Protein AF-A0A8T3DDH0-F1 (afdb_monomer_lite)

Organism: NCBI:txid1534307

Secondary structure (DSSP, 8-state):
-HHHHHHHTT-S-HHHHHHHIIIIIISSTT--SHHHHHHHHHHHHHHHSPPPTT--SSHHHHHHHHS-----SS-HHHHHHHHHHHHHT---GGGGT--HHHHHHHHHHHHHHHHHHHHHHT--SSS------HHHHHHHHHHHHHHHHHHHHHHHHTTS-----HHHHHHHHHHHHHHHHHHHHHHHTTTS-HHHHHHHHHHHHHHHHHHHHHHH-S-GGG---EE-GGG-S-HHHHHHHHHHHHHHHHT--GGGEEEEEEEPPTT---SS--SSSEEE--EEEESSEEETTTTEEE----SSPEEPPPEEEEEEE------S-PPPEEEEEEEE--SSS-PPPSEEEEEEBSS-HHHHHHTT-EEEE-SSPPPPP----

Structure (mmCIF, N/CA/C/O backbone):
data_AF-A0A8T3DDH0-F1
#
_entry.id   AF-A0A8T3DDH0-F1
#
loop_
_atom_site.group_PDB
_atom_site.id
_atom_site.type_symbol
_atom_site.label_atom_id
_atom_site.label_alt_id
_atom_site.label_comp_id
_atom_site.label_asym_id
_atom_site.label_entity_id
_atom_site.label_seq_id
_atom_site.pdbx_PDB_ins_code
_atom_site.Cartn_x
_atom_site.Cartn_y
_atom_site.Cartn_z
_atom_site.occupancy
_atom_site.B_iso_or_equiv
_atom_site.auth_seq_id
_atom_site.auth_comp_id
_atom_site.auth_asym_id
_atom_site.auth_atom_id
_atom_site.pdbx_PDB_model_num
ATOM 1 N N . MET A 1 1 ? 27.094 -13.073 -29.893 1.00 51.44 1 MET A N 1
ATOM 2 C CA . MET A 1 1 ? 26.522 -12.960 -31.255 1.00 51.44 1 MET A CA 1
ATOM 3 C C . MET A 1 1 ? 25.935 -14.270 -31.769 1.00 51.44 1 MET A C 1
ATOM 5 O O . MET A 1 1 ? 24.809 -14.221 -32.237 1.00 51.44 1 MET A O 1
ATOM 9 N N . GLU A 1 2 ? 26.610 -15.424 -31.662 1.00 56.78 2 GLU A N 1
ATOM 10 C CA . GLU A 1 2 ? 26.096 -16.701 -32.217 1.00 56.78 2 GLU A CA 1
ATOM 11 C C . GLU A 1 2 ? 24.692 -17.086 -31.723 1.00 56.78 2 GLU A C 1
ATOM 13 O O . GLU A 1 2 ? 23.840 -17.432 -32.533 1.00 56.78 2 GLU A O 1
ATOM 18 N N . VAL A 1 3 ? 24.406 -16.926 -30.425 1.00 60.69 3 VAL A N 1
ATOM 19 C CA . VAL A 1 3 ? 23.084 -17.236 -29.846 1.00 60.69 3 VAL A CA 1
ATOM 20 C C . VAL A 1 3 ? 21.978 -16.318 -30.384 1.00 60.69 3 VAL A C 1
ATOM 22 O O . VAL A 1 3 ? 20.886 -16.782 -30.681 1.00 60.69 3 VAL A O 1
ATOM 25 N N . GLN A 1 4 ? 22.251 -15.022 -30.570 1.00 60.84 4 GLN A N 1
ATOM 26 C CA . GLN A 1 4 ? 21.279 -14.078 -31.142 1.00 60.84 4 GLN A CA 1
ATOM 27 C C . GLN A 1 4 ? 20.961 -14.399 -32.604 1.00 60.84 4 GLN A C 1
ATOM 29 O O . GLN A 1 4 ? 19.800 -14.361 -33.001 1.00 60.84 4 GLN A O 1
ATOM 34 N N . VAL A 1 5 ? 21.985 -14.751 -33.384 1.00 64.50 5 VAL A N 1
ATOM 35 C CA . VAL A 1 5 ? 21.839 -15.133 -34.795 1.00 64.50 5 VAL A CA 1
ATOM 36 C C . VAL A 1 5 ? 21.094 -16.466 -34.930 1.00 64.50 5 VAL A C 1
ATOM 38 O O . VAL A 1 5 ? 20.246 -16.599 -35.807 1.00 64.50 5 VAL A O 1
ATOM 41 N N . GLN A 1 6 ? 21.343 -17.426 -34.033 1.00 68.25 6 GLN A N 1
ATOM 42 C CA . GLN A 1 6 ? 20.611 -18.697 -33.981 1.00 68.25 6 GLN A CA 1
ATOM 43 C C . GLN A 1 6 ? 19.159 -18.539 -33.513 1.00 68.25 6 GLN A C 1
ATOM 45 O O . GLN A 1 6 ? 18.275 -19.204 -34.035 1.00 68.25 6 GLN A O 1
ATOM 50 N N . ILE A 1 7 ? 18.872 -17.660 -32.550 1.00 69.06 7 ILE A N 1
ATOM 51 C CA . ILE A 1 7 ? 17.488 -17.407 -32.117 1.00 69.06 7 ILE A CA 1
ATOM 52 C C . ILE A 1 7 ? 16.710 -16.682 -33.223 1.00 69.06 7 ILE A C 1
ATOM 54 O O . ILE A 1 7 ? 15.559 -17.027 -33.482 1.00 69.06 7 ILE A O 1
ATOM 58 N N . ALA A 1 8 ? 17.339 -15.729 -33.917 1.00 72.12 8 ALA A N 1
ATOM 59 C CA . ALA A 1 8 ? 16.728 -15.015 -35.038 1.00 72.12 8 ALA A CA 1
ATOM 60 C C . ALA A 1 8 ? 16.431 -15.911 -36.252 1.00 72.12 8 ALA A C 1
ATOM 62 O O . ALA A 1 8 ? 15.565 -15.567 -37.049 1.00 72.12 8 ALA A O 1
ATOM 63 N N . SER A 1 9 ? 17.108 -17.056 -36.399 1.00 76.12 9 SER A N 1
ATOM 64 C CA . SER A 1 9 ? 16.792 -18.028 -37.454 1.00 76.12 9 SER A CA 1
ATOM 65 C C . SER A 1 9 ? 15.657 -18.993 -37.090 1.00 76.12 9 SER A C 1
ATOM 67 O O . SER A 1 9 ? 15.173 -19.704 -37.968 1.00 76.12 9 SER A O 1
ATOM 69 N N . ILE A 1 10 ? 15.229 -19.026 -35.821 1.00 79.44 10 ILE A N 1
ATOM 70 C CA . ILE A 1 10 ? 14.241 -19.983 -35.290 1.00 79.44 10 ILE A CA 1
ATOM 71 C C . ILE A 1 10 ? 12.944 -19.285 -34.831 1.00 79.44 10 ILE A C 1
ATOM 73 O O . ILE A 1 10 ? 11.896 -19.926 -34.791 1.00 79.44 10 ILE A O 1
ATOM 77 N N . CYS A 1 11 ? 12.986 -17.993 -34.485 1.00 81.25 11 CYS A N 1
ATOM 78 C CA . CYS A 1 11 ? 11.868 -17.259 -33.886 1.00 81.25 11 CYS A CA 1
ATOM 79 C C . CYS A 1 11 ? 11.567 -15.941 -34.618 1.00 81.25 11 CYS A C 1
ATOM 81 O O . CYS A 1 11 ? 12.485 -15.171 -34.898 1.00 81.25 11 CYS A O 1
ATOM 83 N N . ASP A 1 12 ? 10.278 -15.645 -34.822 1.00 82.50 12 ASP A N 1
ATOM 84 C CA . ASP A 1 12 ? 9.796 -14.390 -35.423 1.00 82.50 12 ASP A CA 1
ATOM 85 C C . ASP A 1 12 ? 10.054 -13.153 -34.533 1.00 82.50 12 ASP A C 1
ATOM 87 O O . ASP A 1 12 ? 10.204 -12.042 -35.040 1.00 82.50 12 ASP A O 1
ATOM 91 N N . ASP A 1 13 ? 10.141 -13.336 -33.206 1.00 84.56 13 ASP A N 1
ATOM 92 C CA . ASP A 1 13 ? 10.525 -12.298 -32.235 1.00 84.56 13 ASP A CA 1
ATOM 93 C C . ASP A 1 13 ? 11.750 -12.744 -31.409 1.00 84.56 13 ASP A C 1
ATOM 95 O O . ASP A 1 13 ? 11.615 -13.274 -30.296 1.00 84.56 13 ASP A O 1
ATOM 99 N N . PRO A 1 14 ? 12.978 -12.556 -31.929 1.00 83.00 14 PRO A N 1
ATOM 100 C CA . PRO A 1 14 ? 14.189 -12.971 -31.229 1.00 83.00 14 PRO A CA 1
ATOM 101 C C . PRO A 1 14 ? 14.458 -12.147 -29.966 1.00 83.00 14 PRO A C 1
ATOM 103 O O . PRO A 1 14 ? 15.057 -12.654 -29.016 1.00 83.00 14 PRO A O 1
ATOM 106 N N . VAL A 1 15 ? 14.009 -10.889 -29.926 1.00 82.31 15 VAL A N 1
ATOM 107 C CA . VAL A 1 15 ? 14.195 -10.008 -28.766 1.00 82.31 15 VAL A CA 1
ATOM 108 C C . VAL A 1 15 ? 13.268 -10.436 -27.634 1.00 82.31 15 VAL A C 1
ATOM 110 O O . VAL A 1 15 ? 13.735 -10.615 -26.511 1.00 82.31 15 VAL A O 1
ATOM 113 N N . GLY A 1 16 ? 11.989 -10.686 -27.922 1.00 85.38 16 GLY A N 1
ATOM 114 C CA . GLY A 1 16 ? 11.044 -11.227 -26.944 1.00 85.38 16 GLY A CA 1
ATOM 115 C C . GLY A 1 16 ? 11.452 -12.607 -26.423 1.00 85.38 16 GLY A C 1
ATOM 116 O O . GLY A 1 16 ? 11.352 -12.865 -25.222 1.00 85.38 16 GLY A O 1
ATOM 117 N N . ALA A 1 17 ? 11.997 -13.473 -27.284 1.00 87.38 17 ALA A N 1
ATOM 118 C CA . ALA A 1 17 ? 12.539 -14.764 -26.861 1.00 87.38 17 ALA A CA 1
ATOM 119 C C . ALA A 1 17 ? 13.717 -14.603 -25.882 1.00 87.38 17 ALA A C 1
ATOM 121 O O . ALA A 1 17 ? 13.743 -15.255 -24.836 1.00 87.38 17 ALA A O 1
ATOM 122 N N . MET A 1 18 ? 14.661 -13.699 -26.167 1.00 86.69 18 MET A N 1
ATOM 123 C CA . MET A 1 18 ? 15.762 -13.396 -25.244 1.00 86.69 18 MET A CA 1
ATOM 124 C C . MET A 1 18 ? 15.277 -12.798 -23.923 1.00 86.69 18 MET A C 1
ATOM 126 O O . MET A 1 18 ? 15.793 -13.166 -22.868 1.00 86.69 18 MET A O 1
ATOM 130 N N . GLU A 1 19 ? 14.276 -11.916 -23.957 1.00 88.25 19 GLU A N 1
ATOM 131 C CA . GLU A 1 19 ? 13.670 -11.362 -22.745 1.00 88.25 19 GLU A CA 1
ATOM 132 C C . GLU A 1 19 ? 13.054 -12.446 -21.866 1.00 88.25 19 GLU A C 1
ATOM 134 O O . GLU A 1 19 ? 13.235 -12.433 -20.649 1.00 88.25 19 GLU A O 1
ATOM 139 N N . TYR A 1 20 ? 12.349 -13.402 -22.473 1.00 88.62 20 TYR A N 1
ATOM 140 C CA . TYR A 1 20 ? 11.764 -14.522 -21.749 1.00 88.62 20 TYR A CA 1
ATOM 141 C C . TYR A 1 20 ? 12.840 -15.430 -21.146 1.00 88.62 20 TYR A C 1
ATOM 143 O O . TYR A 1 20 ? 12.776 -15.743 -19.955 1.00 88.62 20 TYR A O 1
ATOM 151 N N . ILE A 1 21 ? 13.852 -15.807 -21.934 1.00 90.19 21 ILE A N 1
ATOM 152 C CA . ILE A 1 21 ? 14.942 -16.677 -21.478 1.00 90.19 21 ILE A CA 1
ATOM 153 C C . ILE A 1 21 ? 15.703 -16.014 -20.328 1.00 90.19 21 ILE A C 1
ATOM 155 O O . ILE A 1 21 ? 15.815 -16.595 -19.251 1.00 90.19 21 ILE A O 1
ATOM 159 N N . ALA A 1 22 ? 16.178 -14.783 -20.508 1.00 90.19 22 ALA A N 1
ATOM 160 C CA . ALA A 1 22 ? 16.935 -14.097 -19.470 1.00 90.19 22 ALA A CA 1
ATOM 161 C C . ALA A 1 22 ? 16.055 -13.768 -18.253 1.00 90.19 22 ALA A C 1
ATOM 163 O O . ALA A 1 22 ? 16.418 -14.091 -17.125 1.00 90.19 22 ALA A O 1
ATOM 164 N N . GLY A 1 23 ? 14.885 -13.164 -18.470 1.00 89.62 23 GLY A N 1
ATOM 165 C CA . GLY A 1 23 ? 14.049 -12.624 -17.399 1.00 89.62 23 GLY A CA 1
ATOM 166 C C . GLY A 1 23 ? 13.196 -13.649 -16.658 1.00 89.62 23 GLY A C 1
ATOM 167 O O . GLY A 1 23 ? 12.878 -13.416 -15.501 1.00 89.62 23 GLY A O 1
ATOM 168 N N . SER A 1 24 ? 12.816 -14.765 -17.289 1.00 89.38 24 SER A N 1
ATOM 169 C CA . SER A 1 24 ? 11.935 -15.776 -16.672 1.00 89.38 24 SER A CA 1
ATOM 170 C C . SER A 1 24 ? 12.653 -17.088 -16.361 1.00 89.38 24 SER A C 1
ATOM 172 O O . SER A 1 24 ? 12.349 -17.700 -15.345 1.00 89.38 24 SER A O 1
ATOM 174 N N . LEU A 1 25 ? 13.596 -17.525 -17.206 1.00 89.81 25 LEU A N 1
ATOM 175 C CA . LEU A 1 25 ? 14.256 -18.829 -17.042 1.00 89.81 25 LEU A CA 1
ATOM 176 C C . LEU A 1 25 ? 15.612 -18.743 -16.339 1.00 89.81 25 LEU A C 1
ATOM 178 O O . LEU A 1 25 ? 15.902 -19.581 -15.497 1.00 89.81 25 LEU A O 1
ATOM 182 N N . ILE A 1 26 ? 16.454 -17.770 -16.692 1.00 91.38 26 ILE A N 1
ATOM 183 C CA . ILE A 1 26 ? 17.814 -17.671 -16.139 1.00 91.38 26 ILE A CA 1
ATOM 184 C C . ILE A 1 26 ? 17.791 -16.912 -14.814 1.00 91.38 26 ILE A C 1
ATOM 186 O O . ILE A 1 26 ? 18.169 -17.450 -13.777 1.00 91.38 26 ILE A O 1
ATOM 190 N N . TYR A 1 27 ? 17.340 -15.656 -14.845 1.00 89.81 27 TYR A N 1
ATOM 191 C CA . TYR A 1 27 ? 17.356 -14.784 -13.671 1.00 89.81 27 TYR A CA 1
ATOM 192 C C . TYR A 1 27 ? 16.029 -14.783 -12.908 1.00 89.81 27 TYR A C 1
ATOM 194 O O . TYR A 1 27 ? 16.008 -14.424 -11.740 1.00 89.81 27 TYR A O 1
ATOM 202 N N . GLY A 1 28 ? 14.928 -15.188 -13.543 1.00 88.75 28 GLY A N 1
ATOM 203 C CA . GLY A 1 28 ? 13.602 -15.197 -12.917 1.00 88.75 28 GLY A CA 1
ATOM 204 C C . GLY A 1 28 ? 13.208 -16.506 -12.238 1.00 88.75 28 GLY A C 1
ATOM 205 O O . GLY A 1 28 ? 12.271 -16.509 -11.451 1.00 88.75 28 GLY A O 1
ATOM 206 N N . SER A 1 29 ? 13.895 -17.619 -12.512 1.00 87.75 29 SER A N 1
ATOM 207 C CA . SER A 1 29 ? 13.444 -18.958 -12.091 1.00 87.75 29 SER A CA 1
ATOM 208 C C . SER A 1 29 ? 13.461 -19.205 -10.582 1.00 87.75 29 SER A C 1
ATOM 210 O O . SER A 1 29 ? 12.877 -20.181 -10.124 1.00 87.75 29 SER A O 1
ATOM 212 N N . HIS A 1 30 ? 14.168 -18.363 -9.833 1.00 86.88 30 HIS A N 1
ATOM 213 C CA . HIS A 1 30 ? 14.349 -18.451 -8.385 1.00 86.88 30 HIS A CA 1
ATOM 214 C C . HIS A 1 30 ? 13.642 -17.309 -7.640 1.00 86.88 30 HIS A C 1
ATOM 216 O O . HIS A 1 30 ? 13.873 -17.124 -6.449 1.00 86.88 30 HIS A O 1
ATOM 222 N N . MET A 1 31 ? 12.832 -16.515 -8.348 1.00 84.19 31 MET A N 1
ATOM 223 C CA . MET A 1 31 ? 12.029 -15.444 -7.765 1.00 84.19 31 MET A CA 1
ATOM 224 C C . MET A 1 31 ? 10.653 -16.005 -7.410 1.00 84.19 31 MET A C 1
ATOM 226 O O . MET A 1 31 ? 9.873 -16.334 -8.305 1.00 84.19 31 MET A O 1
ATOM 230 N N . ASP A 1 32 ? 10.361 -16.105 -6.115 1.00 81.19 32 ASP A N 1
ATOM 231 C CA . ASP A 1 32 ? 9.054 -16.562 -5.631 1.00 81.19 32 ASP A CA 1
ATOM 232 C C . ASP A 1 32 ? 8.006 -15.436 -5.676 1.00 81.19 32 ASP A C 1
ATOM 234 O O . ASP A 1 32 ? 6.830 -15.680 -5.955 1.00 81.19 32 ASP A O 1
ATOM 238 N N . GLU A 1 33 ? 8.438 -14.192 -5.455 1.00 79.81 33 GLU A N 1
ATOM 239 C CA . GLU A 1 33 ? 7.564 -13.019 -5.436 1.00 79.81 33 GLU A CA 1
ATOM 240 C C . GLU A 1 33 ? 7.401 -12.419 -6.849 1.00 79.81 33 GLU A C 1
ATOM 242 O O . GLU A 1 33 ? 8.393 -12.130 -7.536 1.00 79.81 33 GLU A O 1
ATOM 247 N N . PRO A 1 34 ? 6.157 -12.195 -7.315 1.00 79.56 34 PRO A N 1
ATOM 248 C CA . PRO A 1 34 ? 5.895 -11.696 -8.662 1.00 79.56 34 PRO A CA 1
ATOM 249 C C . PRO A 1 34 ? 6.444 -10.282 -8.888 1.00 79.56 34 PRO A C 1
ATOM 251 O O . PRO A 1 34 ? 6.832 -9.954 -10.008 1.00 79.56 34 PRO A O 1
ATOM 254 N N . GLU A 1 35 ? 6.521 -9.454 -7.845 1.00 78.44 35 GLU A N 1
ATOM 255 C CA . GLU A 1 35 ? 7.071 -8.100 -7.918 1.00 78.44 35 GLU A CA 1
ATOM 256 C C . GLU A 1 35 ? 8.572 -8.112 -8.237 1.00 78.44 35 GLU A C 1
ATOM 258 O O . GLU A 1 35 ? 9.045 -7.304 -9.043 1.00 78.44 35 GLU A O 1
ATOM 263 N N . ASP A 1 36 ? 9.320 -9.042 -7.640 1.00 82.75 36 ASP A N 1
ATOM 264 C CA . ASP A 1 36 ? 10.754 -9.184 -7.884 1.00 82.75 36 ASP A CA 1
ATOM 265 C C . ASP A 1 36 ? 11.004 -9.782 -9.278 1.00 82.75 36 ASP A C 1
ATOM 267 O O . ASP A 1 36 ? 11.876 -9.312 -10.016 1.00 82.75 36 ASP A O 1
ATOM 271 N N . LEU A 1 37 ? 10.166 -10.733 -9.709 1.00 85.50 37 LEU A N 1
ATOM 272 C CA . LEU A 1 37 ? 10.186 -11.252 -11.077 1.00 85.50 37 LEU A CA 1
ATOM 273 C C . LEU A 1 37 ? 9.914 -10.151 -12.120 1.00 85.50 37 LEU A C 1
ATOM 275 O O . LEU A 1 37 ? 10.593 -10.088 -13.149 1.00 85.50 37 LEU A O 1
ATOM 279 N N . ASP A 1 38 ? 8.943 -9.272 -11.872 1.00 83.62 38 ASP A N 1
ATOM 280 C CA . ASP A 1 38 ? 8.629 -8.149 -12.758 1.00 83.62 38 ASP A CA 1
ATOM 281 C C . ASP A 1 38 ? 9.759 -7.111 -12.795 1.00 83.62 38 ASP A C 1
ATOM 283 O O . ASP A 1 38 ? 10.064 -6.572 -13.865 1.00 83.62 38 ASP A O 1
ATOM 287 N N . ALA A 1 39 ? 10.445 -6.879 -11.671 1.00 83.25 39 ALA A N 1
ATOM 288 C CA . ALA A 1 39 ? 11.640 -6.043 -11.630 1.00 83.25 39 ALA A CA 1
ATOM 289 C C . ALA A 1 39 ? 12.787 -6.644 -12.465 1.00 83.25 39 ALA A C 1
ATOM 291 O O . ALA A 1 39 ? 13.380 -5.931 -13.278 1.00 83.25 39 ALA A O 1
ATOM 292 N N . VAL A 1 40 ? 13.062 -7.950 -12.339 1.00 88.12 40 VAL A N 1
ATOM 293 C CA . VAL A 1 40 ? 14.090 -8.661 -13.127 1.00 88.12 40 VAL A CA 1
ATOM 294 C C . VAL A 1 40 ? 13.776 -8.605 -14.620 1.00 88.12 40 VAL A C 1
ATOM 296 O O . VAL A 1 40 ? 14.620 -8.197 -15.423 1.00 88.12 40 VAL A O 1
ATOM 299 N N . LYS A 1 41 ? 12.541 -8.945 -15.009 1.00 85.69 41 LYS A N 1
ATOM 300 C CA . LYS A 1 41 ? 12.070 -8.800 -16.397 1.00 85.69 41 LYS A CA 1
ATOM 301 C C . LYS A 1 41 ? 12.206 -7.362 -16.886 1.00 85.69 41 LYS A C 1
ATOM 303 O O . LYS A 1 41 ? 12.500 -7.133 -18.059 1.00 85.69 41 LYS A O 1
ATOM 308 N N . GLY A 1 42 ? 12.013 -6.402 -15.989 1.00 82.56 42 GLY A N 1
ATOM 309 C CA . GLY A 1 42 ? 12.187 -4.991 -16.262 1.00 82.56 42 GLY A CA 1
ATOM 310 C C . GLY A 1 42 ? 13.614 -4.592 -16.603 1.00 82.56 42 GLY A C 1
ATOM 311 O O . GLY A 1 42 ? 13.831 -3.941 -17.623 1.00 82.56 42 GLY A O 1
ATOM 312 N N . VAL A 1 43 ? 14.586 -5.046 -15.809 1.00 84.44 43 VAL A N 1
ATOM 313 C CA . VAL A 1 43 ? 16.017 -4.842 -16.083 1.00 84.44 43 VAL A CA 1
ATOM 314 C C . VAL A 1 43 ? 16.409 -5.496 -17.406 1.00 84.44 43 VAL A C 1
ATOM 316 O O . VAL A 1 43 ? 17.062 -4.872 -18.236 1.00 84.44 43 VAL A O 1
ATOM 319 N N . VAL A 1 44 ? 15.959 -6.728 -17.653 1.00 86.19 44 VAL A N 1
ATOM 320 C CA . VAL A 1 44 ? 16.238 -7.441 -18.908 1.00 86.19 44 VAL A CA 1
ATOM 321 C C . VAL A 1 44 ? 15.692 -6.675 -20.115 1.00 86.19 44 VAL A C 1
ATOM 323 O O . VAL A 1 44 ? 16.412 -6.469 -21.092 1.00 86.19 44 VAL A O 1
ATOM 326 N N . ARG A 1 45 ? 14.452 -6.180 -20.033 1.00 83.69 45 ARG A N 1
ATOM 327 C CA . ARG A 1 45 ? 13.863 -5.318 -21.066 1.00 83.69 45 ARG A CA 1
ATOM 328 C C . ARG A 1 45 ? 14.647 -4.017 -21.232 1.00 83.69 45 ARG A C 1
ATOM 330 O O . ARG A 1 45 ? 14.821 -3.566 -22.362 1.00 83.69 45 ARG A O 1
ATOM 337 N N . ALA A 1 46 ? 15.134 -3.439 -20.132 1.00 79.12 46 ALA A N 1
ATOM 338 C CA . ALA A 1 46 ? 15.956 -2.234 -20.157 1.00 79.12 46 ALA A CA 1
ATOM 339 C C . ALA A 1 46 ? 17.271 -2.434 -20.924 1.00 79.12 46 ALA A C 1
ATOM 341 O O . ALA A 1 46 ? 17.701 -1.548 -21.659 1.00 79.12 46 ALA A O 1
ATOM 342 N N . CYS A 1 47 ? 17.875 -3.615 -20.797 1.00 79.62 47 CYS A N 1
ATOM 343 C CA . CYS A 1 47 ? 19.107 -3.978 -21.488 1.00 79.62 47 CYS A CA 1
ATOM 344 C C . CYS A 1 47 ? 18.886 -4.340 -22.966 1.00 79.62 47 CYS A C 1
ATOM 346 O O . CYS A 1 47 ? 19.728 -4.022 -23.801 1.00 79.62 47 CYS A O 1
ATOM 348 N N . LEU A 1 48 ? 17.781 -5.022 -23.294 1.00 79.31 48 LEU A N 1
ATOM 349 C CA . LEU A 1 48 ? 17.554 -5.608 -24.624 1.00 79.31 48 LEU A CA 1
ATOM 350 C C . LEU A 1 48 ? 16.776 -4.710 -25.594 1.00 79.31 48 LEU A C 1
ATOM 352 O O . LEU A 1 48 ? 16.889 -4.890 -26.808 1.00 79.31 48 LEU A O 1
ATOM 356 N N . ARG A 1 49 ? 15.982 -3.752 -25.100 1.00 77.50 49 ARG A N 1
ATOM 357 C CA . ARG A 1 49 ? 15.216 -2.819 -25.941 1.00 77.50 49 ARG A CA 1
ATOM 358 C C . ARG A 1 49 ? 15.774 -1.407 -25.862 1.00 77.50 49 ARG A C 1
ATOM 360 O O . ARG A 1 49 ? 16.316 -0.983 -24.847 1.00 77.50 49 ARG A O 1
ATOM 367 N N . LYS A 1 50 ? 15.563 -0.642 -26.936 1.00 69.25 50 LYS A N 1
ATOM 368 C CA . LYS A 1 50 ? 15.797 0.805 -26.910 1.00 69.25 50 LYS A CA 1
ATOM 369 C C . LYS A 1 50 ? 14.837 1.473 -25.916 1.00 69.25 50 LYS A C 1
ATOM 371 O O . LYS A 1 50 ? 13.662 1.096 -25.884 1.00 69.25 50 LYS A O 1
ATOM 376 N N . PRO A 1 51 ? 15.300 2.488 -25.168 1.00 63.97 51 PRO A N 1
ATOM 377 C CA . PRO A 1 51 ? 14.461 3.225 -24.234 1.00 63.97 51 PRO A CA 1
ATOM 378 C C . PRO A 1 51 ? 13.273 3.892 -24.95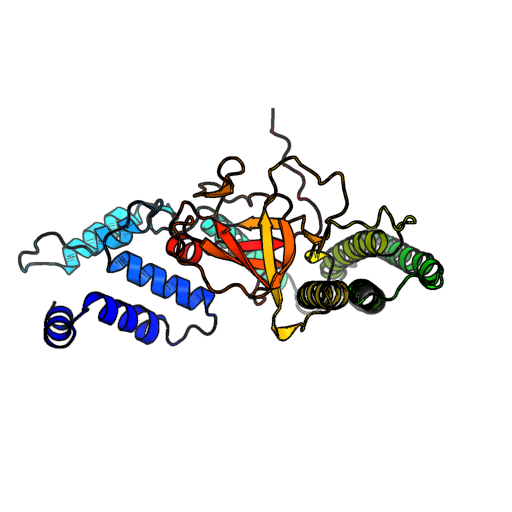7 1.00 63.97 51 PRO A C 1
ATOM 380 O O . PRO A 1 51 ? 13.503 4.710 -25.850 1.00 63.97 51 PRO A O 1
ATOM 383 N N . PRO A 1 52 ? 12.003 3.604 -24.609 1.00 66.44 52 PRO A N 1
ATOM 384 C CA . PRO A 1 52 ? 10.884 4.460 -24.957 1.00 66.44 52 PRO A CA 1
ATOM 385 C C . PRO A 1 52 ? 11.057 5.847 -24.309 1.00 66.44 52 PRO A C 1
ATOM 387 O O . PRO A 1 52 ? 11.724 5.986 -23.281 1.00 66.44 52 PRO A O 1
ATOM 390 N N . PRO A 1 53 ? 10.403 6.888 -24.852 1.00 65.69 53 PRO A N 1
ATOM 391 C CA . PRO A 1 53 ? 10.563 8.273 -24.392 1.00 65.69 53 PRO A CA 1
ATOM 392 C C . PRO A 1 53 ? 10.119 8.515 -22.937 1.00 65.69 53 PRO A C 1
ATOM 394 O O . PRO A 1 53 ? 10.433 9.556 -22.368 1.00 65.69 53 PRO A O 1
ATOM 397 N N . LEU A 1 54 ? 9.381 7.573 -22.337 1.00 66.94 54 LEU A N 1
ATOM 398 C CA . LEU A 1 54 ? 8.904 7.626 -20.949 1.00 66.94 54 LEU A CA 1
ATOM 399 C C . LEU A 1 54 ? 9.856 6.955 -19.945 1.00 66.94 54 LEU A C 1
ATOM 401 O O . LEU A 1 54 ? 9.568 6.948 -18.744 1.00 66.94 54 LEU A O 1
ATOM 405 N N . TRP A 1 55 ? 10.976 6.376 -20.395 1.00 65.44 55 TRP A N 1
ATOM 406 C CA . TRP A 1 55 ? 12.012 5.924 -19.471 1.00 65.44 55 TRP A CA 1
ATOM 407 C C . TRP A 1 55 ? 12.594 7.145 -18.763 1.00 65.44 55 TRP A C 1
ATOM 409 O O . TRP A 1 55 ? 13.103 8.072 -19.387 1.00 65.44 55 TRP A O 1
ATOM 419 N N . GLY A 1 56 ? 12.455 7.166 -17.438 1.00 66.94 56 GLY A N 1
ATOM 420 C CA . GLY A 1 56 ? 13.072 8.175 -16.585 1.00 66.94 56 GLY A CA 1
ATOM 421 C C . GLY A 1 56 ? 14.602 8.078 -16.593 1.00 66.94 56 GLY A C 1
ATOM 422 O O . GLY A 1 56 ? 15.226 7.506 -17.489 1.00 66.94 56 GLY A O 1
ATOM 423 N N . ARG A 1 57 ? 15.244 8.641 -15.569 1.00 70.62 57 ARG A N 1
ATOM 424 C CA . ARG A 1 57 ? 16.716 8.664 -15.492 1.00 70.62 57 ARG A CA 1
ATOM 425 C C . ARG A 1 57 ? 17.277 7.281 -15.149 1.00 70.62 57 ARG A C 1
ATOM 427 O O . ARG A 1 57 ? 16.760 6.660 -14.218 1.00 70.62 57 ARG A O 1
ATOM 434 N N . GLY A 1 58 ? 18.328 6.846 -15.856 1.00 71.81 58 GLY A N 1
ATOM 435 C CA . GLY A 1 58 ? 19.162 5.700 -15.467 1.00 71.81 58 GLY A CA 1
ATOM 436 C C . GLY A 1 58 ? 19.111 4.441 -16.334 1.00 71.81 58 GLY A C 1
ATOM 437 O O . GLY A 1 58 ? 20.154 4.009 -16.802 1.00 71.81 58 GLY A O 1
ATOM 438 N N . PRO A 1 59 ? 17.946 3.820 -16.596 1.00 69.62 59 PRO A N 1
ATOM 439 C CA . PRO A 1 59 ? 17.896 2.495 -17.231 1.00 69.62 59 PRO A CA 1
ATOM 440 C C . PRO A 1 59 ? 18.537 2.445 -18.619 1.00 69.62 59 PRO A C 1
ATOM 442 O O . PRO A 1 59 ? 19.063 1.416 -19.032 1.00 69.62 59 PRO A O 1
ATOM 445 N N . HIS A 1 60 ? 18.523 3.572 -19.333 1.00 69.25 60 HIS A N 1
ATOM 446 C CA . HIS A 1 60 ? 19.187 3.710 -20.623 1.00 69.25 60 HIS A CA 1
ATOM 447 C C . HIS A 1 60 ? 20.713 3.598 -20.524 1.00 69.25 60 HIS A C 1
ATOM 449 O O . HIS A 1 60 ? 21.310 3.167 -21.496 1.00 69.25 60 HIS A O 1
ATOM 455 N N . THR A 1 61 ? 21.337 3.893 -19.377 1.00 70.62 61 THR A N 1
ATOM 456 C CA . THR A 1 61 ? 22.776 3.674 -19.151 1.00 70.62 61 THR A CA 1
ATOM 457 C C . THR A 1 61 ? 23.127 2.192 -19.257 1.00 70.62 61 THR A C 1
ATOM 459 O O . THR A 1 61 ? 24.153 1.846 -19.829 1.00 70.62 61 THR A O 1
ATOM 462 N N . LEU A 1 62 ? 22.262 1.295 -18.757 1.00 70.06 62 LEU A N 1
ATOM 463 C CA . LEU A 1 62 ? 22.447 -0.155 -18.909 1.00 70.06 62 LEU A CA 1
ATOM 464 C C . LEU A 1 62 ? 22.366 -0.560 -20.380 1.00 70.06 62 LEU A C 1
ATOM 466 O O . LEU A 1 62 ? 23.210 -1.307 -20.868 1.00 70.06 62 LEU A O 1
ATOM 470 N N . SER A 1 63 ? 21.383 -0.013 -21.095 1.00 69.88 63 SER A N 1
ATOM 471 C CA . SER A 1 63 ? 21.276 -0.202 -22.538 1.00 69.88 63 SER A CA 1
ATOM 472 C C . SER A 1 63 ? 22.492 0.363 -23.268 1.00 69.88 63 SER A C 1
ATOM 474 O O . SER A 1 63 ? 22.994 -0.309 -24.143 1.00 69.88 63 SER A O 1
ATOM 476 N N . GLU A 1 64 ? 23.015 1.536 -22.917 1.00 69.06 64 GLU A N 1
ATOM 477 C CA . GLU A 1 64 ? 24.171 2.179 -23.565 1.00 69.06 64 GLU A CA 1
ATOM 478 C C . GLU A 1 64 ? 25.503 1.473 -23.259 1.00 69.06 64 GLU A C 1
ATOM 480 O O . GLU A 1 64 ? 26.402 1.445 -24.098 1.00 69.06 64 GLU A O 1
ATOM 485 N N . LEU A 1 65 ? 25.624 0.857 -22.080 1.00 66.06 65 LEU A N 1
ATOM 486 C CA . LEU A 1 65 ? 26.751 -0.010 -21.733 1.00 66.06 65 LEU A CA 1
ATOM 487 C C . LEU A 1 65 ? 26.806 -1.262 -22.606 1.00 66.06 65 LEU A C 1
ATOM 489 O O . LEU A 1 65 ? 27.892 -1.709 -22.969 1.00 66.06 65 LEU A O 1
ATOM 493 N N . ILE A 1 66 ? 25.637 -1.836 -22.895 1.00 65.56 66 ILE A N 1
ATOM 494 C CA . ILE A 1 66 ? 25.496 -3.128 -23.574 1.00 65.56 66 ILE A CA 1
ATOM 495 C C . ILE A 1 66 ? 25.308 -2.947 -25.086 1.00 65.56 66 ILE A C 1
ATOM 497 O O . ILE A 1 66 ? 25.753 -3.785 -25.867 1.00 65.56 66 ILE A O 1
ATOM 501 N N . SER A 1 67 ? 24.647 -1.867 -25.506 1.00 62.78 67 SER A N 1
ATOM 502 C CA . SER A 1 67 ? 24.321 -1.548 -26.895 1.00 62.78 67 SER A CA 1
ATOM 503 C C . SER A 1 67 ? 25.581 -1.117 -27.596 1.00 62.78 67 SER A C 1
ATOM 505 O O . SER A 1 67 ? 26.049 0.019 -27.559 1.00 62.78 67 SER A O 1
ATOM 507 N N . THR A 1 68 ? 26.119 -2.117 -28.244 1.00 54.56 68 THR A N 1
ATOM 508 C CA . THR A 1 68 ? 27.324 -2.085 -29.004 1.00 54.56 68 THR A CA 1
ATOM 509 C C . THR A 1 68 ? 27.258 -1.085 -30.171 1.00 54.56 68 THR A C 1
ATOM 511 O O . THR A 1 68 ? 26.396 -1.220 -31.040 1.00 54.56 68 THR A O 1
ATOM 514 N N . GLY A 1 69 ? 28.192 -0.123 -30.242 1.00 54.25 69 GLY A N 1
ATOM 515 C CA . GLY A 1 69 ? 28.619 0.458 -31.529 1.00 54.25 69 GLY A CA 1
ATOM 516 C C . GLY A 1 69 ? 29.216 -0.625 -32.440 1.00 54.25 69 GLY A C 1
ATOM 517 O O . GLY A 1 69 ? 29.388 -1.747 -32.002 1.00 54.25 69 GLY A O 1
ATOM 518 N N . ASP A 1 70 ? 29.496 -0.351 -33.708 1.00 49.50 70 ASP A N 1
ATOM 519 C CA . ASP A 1 70 ? 29.973 -1.365 -34.666 1.00 49.50 70 ASP A CA 1
ATOM 520 C C . ASP A 1 70 ? 31.317 -1.999 -34.211 1.00 49.50 70 ASP A C 1
ATOM 522 O O . ASP A 1 70 ? 32.365 -1.352 -34.276 1.00 49.50 70 ASP A O 1
ATOM 526 N N . PHE A 1 71 ? 31.305 -3.232 -33.673 1.00 52.84 71 PHE A N 1
ATOM 527 C CA . PHE A 1 71 ? 32.517 -3.877 -33.134 1.00 52.84 71 PHE A CA 1
ATOM 528 C C . PHE A 1 71 ? 33.331 -4.524 -34.248 1.00 52.84 71 PHE A C 1
ATOM 530 O O . PHE A 1 71 ? 33.065 -5.649 -34.691 1.00 52.84 71 PHE A O 1
ATOM 537 N N . GLY A 1 72 ? 34.431 -3.862 -34.601 1.00 54.50 72 GLY A N 1
ATOM 538 C CA . GLY A 1 72 ? 35.610 -4.568 -35.088 1.00 54.50 72 GLY A CA 1
ATOM 539 C C . GLY A 1 72 ? 36.000 -5.661 -34.085 1.00 54.50 72 GLY A C 1
ATOM 540 O O . GLY A 1 72 ? 35.947 -5.460 -32.879 1.00 54.50 72 GLY A O 1
ATOM 541 N N . HIS A 1 73 ? 36.344 -6.848 -34.579 1.00 53.91 73 HIS A N 1
ATOM 542 C CA . HIS A 1 73 ? 36.494 -8.101 -33.821 1.00 53.91 73 HIS A CA 1
ATOM 543 C C . HIS A 1 73 ? 37.669 -8.171 -32.803 1.00 53.91 73 HIS A C 1
ATOM 545 O O . HIS A 1 73 ? 38.224 -9.245 -32.591 1.00 53.91 73 HIS A O 1
ATOM 551 N N . ARG A 1 74 ? 38.078 -7.060 -32.181 1.00 55.94 74 ARG A N 1
ATOM 552 C CA . ARG A 1 74 ? 39.135 -6.949 -31.152 1.00 55.94 74 ARG A CA 1
ATOM 553 C C . ARG A 1 74 ? 38.845 -5.689 -30.323 1.00 55.94 74 ARG A C 1
ATOM 555 O O . ARG A 1 74 ? 38.999 -4.617 -30.884 1.00 55.94 74 ARG A O 1
ATOM 562 N N . ASP A 1 75 ? 38.382 -5.648 -29.079 1.00 67.06 75 ASP A N 1
ATOM 563 C CA . ASP A 1 75 ? 38.222 -6.609 -27.994 1.00 67.06 75 ASP A CA 1
ATOM 564 C C . ASP A 1 75 ? 36.982 -6.184 -27.179 1.00 67.06 75 ASP A C 1
ATOM 566 O O . ASP A 1 75 ? 37.051 -5.336 -26.292 1.00 67.06 75 ASP A O 1
ATOM 570 N N . LEU A 1 76 ? 35.829 -6.792 -27.477 1.00 68.38 76 LEU A N 1
ATOM 571 C CA . LEU A 1 76 ? 34.524 -6.493 -26.861 1.00 68.38 76 LEU A CA 1
ATOM 572 C C . LEU A 1 76 ? 34.564 -6.444 -25.325 1.00 68.38 76 LEU A C 1
ATOM 574 O O . LEU A 1 76 ? 33.934 -5.590 -24.708 1.00 68.38 76 LEU A O 1
ATOM 578 N N . LEU A 1 77 ? 35.290 -7.378 -24.704 1.00 71.06 77 LEU A N 1
ATOM 579 C CA . LEU A 1 77 ? 35.399 -7.451 -23.246 1.00 71.06 77 LEU A CA 1
ATOM 580 C C . LEU A 1 77 ? 36.189 -6.269 -22.684 1.00 71.06 77 LEU A C 1
ATOM 582 O O . LEU A 1 77 ? 35.799 -5.722 -21.660 1.00 71.06 77 LEU A O 1
ATOM 586 N N . GLN A 1 78 ? 37.241 -5.837 -23.377 1.00 74.75 78 GLN A N 1
ATOM 587 C CA . GLN A 1 78 ? 38.064 -4.715 -22.945 1.00 74.75 78 GLN A CA 1
ATOM 588 C C . GLN A 1 78 ? 37.304 -3.386 -23.059 1.00 74.75 78 GLN A C 1
ATOM 590 O O . GLN A 1 78 ? 37.388 -2.552 -22.158 1.00 74.75 78 GLN A O 1
ATOM 595 N N . ASP A 1 79 ? 36.503 -3.210 -24.112 1.00 73.38 79 ASP A N 1
ATOM 596 C CA . ASP A 1 79 ? 35.643 -2.031 -24.280 1.00 73.38 79 ASP A CA 1
ATOM 597 C C . ASP A 1 79 ? 34.543 -1.961 -23.209 1.00 73.38 79 ASP A C 1
ATOM 599 O O . ASP A 1 79 ? 34.242 -0.889 -22.674 1.00 73.38 79 ASP A O 1
ATOM 603 N N . VAL A 1 80 ? 33.954 -3.109 -22.859 1.00 73.88 80 VAL A N 1
ATOM 604 C CA . VAL A 1 80 ? 32.984 -3.214 -21.761 1.00 73.88 80 VAL A CA 1
ATOM 605 C C . VAL A 1 80 ? 33.658 -2.932 -20.415 1.00 73.88 80 VAL A C 1
ATOM 607 O O . VAL A 1 80 ? 33.134 -2.146 -19.628 1.00 73.88 80 VAL A O 1
ATOM 610 N N . GLU A 1 81 ? 34.838 -3.499 -20.156 1.00 76.31 81 GLU A N 1
ATOM 611 C CA . GLU A 1 81 ? 35.612 -3.253 -18.933 1.00 76.31 81 GLU A CA 1
ATOM 612 C C . GLU A 1 81 ? 35.971 -1.773 -18.761 1.00 76.31 81 GLU A C 1
ATOM 614 O O . GLU A 1 81 ? 35.768 -1.218 -17.681 1.00 76.31 81 GLU A O 1
ATOM 619 N N . GLN A 1 82 ? 36.438 -1.104 -19.819 1.00 76.44 82 GLN A N 1
ATOM 620 C CA . GLN A 1 82 ? 36.749 0.329 -19.780 1.00 76.44 82 GLN A CA 1
ATOM 621 C C . GLN A 1 82 ? 35.513 1.174 -19.441 1.00 76.44 82 GLN A C 1
ATOM 623 O O . GLN A 1 82 ? 35.596 2.110 -18.641 1.00 76.44 82 GLN A O 1
ATOM 628 N N . ARG A 1 83 ? 34.341 0.829 -19.990 1.00 72.56 83 ARG A N 1
ATOM 629 C CA . ARG A 1 83 ? 33.077 1.516 -19.674 1.00 72.56 83 ARG A CA 1
ATOM 630 C C . ARG A 1 83 ? 32.609 1.252 -18.243 1.00 72.56 83 ARG A C 1
ATOM 632 O O . ARG A 1 83 ? 32.162 2.182 -17.572 1.00 72.56 83 ARG A O 1
ATOM 639 N N . ILE A 1 84 ? 32.750 0.023 -17.743 1.00 75.00 84 ILE A N 1
ATOM 640 C CA . ILE A 1 84 ? 32.450 -0.317 -16.343 1.00 75.00 84 ILE A CA 1
ATOM 641 C C . ILE A 1 84 ? 33.358 0.473 -15.394 1.00 75.00 84 ILE A C 1
ATOM 643 O O . ILE A 1 84 ? 32.882 1.007 -14.391 1.00 75.00 84 ILE A O 1
ATOM 647 N N . GLN A 1 85 ? 34.649 0.595 -15.710 1.00 76.69 85 GLN A N 1
ATOM 648 C CA . GLN A 1 85 ? 35.594 1.377 -14.910 1.00 76.69 85 GLN A CA 1
ATOM 649 C C . GLN A 1 85 ? 35.236 2.868 -14.895 1.00 76.69 85 GLN A C 1
ATOM 651 O O . GLN A 1 85 ? 35.278 3.489 -13.834 1.00 76.69 85 GLN A O 1
ATOM 656 N N . ALA A 1 86 ? 34.806 3.429 -16.031 1.00 71.12 86 ALA A N 1
ATOM 657 C CA . ALA A 1 86 ? 34.328 4.810 -16.093 1.00 71.12 86 ALA A CA 1
ATOM 658 C C . ALA A 1 86 ? 33.113 5.047 -15.172 1.00 71.12 86 ALA A C 1
ATOM 660 O O . ALA A 1 86 ? 33.047 6.072 -14.494 1.00 71.12 86 ALA A O 1
ATOM 661 N N . LEU A 1 87 ? 32.193 4.082 -15.078 1.00 66.19 87 LEU A N 1
ATOM 662 C CA . LEU A 1 87 ? 31.006 4.168 -14.218 1.00 66.19 87 LEU A CA 1
ATOM 663 C C . LEU A 1 87 ? 31.270 3.878 -12.743 1.00 66.19 87 LEU A C 1
ATOM 665 O O . LEU A 1 87 ? 30.619 4.470 -11.891 1.00 66.19 87 LEU A O 1
ATOM 669 N N . SER A 1 88 ? 32.225 3.001 -12.432 1.00 61.81 88 S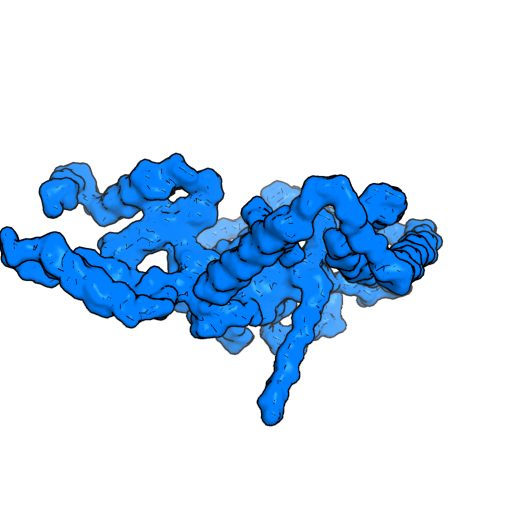ER A N 1
ATOM 670 C CA . SER A 1 88 ? 32.575 2.626 -11.052 1.00 61.81 88 SER A CA 1
ATOM 671 C C . SER A 1 88 ? 33.106 3.808 -10.228 1.00 61.81 88 SER A C 1
ATOM 673 O O . SER A 1 88 ? 33.164 3.733 -9.006 1.00 61.81 88 SER A O 1
ATOM 675 N N . SER A 1 89 ? 33.478 4.909 -10.889 1.00 61.16 89 SER A N 1
ATOM 676 C CA . SER A 1 89 ? 33.827 6.185 -10.254 1.00 61.16 89 SER A CA 1
ATOM 677 C C . SER A 1 89 ? 32.612 7.014 -9.799 1.00 61.16 89 SER A C 1
ATOM 679 O O . SER A 1 89 ? 32.782 8.037 -9.135 1.00 61.16 89 SER A O 1
ATOM 681 N N . SER A 1 90 ? 31.391 6.594 -10.150 1.00 63.22 90 SER A N 1
ATOM 682 C CA . SER A 1 90 ? 30.145 7.276 -9.819 1.00 63.22 90 SER A CA 1
ATOM 683 C C . SER A 1 90 ? 29.338 6.482 -8.794 1.00 63.22 90 SER A C 1
ATOM 685 O O . SER A 1 90 ? 28.801 5.418 -9.089 1.00 63.22 90 SER A O 1
ATOM 687 N N . ASP A 1 91 ? 29.188 7.043 -7.595 1.00 64.44 91 ASP A N 1
ATOM 688 C CA . ASP A 1 91 ? 28.345 6.493 -6.523 1.00 64.44 91 ASP A CA 1
ATOM 689 C C . ASP A 1 91 ? 26.836 6.747 -6.747 1.00 64.44 91 ASP A C 1
ATOM 691 O O . ASP A 1 91 ? 26.037 6.595 -5.819 1.00 64.44 91 ASP A O 1
ATOM 695 N N . ASP A 1 92 ? 26.416 7.184 -7.943 1.00 72.00 92 ASP A N 1
ATOM 696 C CA . ASP A 1 92 ? 25.033 7.593 -8.189 1.00 72.00 92 ASP A CA 1
ATOM 697 C C . ASP A 1 92 ? 24.128 6.391 -8.544 1.00 72.00 92 ASP A C 1
ATOM 699 O O . ASP A 1 92 ? 24.163 5.893 -9.676 1.00 72.00 92 ASP A O 1
ATOM 703 N N . PRO A 1 93 ? 23.249 5.931 -7.627 1.00 70.81 93 PRO A N 1
ATOM 704 C CA . PRO A 1 93 ? 22.323 4.826 -7.890 1.00 70.81 93 PRO A CA 1
ATOM 705 C C . PRO A 1 93 ? 21.354 5.134 -9.042 1.00 70.81 93 PRO A C 1
ATOM 707 O O . PRO A 1 93 ? 20.839 4.213 -9.682 1.00 70.81 93 PRO A O 1
ATOM 710 N N . LEU A 1 94 ? 21.111 6.418 -9.333 1.00 73.75 94 LEU A N 1
ATOM 711 C CA . LEU A 1 94 ? 20.224 6.836 -10.412 1.00 73.75 94 LEU A CA 1
ATOM 712 C C . LEU A 1 94 ? 20.789 6.475 -11.782 1.00 73.75 94 LEU A C 1
ATOM 714 O O . LEU A 1 94 ? 19.995 6.253 -12.690 1.00 73.75 94 LEU A O 1
ATOM 718 N N . LEU A 1 95 ? 22.114 6.362 -11.945 1.00 71.81 95 LEU A N 1
ATOM 719 C CA . LEU A 1 95 ? 22.722 5.944 -13.213 1.00 71.81 95 LEU A CA 1
ATOM 720 C C . LEU A 1 95 ? 22.335 4.520 -13.599 1.00 71.81 95 LEU A C 1
ATOM 722 O O . LEU A 1 95 ? 22.227 4.227 -14.783 1.00 71.81 95 LEU A O 1
ATOM 726 N N . LEU A 1 96 ? 22.060 3.661 -12.618 1.00 71.94 96 LEU A N 1
ATOM 727 C CA . LEU A 1 96 ? 21.619 2.280 -12.829 1.00 71.94 96 LEU A CA 1
ATOM 728 C C . LEU A 1 96 ? 20.087 2.154 -12.872 1.00 71.94 96 LEU A C 1
ATOM 730 O O . LEU A 1 96 ? 19.546 1.053 -12.920 1.00 71.94 96 LEU A O 1
ATOM 734 N N . GLY A 1 97 ? 19.367 3.281 -12.837 1.00 73.31 97 GLY A N 1
ATOM 735 C CA . GLY A 1 97 ? 17.905 3.315 -12.820 1.00 73.31 97 GLY A CA 1
ATOM 736 C C . GLY A 1 97 ? 17.280 3.012 -11.460 1.00 73.31 97 GLY A C 1
ATOM 737 O O . GLY A 1 97 ? 16.052 2.948 -11.373 1.00 73.31 97 GLY A O 1
ATOM 738 N N . LEU A 1 98 ? 18.085 2.880 -10.402 1.00 78.31 98 LEU A N 1
ATOM 739 C CA . LEU A 1 98 ? 17.615 2.686 -9.030 1.00 78.31 98 LEU A CA 1
ATOM 740 C C . LEU A 1 98 ? 17.078 4.006 -8.463 1.00 78.31 98 LEU A C 1
ATOM 742 O O . LEU A 1 98 ? 17.370 5.089 -8.967 1.00 78.31 98 LEU A O 1
ATOM 746 N N . SER A 1 99 ? 16.255 3.937 -7.416 1.00 78.25 99 SER A N 1
ATOM 747 C CA . SER A 1 99 ? 15.715 5.145 -6.790 1.00 78.25 99 SER A CA 1
ATOM 748 C C . SER A 1 99 ? 16.759 5.816 -5.894 1.00 78.25 99 SER A C 1
ATOM 750 O O . SER A 1 99 ? 17.544 5.146 -5.221 1.00 78.25 99 SER A O 1
ATOM 752 N N . ALA A 1 100 ? 16.716 7.149 -5.796 1.00 74.12 100 ALA A N 1
ATOM 753 C CA . ALA A 1 100 ? 17.573 7.908 -4.875 1.00 74.12 100 ALA A CA 1
ATOM 754 C C . ALA A 1 100 ? 17.385 7.497 -3.396 1.00 74.12 100 ALA A C 1
ATOM 756 O O . ALA A 1 100 ? 18.262 7.708 -2.560 1.00 74.12 100 ALA A O 1
ATOM 757 N N . GLY A 1 101 ? 16.240 6.889 -3.061 1.00 72.00 101 GLY A N 1
ATOM 758 C CA . GLY A 1 101 ? 15.951 6.361 -1.728 1.00 72.00 101 GLY A CA 1
ATOM 759 C C . GLY A 1 101 ? 16.722 5.099 -1.358 1.00 72.00 101 GLY A C 1
ATOM 760 O O . GLY A 1 101 ? 16.952 4.870 -0.170 1.00 72.00 101 GLY A O 1
ATOM 761 N N . LEU A 1 102 ? 17.167 4.315 -2.342 1.00 75.56 102 LEU A N 1
ATOM 762 C CA . LEU A 1 102 ? 17.752 2.998 -2.104 1.00 75.56 102 LEU A CA 1
ATOM 763 C C . LEU A 1 102 ? 19.050 3.067 -1.291 1.00 75.56 102 LEU A C 1
ATOM 765 O O . LEU A 1 102 ? 19.230 2.288 -0.360 1.00 75.56 102 LEU A O 1
ATOM 769 N N . VAL A 1 103 ? 19.930 4.030 -1.582 1.00 73.19 103 VAL A N 1
ATOM 770 C CA . VAL A 1 103 ? 21.177 4.217 -0.817 1.00 73.19 103 VAL A CA 1
ATOM 771 C C . VAL A 1 103 ? 20.868 4.562 0.641 1.00 73.19 103 VAL A C 1
ATOM 773 O O . VAL A 1 103 ? 21.459 3.987 1.555 1.00 73.19 103 VAL A O 1
ATOM 776 N N . GLY A 1 104 ? 19.885 5.436 0.878 1.00 73.75 104 GLY A N 1
ATOM 777 C CA . GLY A 1 104 ? 19.430 5.768 2.228 1.00 73.75 104 GLY A CA 1
ATOM 778 C C . GLY A 1 104 ? 18.840 4.564 2.972 1.00 73.75 104 GLY A C 1
ATOM 779 O O . GLY A 1 104 ? 19.101 4.385 4.164 1.00 73.75 104 GLY A O 1
ATOM 780 N N . GLU A 1 105 ? 18.078 3.711 2.283 1.00 75.25 105 GLU A N 1
ATOM 781 C CA . GLU A 1 105 ? 17.562 2.460 2.849 1.00 75.25 105 GLU A CA 1
ATOM 782 C C . GLU A 1 105 ? 18.682 1.465 3.173 1.00 75.25 105 GLU A C 1
ATOM 784 O O . GLU A 1 105 ? 18.693 0.921 4.277 1.00 75.25 105 GLU A O 1
ATOM 789 N N . LEU A 1 106 ? 19.661 1.283 2.283 1.00 77.88 106 LEU A N 1
ATOM 790 C CA . LEU A 1 106 ? 20.818 0.412 2.510 1.00 77.88 106 LEU A CA 1
ATOM 791 C C . LEU A 1 106 ? 21.654 0.866 3.708 1.00 77.88 106 LEU A C 1
ATOM 793 O O . LEU A 1 106 ? 22.029 0.045 4.546 1.00 77.88 106 LEU A O 1
ATOM 797 N N . VAL A 1 107 ? 21.913 2.170 3.833 1.00 80.25 107 VAL A N 1
ATOM 798 C CA . VAL A 1 107 ? 22.613 2.729 4.999 1.00 80.25 107 VAL A CA 1
ATOM 799 C C . VAL A 1 107 ? 21.805 2.489 6.274 1.00 80.25 107 VAL A C 1
ATOM 801 O O . VAL A 1 107 ? 22.367 2.056 7.280 1.00 80.25 107 VAL A O 1
ATOM 804 N N . ARG A 1 108 ? 20.481 2.693 6.240 1.00 80.38 108 ARG A N 1
ATOM 805 C CA . ARG A 1 108 ? 19.598 2.423 7.386 1.00 80.38 108 ARG A CA 1
ATOM 806 C C . ARG A 1 108 ? 19.604 0.942 7.779 1.00 80.38 108 ARG A C 1
ATOM 808 O O . ARG A 1 108 ? 19.668 0.648 8.971 1.00 80.38 108 ARG A O 1
ATOM 815 N N . MET A 1 109 ? 19.549 0.029 6.808 1.00 77.88 109 MET A N 1
ATOM 816 C CA . MET A 1 109 ? 19.653 -1.420 7.019 1.00 77.88 109 MET A CA 1
ATOM 817 C C . MET A 1 109 ? 20.981 -1.767 7.689 1.00 77.88 109 MET A C 1
ATOM 819 O O . MET A 1 109 ? 20.984 -2.298 8.794 1.00 77.88 109 MET A O 1
ATOM 823 N N . ARG A 1 110 ? 22.106 -1.373 7.077 1.00 83.56 110 ARG A N 1
ATOM 824 C CA . ARG A 1 110 ? 23.457 -1.627 7.602 1.00 83.56 110 ARG A CA 1
ATOM 825 C C . ARG A 1 110 ? 23.646 -1.059 9.006 1.00 83.56 110 ARG A C 1
ATOM 827 O O . ARG A 1 110 ? 24.196 -1.737 9.864 1.00 83.56 110 ARG A O 1
ATOM 834 N N . SER A 1 111 ? 23.154 0.154 9.258 1.00 87.25 111 SER A N 1
ATOM 835 C CA . SER A 1 111 ? 23.208 0.797 10.574 1.00 87.25 111 SER A CA 1
ATOM 836 C C . SER A 1 111 ? 22.417 0.020 11.629 1.00 87.25 111 SER A C 1
ATOM 838 O O . SER A 1 111 ? 22.924 -0.200 12.727 1.00 87.25 111 SER A O 1
ATOM 840 N N . ARG A 1 112 ? 21.205 -0.450 11.303 1.00 80.31 112 ARG A N 1
ATOM 841 C CA . ARG A 1 112 ? 20.393 -1.264 12.221 1.00 80.31 112 ARG A CA 1
ATOM 842 C C . ARG A 1 112 ? 21.010 -2.643 12.456 1.00 80.31 112 ARG A C 1
ATOM 844 O O . ARG A 1 112 ? 21.071 -3.062 13.606 1.00 80.31 112 ARG A O 1
ATOM 851 N N . THR A 1 113 ? 21.531 -3.306 11.421 1.00 83.25 113 THR A N 1
ATOM 852 C CA . THR A 1 113 ? 22.284 -4.563 11.568 1.00 83.25 113 THR A CA 1
ATOM 853 C C . THR A 1 113 ? 23.497 -4.368 12.469 1.00 83.25 113 THR A C 1
ATOM 855 O O . THR A 1 113 ? 23.668 -5.116 13.424 1.00 83.25 113 THR A O 1
ATOM 858 N N . LEU A 1 114 ? 24.291 -3.320 12.238 1.00 89.69 114 LEU A N 1
ATOM 859 C CA . LEU A 1 114 ? 25.429 -2.984 13.090 1.00 89.69 114 LEU A CA 1
ATOM 860 C C . LEU A 1 114 ? 24.990 -2.726 14.534 1.00 89.69 114 LEU A C 1
ATOM 862 O O . LEU A 1 114 ? 25.620 -3.222 15.456 1.00 89.69 114 LEU A O 1
ATOM 866 N N . HIS A 1 115 ? 23.898 -1.991 14.744 1.00 81.00 115 HIS A N 1
ATOM 867 C CA . HIS A 1 115 ? 23.363 -1.736 16.078 1.00 81.00 115 HIS A CA 1
ATOM 868 C C . HIS A 1 115 ? 22.925 -3.029 16.787 1.00 81.00 115 HIS A C 1
ATOM 870 O O . HIS A 1 115 ? 23.187 -3.187 17.978 1.00 81.00 115 HIS A O 1
ATOM 876 N N . MET A 1 116 ? 22.283 -3.963 16.075 1.00 77.56 116 MET A N 1
ATOM 877 C CA . MET A 1 116 ? 21.934 -5.280 16.622 1.00 77.56 116 MET A CA 1
ATOM 878 C C . MET A 1 116 ? 23.189 -6.075 16.995 1.00 77.56 116 MET A C 1
ATOM 880 O O . MET A 1 116 ? 23.305 -6.497 18.141 1.00 77.56 116 MET A O 1
ATOM 884 N N . LEU A 1 117 ? 24.163 -6.177 16.086 1.00 84.06 117 LEU A N 1
ATOM 885 C CA . LEU A 1 117 ? 25.427 -6.881 16.325 1.00 84.06 117 LEU A CA 1
ATOM 886 C C . LEU A 1 117 ? 26.233 -6.260 17.475 1.00 84.06 117 LEU A C 1
ATOM 888 O O . LEU A 1 117 ? 26.801 -6.977 18.294 1.00 84.06 117 LEU A O 1
ATOM 892 N N . LEU A 1 118 ? 26.261 -4.928 17.579 1.00 83.94 118 LEU A N 1
ATOM 893 C CA . LEU A 1 118 ? 26.896 -4.227 18.695 1.00 83.94 118 LEU A CA 1
ATOM 894 C C . LEU A 1 118 ? 26.204 -4.570 20.012 1.00 83.94 118 LEU A C 1
ATOM 896 O O . LEU A 1 118 ? 26.886 -4.901 20.978 1.00 83.94 118 LEU A O 1
ATOM 900 N N . ARG A 1 119 ? 24.866 -4.556 20.045 1.00 77.69 119 ARG A N 1
ATOM 901 C CA . ARG A 1 119 ? 24.095 -4.940 21.232 1.00 77.69 119 ARG A CA 1
ATOM 902 C C . ARG A 1 119 ? 24.378 -6.386 21.638 1.00 77.69 119 ARG A C 1
ATOM 904 O O . ARG A 1 119 ? 24.608 -6.631 22.814 1.00 77.69 119 ARG A O 1
ATOM 911 N N . GLU A 1 120 ? 24.416 -7.310 20.682 1.00 78.06 120 GLU A N 1
ATOM 912 C CA . GLU A 1 120 ? 24.765 -8.718 20.912 1.00 78.06 120 GLU A CA 1
ATOM 913 C C . GLU A 1 120 ? 26.199 -8.867 21.440 1.00 78.06 120 GLU A C 1
ATOM 915 O O . GLU A 1 120 ? 26.417 -9.538 22.448 1.00 78.06 120 GLU A O 1
ATOM 920 N N . SER A 1 121 ? 27.170 -8.164 20.849 1.00 79.31 121 SER A N 1
ATOM 921 C CA . SER A 1 121 ? 28.570 -8.179 21.303 1.00 79.31 121 SER A CA 1
ATOM 922 C C . SER A 1 121 ? 28.761 -7.603 22.713 1.00 79.31 121 SER A C 1
ATOM 924 O O . SER A 1 121 ? 29.677 -8.000 23.430 1.00 79.31 121 SER A O 1
ATOM 926 N N . GLN A 1 122 ? 27.877 -6.689 23.125 1.00 73.88 122 GLN A N 1
ATOM 927 C CA . GLN A 1 122 ? 27.872 -6.040 24.436 1.00 73.88 122 GLN A CA 1
ATOM 928 C C . GLN A 1 122 ? 27.062 -6.808 25.489 1.00 73.88 122 GLN A C 1
ATOM 930 O O . GLN A 1 122 ? 26.937 -6.322 26.612 1.00 73.88 122 GLN A O 1
ATOM 935 N N . THR A 1 123 ? 26.518 -7.989 25.168 1.00 58.94 123 THR A N 1
ATOM 936 C CA . THR A 1 123 ? 25.933 -8.893 26.170 1.00 58.94 123 THR A CA 1
ATOM 937 C C . THR A 1 123 ? 27.007 -9.837 26.727 1.00 58.94 123 THR A C 1
ATOM 939 O O . THR A 1 123 ? 27.267 -10.891 26.144 1.00 58.94 123 THR A O 1
ATOM 942 N N . PRO A 1 124 ? 27.678 -9.517 27.855 1.00 52.94 124 PRO A N 1
ATOM 943 C CA . PRO A 1 124 ? 28.495 -10.509 28.536 1.00 52.94 124 PRO A CA 1
ATOM 944 C C . PRO A 1 124 ? 27.587 -11.654 28.999 1.00 52.94 124 PRO A C 1
ATOM 946 O O . PRO A 1 124 ? 26.473 -11.426 29.477 1.00 52.94 124 PRO A O 1
ATOM 949 N N . LYS A 1 125 ? 28.064 -12.897 28.853 1.00 53.06 125 LYS A N 1
ATOM 950 C CA . LYS A 1 125 ? 27.414 -14.093 29.403 1.00 53.06 125 LYS A CA 1
ATOM 951 C C . LYS A 1 125 ? 27.037 -13.831 30.862 1.00 53.06 125 LYS A C 1
ATOM 953 O O . LYS A 1 125 ? 27.920 -13.725 31.701 1.00 53.06 125 LYS A O 1
ATOM 958 N N . ALA A 1 126 ? 25.733 -13.730 31.118 1.00 51.00 126 ALA A N 1
ATOM 959 C CA . ALA A 1 126 ? 25.088 -13.853 32.418 1.00 51.00 126 ALA A CA 1
ATOM 960 C C . ALA A 1 126 ? 25.889 -13.300 33.613 1.00 51.00 126 ALA A C 1
ATOM 962 O O . ALA A 1 126 ? 26.461 -14.077 34.368 1.00 51.00 126 ALA A O 1
ATOM 963 N N . GLN A 1 127 ? 25.882 -11.980 33.810 1.00 49.19 127 GLN A N 1
ATOM 964 C CA . GLN A 1 127 ? 25.875 -11.342 35.135 1.00 49.19 127 GLN A CA 1
ATOM 965 C C . GLN A 1 127 ? 25.695 -9.828 34.963 1.00 49.19 127 GLN A C 1
ATOM 967 O O . GLN A 1 127 ? 26.494 -9.168 34.308 1.00 49.19 127 GLN A O 1
ATOM 972 N N . ASN A 1 128 ? 24.630 -9.303 35.576 1.00 47.22 128 ASN A N 1
ATOM 973 C CA . ASN A 1 128 ? 24.220 -7.894 35.628 1.00 47.22 128 ASN A CA 1
ATOM 974 C C . ASN A 1 128 ? 23.561 -7.355 34.348 1.00 47.22 128 ASN A C 1
ATOM 976 O O . ASN A 1 128 ? 24.111 -6.526 33.626 1.00 47.22 128 ASN A O 1
ATOM 980 N N . LEU A 1 129 ? 22.313 -7.780 34.116 1.00 49.22 129 LEU A N 1
ATOM 981 C CA . LEU A 1 129 ? 21.371 -6.986 33.327 1.00 49.22 129 LEU A CA 1
ATOM 982 C C . LEU A 1 129 ? 21.291 -5.593 33.986 1.00 49.22 129 LEU A C 1
ATOM 984 O O . LEU A 1 129 ? 21.045 -5.543 35.196 1.00 49.22 129 LEU A O 1
ATOM 988 N N . PRO A 1 130 ? 21.491 -4.469 33.273 1.00 50.94 130 PRO A N 1
ATOM 989 C CA . PRO A 1 130 ? 21.139 -3.180 33.840 1.00 50.94 130 PRO A CA 1
ATOM 990 C C . PRO A 1 130 ? 19.642 -3.238 34.143 1.00 50.94 130 PRO A C 1
ATOM 992 O O . PRO A 1 130 ? 18.824 -3.407 33.237 1.00 50.94 130 PRO A O 1
ATOM 995 N N . THR A 1 131 ? 19.289 -3.169 35.428 1.00 54.69 131 THR A N 1
ATOM 996 C CA . THR A 1 131 ? 17.909 -2.969 35.871 1.00 54.69 131 THR A CA 1
ATOM 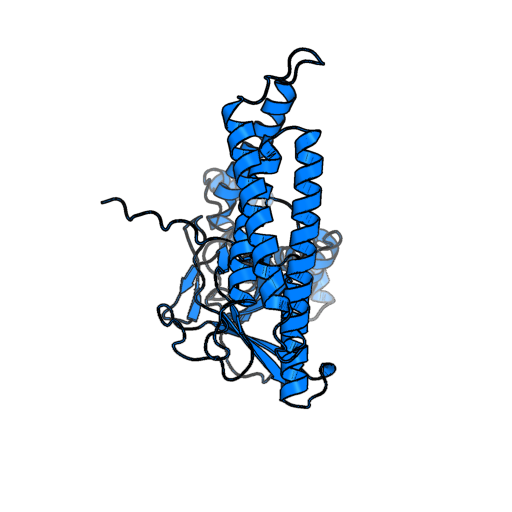997 C C . THR A 1 131 ? 17.308 -1.860 35.012 1.00 54.69 131 THR A C 1
ATOM 999 O O . THR A 1 131 ? 17.927 -0.790 34.931 1.00 54.69 131 THR A O 1
ATOM 1002 N N . PRO A 1 132 ? 16.158 -2.082 34.346 1.00 54.75 132 PRO A N 1
ATOM 1003 C CA . PRO A 1 132 ? 15.495 -1.014 33.619 1.00 54.75 132 PRO A CA 1
ATOM 1004 C C . PRO A 1 132 ? 15.338 0.154 34.584 1.00 54.75 132 PRO A C 1
ATOM 1006 O O . PRO A 1 132 ? 14.936 -0.049 35.732 1.00 54.75 132 PRO A O 1
ATOM 1009 N N . LEU A 1 133 ? 15.723 1.353 34.149 1.00 60.25 133 LEU A N 1
ATOM 1010 C CA . LEU A 1 133 ? 15.632 2.537 34.990 1.00 60.25 133 LEU A CA 1
ATOM 1011 C C . LEU A 1 133 ? 14.213 2.600 35.595 1.00 60.25 133 LEU A C 1
ATOM 1013 O O . LEU A 1 133 ? 13.250 2.561 34.824 1.00 60.25 133 LEU A O 1
ATOM 1017 N N . PRO A 1 134 ? 14.053 2.679 36.932 1.00 64.38 134 PRO A N 1
ATOM 1018 C CA . PRO A 1 134 ? 12.751 2.534 37.594 1.00 64.38 134 PRO A CA 1
ATOM 1019 C C . PRO A 1 134 ? 11.656 3.436 37.011 1.00 64.38 134 PRO A C 1
ATOM 1021 O O . PRO A 1 134 ? 10.504 3.027 36.910 1.00 64.38 134 PRO A O 1
ATOM 1024 N N . HIS A 1 135 ? 12.040 4.628 36.544 1.00 68.94 135 HIS A N 1
ATOM 1025 C CA . HIS A 1 135 ? 11.145 5.606 35.933 1.00 68.94 135 HIS A CA 1
ATOM 1026 C C . HIS A 1 135 ? 10.545 5.163 34.585 1.00 68.94 135 HIS A C 1
ATOM 1028 O O . HIS A 1 135 ? 9.399 5.493 34.290 1.00 68.94 135 HIS A O 1
ATOM 1034 N N . LEU A 1 136 ? 11.281 4.399 33.768 1.00 70.50 136 LEU A N 1
ATOM 1035 C CA . LEU A 1 136 ? 10.769 3.885 32.490 1.00 70.50 136 LEU A CA 1
ATOM 1036 C C . LEU A 1 136 ? 9.738 2.781 32.717 1.00 70.50 136 LEU A C 1
ATOM 1038 O O . LEU A 1 136 ? 8.729 2.723 32.024 1.00 70.50 136 LEU A O 1
ATOM 1042 N N . LEU A 1 137 ? 9.976 1.920 33.708 1.00 73.44 137 LEU A N 1
ATOM 1043 C CA . LEU A 1 137 ? 9.031 0.877 34.101 1.00 73.44 137 LEU A CA 1
ATOM 1044 C C . LEU A 1 137 ? 7.722 1.481 34.614 1.00 73.44 137 LEU A C 1
ATOM 1046 O O . LEU A 1 137 ? 6.652 1.043 34.197 1.00 73.44 137 LEU A O 1
ATOM 1050 N N . THR A 1 138 ? 7.802 2.511 35.461 1.00 78.44 138 THR A N 1
ATOM 1051 C CA . THR A 1 138 ? 6.609 3.211 35.954 1.00 78.44 138 THR A CA 1
ATOM 1052 C C . THR A 1 138 ? 5.842 3.912 34.835 1.00 78.44 138 THR A C 1
ATOM 1054 O O . THR A 1 138 ? 4.617 3.848 34.824 1.00 78.44 138 THR A O 1
ATOM 1057 N N . ASP A 1 139 ? 6.534 4.526 33.867 1.00 83.69 139 ASP A N 1
ATOM 1058 C CA . ASP A 1 139 ? 5.889 5.173 32.716 1.00 83.69 139 ASP A CA 1
ATOM 1059 C C . ASP A 1 139 ? 5.183 4.150 31.809 1.00 83.69 139 ASP A C 1
ATOM 1061 O O . ASP A 1 139 ? 4.005 4.294 31.486 1.00 83.69 139 ASP A O 1
ATOM 1065 N N . VAL A 1 140 ? 5.858 3.044 31.478 1.00 84.25 140 VAL A N 1
ATOM 1066 C CA . VAL A 1 140 ? 5.278 1.939 30.694 1.00 84.25 140 VAL A CA 1
ATOM 1067 C C . VAL A 1 140 ? 4.045 1.355 31.382 1.00 84.25 140 VAL A C 1
ATOM 1069 O O . VAL A 1 140 ? 3.031 1.109 30.727 1.00 84.25 140 VAL A O 1
ATOM 1072 N N . GLN A 1 141 ? 4.108 1.144 32.698 1.00 83.94 141 GLN A N 1
ATOM 1073 C CA . GLN A 1 141 ? 2.980 0.639 33.479 1.00 83.94 141 GLN A CA 1
ATOM 1074 C C . GLN A 1 141 ? 1.813 1.630 33.509 1.00 83.94 141 GLN A C 1
ATOM 1076 O O . GLN A 1 141 ? 0.671 1.216 33.308 1.00 83.94 141 GLN A O 1
ATOM 1081 N N . ALA A 1 142 ? 2.081 2.924 33.707 1.00 87.50 142 ALA A N 1
ATOM 1082 C CA . ALA A 1 142 ? 1.057 3.967 33.699 1.00 87.50 142 ALA A CA 1
ATOM 1083 C C . ALA A 1 142 ? 0.360 4.064 32.333 1.00 87.50 142 ALA A C 1
ATOM 1085 O O . ALA A 1 142 ? -0.869 4.074 32.264 1.00 87.50 142 ALA A O 1
ATOM 1086 N N . ARG A 1 143 ? 1.132 4.050 31.242 1.00 90.75 143 ARG A N 1
ATOM 1087 C CA . ARG A 1 143 ? 0.621 4.047 29.864 1.00 90.75 143 ARG A CA 1
ATOM 1088 C C . ARG A 1 143 ? -0.212 2.810 29.545 1.00 90.75 143 ARG A C 1
ATOM 1090 O O . ARG A 1 143 ? -1.309 2.923 29.004 1.00 90.75 143 ARG A O 1
ATOM 1097 N N . MET A 1 144 ? 0.263 1.630 29.944 1.00 90.00 144 MET A N 1
ATOM 1098 C CA . MET A 1 144 ? -0.483 0.379 29.793 1.00 90.00 144 MET A CA 1
ATOM 1099 C C . MET A 1 144 ? -1.805 0.405 30.573 1.00 90.00 144 MET A C 1
ATOM 1101 O O . MET A 1 144 ? -2.836 -0.053 30.078 1.00 90.00 144 MET A O 1
ATOM 1105 N N . GLN A 1 145 ? -1.794 0.958 31.787 1.00 88.75 145 GLN A N 1
ATOM 1106 C CA . GLN A 1 145 ? -2.999 1.099 32.598 1.00 88.75 145 GLN A CA 1
ATOM 1107 C C . GLN A 1 145 ? -3.986 2.089 31.961 1.00 88.75 145 GLN A C 1
ATOM 1109 O O . GLN A 1 145 ? -5.162 1.760 31.825 1.00 88.75 145 GLN A O 1
ATOM 1114 N N . ALA A 1 146 ? -3.507 3.231 31.461 1.00 91.81 146 ALA A N 1
ATOM 1115 C CA . ALA A 1 146 ? -4.327 4.194 30.728 1.00 91.81 146 ALA A CA 1
ATOM 1116 C C . ALA A 1 146 ? -4.951 3.587 29.459 1.00 91.81 146 ALA A C 1
ATOM 1118 O O . ALA A 1 146 ? -6.134 3.793 29.191 1.00 91.81 146 ALA A O 1
ATOM 1119 N N . LEU A 1 147 ? -4.187 2.794 28.696 1.00 91.50 147 LEU A N 1
ATOM 1120 C CA . LEU A 1 147 ? -4.699 2.065 27.534 1.00 91.50 147 LEU A CA 1
ATOM 1121 C C . LEU A 1 147 ? -5.828 1.107 27.933 1.00 91.50 147 LEU A C 1
ATOM 1123 O O . LEU A 1 147 ? -6.882 1.098 27.304 1.00 91.50 147 LEU A O 1
ATOM 1127 N N . LYS A 1 148 ? -5.637 0.335 29.004 1.00 89.88 148 LYS A N 1
ATOM 1128 C CA . LYS A 1 148 ? -6.652 -0.591 29.522 1.00 89.88 148 LYS A CA 1
ATOM 1129 C C . LYS A 1 148 ? -7.931 0.129 29.946 1.00 89.88 148 LYS A C 1
ATOM 1131 O O . LYS A 1 148 ? -9.021 -0.367 29.673 1.00 89.88 148 LYS A O 1
ATOM 1136 N N . ASP A 1 149 ? -7.805 1.263 30.623 1.00 88.88 149 ASP A N 1
ATOM 1137 C CA . ASP A 1 149 ? -8.963 2.019 31.095 1.00 88.88 149 ASP A CA 1
ATOM 1138 C C . ASP A 1 149 ? -9.758 2.603 29.920 1.00 88.88 149 ASP A C 1
ATOM 1140 O O . ASP A 1 149 ? -10.985 2.502 29.912 1.00 88.88 149 ASP A O 1
ATOM 1144 N N . ARG A 1 150 ? -9.075 3.079 28.869 1.00 87.56 150 ARG A N 1
ATOM 1145 C CA . ARG A 1 150 ? -9.714 3.482 27.604 1.00 87.56 150 ARG A CA 1
ATOM 1146 C C . ARG A 1 150 ? -10.463 2.329 26.941 1.00 87.56 150 ARG A C 1
ATOM 1148 O O . ARG A 1 150 ? -11.636 2.474 26.615 1.00 87.56 150 ARG A O 1
ATOM 1155 N N . LEU A 1 151 ? -9.810 1.172 26.797 1.00 86.81 151 LEU A N 1
ATOM 1156 C CA . LEU A 1 151 ? -10.414 -0.002 26.157 1.00 86.81 151 LEU A CA 1
ATOM 1157 C C . LEU A 1 151 ? -11.710 -0.451 26.858 1.00 86.81 151 LEU A C 1
ATOM 1159 O O . LEU A 1 151 ? -12.627 -0.923 26.195 1.00 86.81 151 LEU A O 1
ATOM 1163 N N . LYS A 1 152 ? -11.802 -0.272 28.183 1.00 84.31 152 LYS A N 1
ATOM 1164 C CA . LYS A 1 152 ? -12.996 -0.590 28.983 1.00 84.31 152 LYS A CA 1
ATOM 1165 C C . LYS A 1 152 ? -14.118 0.439 28.873 1.00 84.31 152 LYS A C 1
ATOM 1167 O O . LYS A 1 152 ? -15.283 0.060 28.892 1.00 84.31 152 LYS A O 1
ATOM 1172 N N . GLN A 1 153 ? -13.795 1.731 28.824 1.00 78.00 153 GLN A N 1
ATOM 1173 C CA . GLN A 1 153 ? -14.806 2.794 28.702 1.00 78.00 153 GLN A CA 1
ATOM 1174 C C . GLN A 1 153 ? -15.610 2.633 27.406 1.00 78.00 153 GLN A C 1
ATOM 1176 O O . GLN A 1 153 ? -16.837 2.716 27.403 1.00 78.00 153 GLN A O 1
ATOM 1181 N N . ASP A 1 154 ? -14.907 2.286 26.338 1.00 70.19 154 ASP A N 1
ATOM 1182 C CA . ASP A 1 154 ? -15.453 2.090 25.002 1.00 70.19 154 ASP A CA 1
ATOM 1183 C C . ASP A 1 154 ? -16.329 0.822 24.866 1.00 70.19 154 ASP A C 1
ATOM 1185 O O . ASP A 1 154 ? -17.219 0.770 24.014 1.00 70.19 154 ASP A O 1
ATOM 1189 N N . GLU A 1 155 ? -16.181 -0.180 25.749 1.00 65.31 155 GLU A N 1
ATOM 1190 C CA . GLU A 1 155 ? -17.084 -1.346 25.796 1.00 65.31 155 GLU A CA 1
ATOM 1191 C C . GLU A 1 155 ? -18.529 -0.966 26.158 1.00 65.31 155 GLU A C 1
ATOM 1193 O O . GLU A 1 155 ? -19.468 -1.620 25.700 1.00 65.31 155 GLU A O 1
ATOM 1198 N N . VAL A 1 156 ? -18.739 0.109 26.927 1.00 60.88 156 VAL A N 1
ATOM 1199 C CA . VAL A 1 156 ? -20.084 0.569 27.320 1.00 60.88 156 VAL A CA 1
ATOM 1200 C C . VAL A 1 156 ? -20.877 1.056 26.099 1.00 60.88 156 VAL A C 1
ATOM 1202 O O . VAL A 1 156 ? -22.081 0.811 25.999 1.00 60.88 156 VAL A O 1
ATOM 1205 N N . HIS A 1 157 ? -20.201 1.653 25.112 1.00 61.94 157 HIS A N 1
ATOM 1206 C CA . HIS A 1 157 ? -20.810 2.120 23.862 1.00 61.94 157 HIS A CA 1
ATOM 1207 C C . HIS A 1 157 ? -21.210 0.977 22.912 1.00 61.94 157 HIS A C 1
ATOM 1209 O O . HIS A 1 157 ? -22.072 1.157 22.046 1.00 61.94 157 HIS A O 1
ATOM 1215 N N . ARG A 1 158 ? -20.653 -0.229 23.096 1.00 59.62 158 ARG A N 1
ATOM 1216 C CA . ARG A 1 158 ? -20.942 -1.424 22.282 1.00 59.62 158 ARG A CA 1
ATOM 1217 C C . ARG A 1 158 ? -22.393 -1.905 22.398 1.00 59.62 158 ARG A C 1
ATOM 1219 O O . ARG A 1 158 ? -22.890 -2.557 21.481 1.00 59.62 158 ARG A O 1
ATOM 1226 N N . LEU A 1 159 ? -23.069 -1.582 23.502 1.00 52.03 159 LEU A N 1
ATOM 1227 C CA . LEU A 1 159 ? -24.434 -2.027 23.815 1.00 52.03 159 LEU A CA 1
ATOM 1228 C C . LEU A 1 159 ? -25.532 -1.213 23.107 1.00 52.03 159 LEU A C 1
ATOM 1230 O O . LEU A 1 159 ? -26.701 -1.600 23.133 1.00 52.03 159 LEU A O 1
ATOM 1234 N N . LEU A 1 160 ? -25.179 -0.108 22.441 1.00 56.84 160 LEU A N 1
ATOM 1235 C CA . LEU A 1 160 ? -26.128 0.696 21.674 1.00 56.84 160 LEU A CA 1
ATOM 1236 C C . LEU A 1 160 ? -26.333 0.070 20.281 1.00 56.84 160 LEU A C 1
ATOM 1238 O O . LEU A 1 160 ? -25.400 -0.083 19.491 1.00 56.84 160 LEU A O 1
ATOM 1242 N N . SER A 1 161 ? -27.578 -0.337 20.010 1.00 54.59 161 SER A N 1
ATOM 1243 C CA . SER A 1 161 ? -28.023 -1.152 18.866 1.00 54.59 161 SER A CA 1
ATOM 1244 C C . SER A 1 161 ? -27.913 -0.437 17.511 1.00 54.59 161 SER A C 1
ATOM 1246 O O . SER A 1 161 ? -28.910 -0.051 16.906 1.00 54.59 161 SER A O 1
ATOM 1248 N N . ALA A 1 162 ? -26.695 -0.265 17.008 1.00 63.31 162 ALA A N 1
ATOM 1249 C CA . ALA A 1 162 ? -26.451 0.188 15.643 1.00 63.31 162 ALA A CA 1
ATOM 1250 C C . ALA A 1 162 ? -26.584 -0.968 14.625 1.00 63.31 162 ALA A C 1
ATOM 1252 O O . ALA A 1 162 ? -26.356 -2.136 14.971 1.00 63.31 162 ALA A O 1
ATOM 1253 N N . PRO A 1 163 ? -26.910 -0.673 13.352 1.00 66.81 163 PRO A N 1
ATOM 1254 C CA . PRO A 1 163 ? -27.007 -1.683 12.305 1.00 66.81 163 PRO A CA 1
ATOM 1255 C C . PRO A 1 163 ? -25.684 -2.439 12.122 1.00 66.81 163 PRO A C 1
ATOM 1257 O O . PRO A 1 163 ? -24.609 -1.861 11.966 1.00 66.81 163 PRO A O 1
ATOM 1260 N N . GLN A 1 164 ? -25.776 -3.769 12.126 1.00 75.62 164 GLN A N 1
ATOM 1261 C CA . GLN A 1 164 ? -24.640 -4.679 11.988 1.00 75.62 164 GLN A CA 1
ATOM 1262 C C . GLN A 1 164 ? -24.245 -4.826 10.510 1.00 75.62 164 GLN A C 1
ATOM 1264 O O . GLN A 1 164 ? -24.574 -5.822 9.851 1.00 75.62 164 GLN A O 1
ATOM 1269 N N . THR A 1 165 ? -23.566 -3.814 9.967 1.00 86.44 165 THR A N 1
ATOM 1270 C CA . THR A 1 165 ? -22.939 -3.898 8.639 1.00 86.44 165 THR A CA 1
ATOM 1271 C C . THR A 1 165 ? -21.715 -4.825 8.684 1.00 86.44 165 THR A C 1
ATOM 1273 O O . THR A 1 165 ? -21.091 -4.974 9.741 1.00 86.44 165 THR A O 1
ATOM 1276 N N . PRO A 1 166 ? -21.348 -5.493 7.573 1.00 90.06 166 PRO A N 1
ATOM 1277 C CA . PRO A 1 166 ? -20.089 -6.231 7.470 1.00 90.06 166 PRO A CA 1
ATOM 1278 C C . PRO A 1 166 ? -18.873 -5.412 7.920 1.00 90.06 166 PRO A C 1
ATOM 1280 O O . PRO A 1 166 ? -18.031 -5.940 8.645 1.00 90.06 166 PRO A O 1
ATOM 1283 N N . LEU A 1 167 ? -18.816 -4.125 7.560 1.00 88.62 167 LEU A N 1
ATOM 1284 C CA . LEU A 1 167 ? -17.735 -3.228 7.965 1.00 88.62 167 LEU A CA 1
ATOM 1285 C C . LEU A 1 167 ? -17.710 -2.995 9.481 1.00 88.62 167 LEU A C 1
ATOM 1287 O O . LEU A 1 167 ? -16.657 -3.119 10.102 1.00 88.62 167 LEU A O 1
ATOM 1291 N N . ARG A 1 168 ? -18.866 -2.741 10.108 1.00 87.50 168 ARG A N 1
ATOM 1292 C CA . ARG A 1 168 ? -18.951 -2.570 11.566 1.00 87.50 168 ARG A CA 1
ATOM 1293 C C . ARG A 1 168 ? -18.535 -3.838 12.313 1.00 87.50 168 ARG A C 1
ATOM 1295 O O . ARG A 1 168 ? -17.805 -3.746 13.293 1.00 87.50 168 ARG A O 1
ATOM 1302 N N . ARG A 1 169 ? -18.949 -5.022 11.840 1.00 90.00 169 ARG A N 1
ATOM 1303 C CA . ARG A 1 169 ? -18.520 -6.306 12.428 1.00 90.00 169 ARG A CA 1
ATOM 1304 C C . ARG A 1 169 ? -17.008 -6.491 12.357 1.00 90.00 169 ARG A C 1
ATOM 1306 O O . ARG A 1 169 ? -16.415 -6.922 13.337 1.00 90.00 169 ARG A O 1
ATOM 1313 N N . PHE A 1 170 ? -16.400 -6.142 11.223 1.00 93.12 170 PHE A N 1
ATOM 1314 C CA . PHE A 1 170 ? -14.949 -6.177 11.069 1.00 93.12 170 PHE A CA 1
ATOM 1315 C C . PHE A 1 170 ? -14.252 -5.255 12.082 1.00 93.12 170 PHE A C 1
ATOM 1317 O O . PHE A 1 170 ? -13.358 -5.701 12.791 1.00 93.12 170 PHE A O 1
ATOM 1324 N N . LEU A 1 171 ? -14.703 -4.002 12.216 1.00 91.06 171 LEU A N 1
ATOM 1325 C CA . LEU A 1 171 ? -14.121 -3.056 13.175 1.00 91.06 171 LEU A CA 1
ATOM 1326 C C . LEU A 1 171 ? -14.248 -3.545 14.629 1.00 91.06 171 LEU A C 1
ATOM 1328 O O . LEU A 1 171 ? -13.306 -3.412 15.404 1.00 91.06 171 LEU A O 1
ATOM 1332 N N . LEU A 1 172 ? -15.384 -4.152 14.992 1.00 90.50 172 LEU A N 1
ATOM 1333 C CA . LEU A 1 172 ? -15.574 -4.759 16.314 1.00 90.50 172 LEU A CA 1
ATOM 1334 C C . LEU A 1 172 ? -14.614 -5.934 16.554 1.00 90.50 172 LEU A C 1
ATOM 1336 O O . LEU A 1 172 ? -14.076 -6.059 17.648 1.00 90.50 172 LEU A O 1
ATOM 1340 N N . GLN A 1 173 ? -14.378 -6.771 15.542 1.00 92.44 173 GLN A N 1
ATOM 1341 C CA . GLN A 1 173 ? -13.423 -7.877 15.632 1.00 92.44 173 GLN A CA 1
ATOM 1342 C C . GLN A 1 173 ? -11.980 -7.373 15.799 1.00 92.44 173 GLN A C 1
ATOM 1344 O O . GLN A 1 173 ? -11.224 -7.926 16.593 1.00 92.44 173 GLN A O 1
ATOM 1349 N N . GLU A 1 174 ? -11.604 -6.317 15.077 1.00 93.56 174 GLU A N 1
ATOM 1350 C CA . GLU A 1 174 ? -10.301 -5.656 15.225 1.00 93.56 174 GLU A CA 1
ATOM 1351 C C . GLU A 1 174 ? -10.113 -5.067 16.628 1.00 93.56 174 GLU A C 1
ATOM 1353 O O . GLU A 1 174 ? -9.035 -5.182 17.210 1.00 93.56 174 GLU A O 1
ATOM 1358 N N . TRP A 1 175 ? -11.173 -4.487 17.199 1.00 91.50 175 TRP A N 1
ATOM 1359 C CA . TRP A 1 175 ? -11.174 -4.002 18.577 1.00 91.50 175 TRP A CA 1
ATOM 1360 C C . TRP A 1 175 ? -10.992 -5.132 19.594 1.00 91.50 175 TRP A C 1
ATOM 1362 O O . TRP A 1 175 ? -10.141 -5.033 20.475 1.00 91.50 175 TRP A O 1
ATOM 1372 N N . ASP A 1 176 ? -11.734 -6.234 19.455 1.00 90.88 176 ASP A N 1
ATOM 1373 C CA . ASP A 1 176 ? -11.585 -7.400 20.334 1.00 90.88 176 ASP A CA 1
ATOM 1374 C C . ASP A 1 176 ? -10.167 -7.984 20.259 1.00 90.88 176 ASP A C 1
ATOM 1376 O O . ASP A 1 176 ? -9.569 -8.310 21.286 1.00 90.88 176 ASP A O 1
ATOM 1380 N N . GLY A 1 177 ? -9.602 -8.071 19.050 1.00 92.00 177 GLY A N 1
ATOM 1381 C CA . GLY A 1 177 ? -8.217 -8.489 18.835 1.00 92.00 177 GLY A CA 1
ATOM 1382 C C . GLY A 1 177 ? -7.219 -7.569 19.538 1.00 92.00 177 GLY A C 1
ATOM 1383 O O . GLY A 1 177 ? -6.339 -8.049 20.250 1.00 92.00 177 GLY A O 1
ATOM 1384 N N . LEU A 1 178 ? -7.404 -6.249 19.427 1.00 92.06 178 LEU A N 1
ATOM 1385 C CA . LEU A 1 178 ? -6.582 -5.254 20.117 1.00 92.06 178 LEU A CA 1
ATOM 1386 C C . LEU A 1 178 ? -6.623 -5.428 21.646 1.00 92.06 178 LEU A C 1
ATOM 1388 O O . LEU A 1 178 ? -5.584 -5.340 22.303 1.00 92.06 178 LEU A O 1
ATOM 1392 N N . VAL A 1 179 ? -7.800 -5.698 22.220 1.00 91.44 179 VAL A N 1
ATOM 1393 C CA . VAL A 1 179 ? -7.952 -5.957 23.662 1.00 91.44 179 VAL A CA 1
ATOM 1394 C C . VAL A 1 179 ? -7.138 -7.183 24.088 1.00 91.44 179 VAL A C 1
ATOM 1396 O O . VAL A 1 179 ? -6.454 -7.138 25.116 1.00 91.44 179 VAL A O 1
ATOM 1399 N N . GLN A 1 180 ? -7.154 -8.255 23.290 1.00 91.56 180 GLN A N 1
ATOM 1400 C CA . GLN A 1 180 ? -6.358 -9.458 23.559 1.00 91.56 180 GLN A CA 1
ATOM 1401 C C . GLN A 1 180 ? -4.850 -9.206 23.415 1.00 91.56 180 GLN A C 1
ATOM 1403 O O . GLN A 1 180 ? -4.075 -9.610 24.283 1.00 91.56 180 GLN A O 1
ATOM 1408 N N . GLU A 1 181 ? -4.422 -8.489 22.373 1.00 90.50 181 GLU A N 1
ATOM 1409 C CA . GLU A 1 181 ? -3.016 -8.117 22.161 1.00 90.50 181 GLU A CA 1
ATOM 1410 C C . GLU A 1 181 ? -2.476 -7.260 23.317 1.00 90.50 181 GLU A C 1
ATOM 1412 O O . GLU A 1 181 ? -1.400 -7.538 23.854 1.00 90.50 181 GLU A O 1
ATOM 1417 N N . ALA A 1 182 ? -3.246 -6.264 23.767 1.00 90.31 182 ALA A N 1
ATOM 1418 C CA . ALA A 1 182 ? -2.888 -5.431 24.913 1.00 90.31 182 ALA A CA 1
ATOM 1419 C C . ALA A 1 182 ? -2.803 -6.249 26.216 1.00 90.31 182 ALA A C 1
ATOM 1421 O O . ALA A 1 182 ? -1.888 -6.050 27.023 1.00 90.31 182 ALA A O 1
ATOM 1422 N N . ALA A 1 183 ? -3.715 -7.208 26.418 1.00 89.56 183 ALA A N 1
ATOM 1423 C CA . ALA A 1 183 ? -3.667 -8.117 27.560 1.00 89.56 183 ALA A CA 1
ATOM 1424 C C . ALA A 1 183 ? -2.422 -9.020 27.530 1.00 89.56 183 ALA A C 1
ATOM 1426 O O . ALA A 1 183 ? -1.786 -9.194 28.571 1.00 89.56 183 ALA A O 1
ATOM 1427 N N . SER A 1 184 ? -2.050 -9.533 26.353 1.00 89.19 184 SER A N 1
ATOM 1428 C CA . SER A 1 184 ? -0.843 -10.339 26.146 1.00 89.19 184 SER A CA 1
ATOM 1429 C C . SER A 1 184 ? 0.433 -9.534 26.405 1.00 89.19 184 SER A C 1
ATOM 1431 O O . SER A 1 184 ? 1.306 -9.983 27.150 1.00 89.19 184 SER A O 1
ATOM 1433 N N . LEU A 1 185 ? 0.530 -8.309 25.869 1.00 86.56 185 LEU A N 1
ATOM 1434 C CA . LEU A 1 185 ? 1.685 -7.433 26.091 1.00 86.56 185 LEU A CA 1
ATOM 1435 C C . LEU A 1 185 ? 1.859 -7.093 27.577 1.00 86.56 185 LEU A C 1
ATOM 1437 O O . LEU A 1 185 ? 2.981 -7.061 28.079 1.00 86.56 185 LEU A O 1
ATOM 1441 N N . ARG A 1 186 ? 0.756 -6.876 28.301 1.00 84.56 186 ARG A N 1
ATOM 1442 C CA . ARG A 1 186 ? 0.781 -6.638 29.750 1.00 84.56 186 ARG A CA 1
ATOM 1443 C C . ARG A 1 186 ? 1.364 -7.824 30.517 1.00 84.56 186 ARG A C 1
ATOM 1445 O O . ARG A 1 186 ? 2.151 -7.595 31.431 1.00 84.56 186 ARG A O 1
ATOM 1452 N N . SER A 1 187 ? 0.986 -9.053 30.168 1.00 84.88 187 SER A N 1
ATOM 1453 C CA . SER A 1 187 ? 1.558 -10.256 30.786 1.00 84.88 187 SER A CA 1
ATOM 1454 C C . SER A 1 187 ? 3.051 -10.382 30.457 1.00 84.88 187 SER A C 1
ATOM 1456 O O . SER A 1 187 ? 3.861 -10.548 31.360 1.00 84.88 187 SER A O 1
ATOM 1458 N N . ALA A 1 188 ? 3.445 -10.174 29.196 1.00 80.94 188 ALA A N 1
ATOM 1459 C CA . ALA A 1 188 ? 4.847 -10.249 28.767 1.00 80.94 188 ALA A CA 1
ATOM 1460 C C . ALA A 1 188 ? 5.759 -9.198 29.437 1.00 80.94 188 ALA A C 1
ATOM 1462 O O . ALA A 1 188 ? 6.926 -9.470 29.729 1.00 80.94 188 ALA A O 1
ATOM 1463 N N . LEU A 1 189 ? 5.229 -8.001 29.717 1.00 76.19 189 LEU A N 1
ATOM 1464 C CA . LEU A 1 189 ? 5.925 -6.935 30.449 1.00 76.19 189 LEU A CA 1
ATOM 1465 C C . LEU A 1 189 ? 6.230 -7.291 31.913 1.00 76.19 189 LEU A C 1
ATOM 1467 O O . LEU A 1 189 ? 7.092 -6.652 32.512 1.00 76.19 189 LEU A O 1
ATOM 1471 N N . GLN A 1 190 ? 5.549 -8.283 32.493 1.00 70.75 190 GLN A N 1
ATOM 1472 C CA . GLN A 1 190 ? 5.876 -8.796 33.827 1.00 70.75 190 GLN A CA 1
ATOM 1473 C C . GLN A 1 190 ? 7.093 -9.740 33.799 1.00 70.75 190 GLN A C 1
ATOM 1475 O O . GLN A 1 190 ? 7.699 -9.965 34.843 1.00 70.75 190 GLN A O 1
ATOM 1480 N N . GLU A 1 191 ? 7.476 -10.248 32.619 1.00 64.88 191 GLU A N 1
ATOM 1481 C CA . GLU A 1 191 ? 8.459 -11.328 32.458 1.00 64.88 191 GLU A CA 1
ATOM 1482 C C . GLU A 1 191 ? 9.756 -10.922 31.714 1.00 64.88 191 GLU A C 1
ATOM 1484 O O . GLU A 1 191 ? 10.766 -11.607 31.865 1.00 64.88 191 GLU A O 1
ATOM 1489 N N . THR A 1 192 ? 9.789 -9.842 30.906 1.00 58.25 192 THR A N 1
ATOM 1490 C CA . THR A 1 192 ? 10.883 -9.610 29.919 1.00 58.25 192 THR A CA 1
ATOM 1491 C C . THR A 1 192 ? 11.323 -8.142 29.673 1.00 58.25 192 THR A C 1
ATOM 1493 O O . THR A 1 192 ? 10.766 -7.186 30.208 1.00 58.25 192 THR A O 1
ATOM 1496 N N . ASN A 1 193 ? 12.383 -7.970 28.856 1.00 59.00 193 ASN A N 1
ATOM 1497 C CA . ASN A 1 193 ? 13.066 -6.714 28.487 1.00 59.00 193 ASN A CA 1
ATOM 1498 C C . ASN A 1 193 ? 12.138 -5.610 27.915 1.00 59.00 193 ASN A C 1
ATOM 1500 O O . ASN A 1 193 ? 11.547 -5.753 26.851 1.00 59.00 193 ASN A O 1
ATOM 1504 N N . VAL A 1 194 ? 12.146 -4.433 28.552 1.00 61.22 194 VAL A N 1
ATOM 1505 C CA . VAL A 1 194 ? 11.198 -3.306 28.362 1.00 61.22 194 VAL A CA 1
ATOM 1506 C C . VAL A 1 194 ? 11.280 -2.592 26.992 1.00 61.22 194 VAL A C 1
ATOM 1508 O O . VAL A 1 194 ? 10.316 -1.975 26.545 1.00 61.22 194 VAL A O 1
ATOM 1511 N N . THR A 1 195 ? 12.422 -2.652 26.298 1.00 59.94 195 THR A N 1
ATOM 1512 C CA . THR A 1 195 ? 12.692 -1.780 25.128 1.00 59.94 195 THR A CA 1
ATOM 1513 C C . THR A 1 195 ? 11.899 -2.105 23.854 1.00 59.94 195 THR A C 1
ATOM 1515 O O . THR A 1 195 ? 11.417 -1.184 23.200 1.00 59.94 195 THR A O 1
ATOM 1518 N N . SER A 1 196 ? 11.727 -3.381 23.491 1.00 63.62 196 SER A N 1
ATOM 1519 C CA . SER A 1 196 ? 10.895 -3.794 22.342 1.00 63.62 196 SER A CA 1
ATOM 1520 C C . SER A 1 196 ? 9.405 -3.548 22.605 1.00 63.62 196 SER A C 1
ATOM 1522 O O . SER A 1 196 ? 8.639 -3.230 21.694 1.00 63.62 196 SER A O 1
ATOM 1524 N N . SER A 1 197 ? 9.004 -3.618 23.871 1.00 68.75 197 SER A N 1
ATOM 1525 C CA . SER A 1 197 ? 7.629 -3.412 24.314 1.00 68.75 197 SER A CA 1
ATOM 1526 C C . SER A 1 197 ? 7.161 -1.959 24.189 1.00 68.75 197 SER A C 1
ATOM 1528 O O . SER A 1 197 ? 5.970 -1.728 24.018 1.00 68.75 197 SER A O 1
ATOM 1530 N N . LEU A 1 198 ? 8.071 -0.974 24.205 1.00 77.06 198 LEU A N 1
ATOM 1531 C CA . LEU A 1 198 ? 7.732 0.453 24.078 1.00 77.06 198 LEU A CA 1
ATOM 1532 C C . LEU A 1 198 ? 7.195 0.836 22.693 1.00 77.06 198 LEU A C 1
ATOM 1534 O O . LEU A 1 198 ? 6.212 1.573 22.597 1.00 77.06 198 LEU A O 1
ATOM 1538 N N . HIS A 1 199 ? 7.832 0.345 21.625 1.00 79.19 199 HIS A N 1
ATOM 1539 C CA . HIS A 1 199 ? 7.364 0.584 20.257 1.00 79.19 199 HIS A CA 1
ATOM 1540 C C . HIS A 1 199 ? 5.985 -0.048 20.049 1.00 79.19 199 HIS A C 1
ATOM 1542 O O . HIS A 1 199 ? 5.056 0.619 19.599 1.00 79.19 199 HIS A O 1
ATOM 1548 N N . THR A 1 200 ? 5.844 -1.306 20.470 1.00 82.56 200 THR A N 1
ATOM 1549 C CA . THR A 1 200 ? 4.585 -2.058 20.419 1.00 82.56 200 THR A CA 1
ATOM 1550 C C . THR A 1 200 ? 3.482 -1.358 21.214 1.00 82.56 200 THR A C 1
ATOM 1552 O O . THR A 1 200 ? 2.377 -1.202 20.711 1.00 82.56 200 THR A O 1
ATOM 1555 N N . LEU A 1 201 ? 3.780 -0.843 22.412 1.00 87.06 201 LEU A N 1
ATOM 1556 C CA . LEU A 1 201 ? 2.821 -0.086 23.220 1.00 87.06 201 LEU A CA 1
ATOM 1557 C C . LEU A 1 201 ? 2.370 1.205 22.523 1.00 87.06 201 LEU A C 1
ATOM 1559 O O . LEU A 1 201 ? 1.175 1.461 22.426 1.00 87.06 201 LEU A O 1
ATOM 1563 N N . SER A 1 202 ? 3.310 1.990 21.987 1.00 88.06 202 SER A N 1
ATOM 1564 C CA . SER A 1 202 ? 2.999 3.212 21.227 1.00 88.06 202 SER A CA 1
ATOM 1565 C C . SER A 1 202 ? 2.119 2.929 20.004 1.00 88.06 202 SER A C 1
ATOM 1567 O O . SER A 1 202 ? 1.232 3.717 19.660 1.00 88.06 202 SER A O 1
ATOM 1569 N N . TRP A 1 203 ? 2.367 1.799 19.341 1.00 87.75 203 TRP A N 1
ATOM 1570 C CA . TRP A 1 203 ? 1.576 1.331 18.211 1.00 87.75 203 TRP A CA 1
ATOM 1571 C C . TRP A 1 203 ? 0.160 0.910 18.638 1.00 87.75 203 TRP A C 1
ATOM 1573 O O . TRP A 1 203 ? -0.810 1.407 18.067 1.00 87.75 203 TRP A O 1
ATOM 1583 N N . LEU A 1 204 ? 0.015 0.107 19.700 1.00 90.06 204 LEU A N 1
ATOM 1584 C CA . LEU A 1 204 ? -1.291 -0.288 20.251 1.00 90.06 204 LEU A CA 1
ATOM 1585 C C . LEU A 1 204 ? -2.117 0.920 20.715 1.00 90.06 204 LEU A C 1
ATOM 1587 O O . LEU A 1 204 ? -3.315 0.982 20.452 1.00 90.06 204 LEU A O 1
ATOM 1591 N N . GLU A 1 205 ? -1.490 1.911 21.352 1.00 91.19 205 GLU A N 1
ATOM 1592 C CA . GLU A 1 205 ? -2.153 3.158 21.759 1.00 91.19 205 GLU A CA 1
ATOM 1593 C C . GLU A 1 205 ? -2.716 3.935 20.563 1.00 91.19 205 GLU A C 1
ATOM 1595 O O . GLU A 1 205 ? -3.843 4.431 20.625 1.00 91.19 205 GLU A O 1
ATOM 1600 N N . GLY A 1 206 ? -1.942 4.029 19.474 1.00 90.12 206 GLY A N 1
ATOM 1601 C CA . GLY A 1 206 ? -2.388 4.682 18.242 1.00 90.12 206 GLY A CA 1
ATOM 1602 C C . GLY A 1 206 ? -3.518 3.914 17.554 1.00 90.12 206 GLY A C 1
ATOM 1603 O O . GLY A 1 206 ? -4.466 4.525 17.065 1.00 90.12 206 GLY A O 1
ATOM 1604 N N . ARG A 1 207 ? -3.467 2.576 17.566 1.00 91.38 207 ARG A N 1
ATOM 1605 C CA . ARG A 1 207 ? -4.564 1.733 17.066 1.00 91.38 207 ARG A CA 1
ATOM 1606 C C . ARG A 1 207 ? -5.836 1.898 17.890 1.00 91.38 207 ARG A C 1
ATOM 1608 O O . ARG A 1 207 ? -6.897 2.075 17.303 1.00 91.38 207 ARG A O 1
ATOM 1615 N N . ALA A 1 208 ? -5.734 1.906 19.220 1.00 90.94 208 ALA A N 1
ATOM 1616 C CA . ALA A 1 208 ? -6.873 2.120 20.114 1.00 90.94 208 ALA A CA 1
ATOM 1617 C C . ALA A 1 208 ? -7.558 3.467 19.857 1.00 90.94 208 ALA A C 1
ATOM 1619 O O . ALA A 1 208 ? -8.779 3.557 19.836 1.00 90.94 208 ALA A O 1
ATOM 1620 N N . GLU A 1 209 ? -6.772 4.521 19.633 1.00 90.12 209 GLU A N 1
ATOM 1621 C CA . GLU A 1 209 ? -7.293 5.845 19.294 1.00 90.12 209 GLU A CA 1
ATOM 1622 C C . GLU A 1 209 ? -8.065 5.855 17.975 1.00 90.12 209 GLU A C 1
ATOM 1624 O O . GLU A 1 209 ? -9.204 6.321 17.937 1.00 90.12 209 GLU A O 1
ATOM 1629 N N . LEU A 1 210 ? -7.487 5.296 16.910 1.00 90.19 210 LEU A N 1
ATOM 1630 C CA . LEU A 1 210 ? -8.140 5.267 15.604 1.00 90.19 210 LEU A CA 1
ATOM 1631 C C . LEU A 1 210 ? -9.373 4.358 15.599 1.00 90.19 210 LEU A C 1
ATOM 1633 O O . LEU A 1 210 ? -10.432 4.787 15.151 1.00 90.19 210 LEU A O 1
ATOM 1637 N N . LEU A 1 211 ? -9.274 3.135 16.130 1.00 89.88 211 LEU A N 1
ATOM 1638 C CA . LEU A 1 211 ? -10.406 2.206 16.180 1.00 89.88 211 LEU A CA 1
ATOM 1639 C C . LEU A 1 211 ? -11.546 2.739 17.054 1.00 89.88 211 LEU A C 1
ATOM 1641 O O . LEU A 1 211 ? -12.705 2.632 16.654 1.00 89.88 211 LEU A O 1
ATOM 1645 N N . GLY A 1 212 ? -11.229 3.369 18.189 1.00 87.31 212 GLY A N 1
ATOM 1646 C CA . GLY A 1 212 ? -12.229 4.018 19.036 1.00 87.31 212 GLY A CA 1
ATOM 1647 C C . GLY A 1 212 ? -12.949 5.144 18.291 1.00 87.31 212 GLY A C 1
ATOM 1648 O O . GLY A 1 212 ? -14.179 5.198 18.272 1.00 87.31 212 GLY A O 1
ATOM 1649 N N . ALA A 1 213 ? -12.201 5.977 17.557 1.00 86.00 213 ALA A N 1
ATOM 1650 C CA . ALA A 1 213 ? -12.780 7.015 16.704 1.00 86.00 213 ALA A CA 1
ATOM 1651 C C . ALA A 1 213 ? -13.652 6.449 15.566 1.00 86.00 213 ALA A C 1
ATOM 1653 O O . ALA A 1 213 ? -14.623 7.093 15.167 1.00 86.00 213 ALA A O 1
ATOM 1654 N N . TYR A 1 214 ? -13.328 5.265 15.036 1.00 87.25 214 TYR A N 1
ATOM 1655 C CA . TYR A 1 214 ? -14.085 4.611 13.961 1.00 87.25 214 TYR A CA 1
ATOM 1656 C C . TYR A 1 214 ? -15.387 3.964 14.446 1.00 87.25 214 TYR A C 1
ATOM 1658 O O . TYR A 1 214 ? -16.353 3.903 13.687 1.00 87.25 214 TYR A O 1
ATOM 1666 N N . LEU A 1 215 ? -15.417 3.471 15.686 1.00 83.69 215 LEU A N 1
ATOM 1667 C CA . LEU A 1 215 ? -16.541 2.712 16.237 1.00 83.69 215 LEU A CA 1
ATOM 1668 C C . LEU A 1 215 ? -17.520 3.560 17.058 1.00 83.69 215 LEU A C 1
ATOM 1670 O O . LEU A 1 215 ? -18.733 3.336 16.970 1.00 83.69 215 LEU A O 1
ATOM 1674 N N . TRP A 1 216 ? -17.006 4.497 17.861 1.00 78.62 216 TRP A N 1
ATOM 1675 C CA . TRP A 1 216 ? -17.747 5.089 18.987 1.00 78.62 216 TRP A CA 1
ATOM 1676 C C . TRP A 1 216 ? -18.084 6.568 18.825 1.00 78.62 216 TRP A C 1
ATOM 1678 O O . TRP A 1 216 ? -18.697 7.155 19.712 1.00 78.62 216 TRP A O 1
ATOM 1688 N N . LYS A 1 217 ? -17.730 7.194 17.700 1.00 68.19 217 LYS A N 1
ATOM 1689 C CA . LYS A 1 217 ? -18.069 8.601 17.472 1.00 68.19 217 LYS A CA 1
ATOM 1690 C C . LYS A 1 217 ? -19.593 8.775 17.373 1.00 68.19 217 LYS A C 1
ATOM 1692 O O . LYS A 1 217 ? -20.253 8.109 16.580 1.00 68.19 217 LYS A O 1
ATOM 1697 N N . GLU A 1 218 ? -20.136 9.663 18.206 1.00 52.53 218 GLU A N 1
ATOM 1698 C CA . GLU A 1 218 ? -21.545 9.699 18.639 1.00 52.53 218 GLU A CA 1
ATOM 1699 C C . GLU A 1 218 ? -22.592 10.076 17.573 1.00 52.53 218 GLU A C 1
ATOM 1701 O O . GLU A 1 218 ? -23.780 10.113 17.887 1.00 52.53 218 GLU A O 1
ATOM 1706 N N . SER A 1 219 ? -22.222 10.336 16.313 1.00 51.41 219 SER A N 1
ATOM 1707 C CA . SER A 1 219 ? -23.210 10.656 15.270 1.00 51.41 219 SER A CA 1
ATOM 1708 C C . SER A 1 219 ? -23.120 9.698 14.077 1.00 51.41 219 SER A C 1
ATOM 1710 O O . SER A 1 219 ? -22.055 9.573 13.472 1.00 51.41 219 SER A O 1
ATOM 1712 N N . PRO A 1 220 ? -24.234 9.070 13.654 1.00 50.09 220 PRO A N 1
ATOM 1713 C CA . PRO A 1 220 ? -24.264 8.251 12.440 1.00 50.09 220 PRO A CA 1
ATOM 1714 C C . PRO A 1 220 ? -23.921 9.062 11.177 1.00 50.09 220 PRO A C 1
ATOM 1716 O O . PRO A 1 220 ? -23.376 8.504 10.233 1.00 50.09 220 PRO A O 1
ATOM 1719 N N . GLU A 1 221 ? -24.143 10.382 11.191 1.00 48.22 221 GLU A N 1
ATOM 1720 C CA . GLU A 1 221 ? -23.727 11.313 10.129 1.00 48.22 221 GLU A CA 1
ATOM 1721 C C . GLU A 1 221 ? -22.222 11.655 10.154 1.00 48.22 221 GLU A C 1
ATOM 1723 O O . GLU A 1 221 ? -21.703 12.229 9.202 1.00 48.22 221 GLU A O 1
ATOM 1728 N N . THR A 1 222 ? -21.494 11.303 11.221 1.00 51.22 222 THR A N 1
ATOM 1729 C CA . THR A 1 222 ? -20.080 11.672 11.430 1.00 51.22 222 THR A CA 1
ATOM 1730 C C . THR A 1 222 ? -19.165 10.472 11.677 1.00 51.22 222 THR A C 1
ATOM 1732 O O . THR A 1 222 ? -18.039 10.647 12.160 1.00 51.22 222 THR A O 1
ATOM 1735 N N . THR A 1 223 ? -19.595 9.255 11.307 1.00 55.09 223 THR A N 1
ATOM 1736 C CA . THR A 1 223 ? -18.672 8.109 11.255 1.00 55.09 223 THR A CA 1
ATOM 1737 C C . THR A 1 223 ? -17.507 8.502 10.345 1.00 55.09 223 THR A C 1
ATOM 1739 O O . THR A 1 223 ? -17.741 8.984 9.237 1.00 55.09 223 THR A O 1
ATOM 1742 N N . PRO A 1 224 ? -16.244 8.379 10.775 1.00 63.31 224 PRO A N 1
ATOM 1743 C CA . PRO A 1 224 ? -15.129 8.756 9.923 1.00 63.31 224 PRO A CA 1
ATOM 1744 C C . PRO A 1 224 ? -15.063 7.791 8.740 1.00 63.31 224 PRO A C 1
ATOM 1746 O O . PRO A 1 224 ? -14.617 6.659 8.861 1.00 63.31 224 PRO A O 1
ATOM 1749 N N . TYR A 1 225 ? -15.471 8.266 7.567 1.00 77.31 225 TYR A N 1
ATOM 1750 C CA . TYR A 1 225 ? -15.312 7.541 6.306 1.00 77.31 225 TYR A CA 1
ATOM 1751 C C . TYR A 1 225 ? -13.859 7.493 5.837 1.00 77.31 225 TYR A C 1
ATOM 1753 O O . TYR A 1 225 ? -13.579 6.935 4.784 1.00 77.31 225 TYR A O 1
ATOM 1761 N N . ILE A 1 226 ? -12.950 8.114 6.589 1.00 88.44 226 ILE A N 1
ATOM 1762 C CA . ILE A 1 226 ? -11.528 8.200 6.304 1.00 88.44 226 ILE A CA 1
ATOM 1763 C C . ILE A 1 226 ? -10.793 7.257 7.258 1.00 88.44 226 ILE A C 1
ATOM 1765 O O . ILE A 1 226 ? -10.713 7.512 8.460 1.00 88.44 226 ILE A O 1
ATOM 1769 N N . TYR A 1 227 ? -10.225 6.192 6.703 1.00 92.06 227 TYR A N 1
ATOM 1770 C CA . TYR A 1 227 ? -9.558 5.127 7.439 1.00 92.06 227 TYR A CA 1
ATOM 1771 C C . TYR A 1 227 ? -8.056 5.100 7.149 1.00 92.06 227 TYR A C 1
ATOM 1773 O O . TYR A 1 227 ? -7.605 5.431 6.051 1.00 92.06 227 TYR A O 1
ATOM 1781 N N . ARG A 1 228 ? -7.271 4.653 8.130 1.00 93.06 228 ARG A N 1
ATOM 1782 C CA . ARG A 1 228 ? -5.857 4.296 7.965 1.00 93.06 228 ARG A CA 1
ATOM 1783 C C . ARG A 1 228 ? -5.731 2.782 8.024 1.00 93.06 228 ARG A C 1
ATOM 1785 O O . ARG A 1 228 ? -6.147 2.183 9.010 1.00 93.06 228 ARG A O 1
ATOM 1792 N N . LEU A 1 229 ? -5.155 2.156 6.998 1.00 93.62 229 LEU A N 1
ATOM 1793 C CA . LEU A 1 229 ? -5.047 0.690 6.959 1.00 93.62 229 LEU A CA 1
ATOM 1794 C C . LEU A 1 229 ? -4.122 0.138 8.051 1.00 93.62 229 LEU A C 1
ATOM 1796 O O . LEU A 1 229 ? -4.375 -0.936 8.577 1.00 93.62 229 LEU A O 1
ATOM 1800 N N . SER A 1 230 ? -3.106 0.908 8.429 1.00 91.44 230 SER A N 1
ATOM 1801 C CA . SER A 1 230 ? -2.206 0.675 9.569 1.00 91.44 230 SER A CA 1
ATOM 1802 C C . SER A 1 230 ? -2.905 0.587 10.927 1.00 91.44 230 SER A C 1
ATOM 1804 O O . SER A 1 230 ? -2.302 0.098 11.877 1.00 91.44 230 SER A O 1
ATOM 1806 N N . ALA A 1 231 ? -4.160 1.036 11.041 1.00 91.75 231 ALA A N 1
ATOM 1807 C CA . ALA A 1 231 ? -4.946 0.855 12.258 1.00 91.75 231 ALA A CA 1
ATOM 1808 C C . ALA A 1 231 ? -5.402 -0.604 12.457 1.00 91.75 231 ALA A C 1
ATOM 1810 O O . ALA A 1 231 ? -5.750 -0.991 13.575 1.00 91.75 231 ALA A O 1
ATOM 1811 N N . PHE A 1 232 ? -5.414 -1.404 11.387 1.00 92.69 232 PHE A N 1
ATOM 1812 C CA . PHE A 1 232 ? -5.960 -2.756 11.373 1.00 92.69 232 PHE A CA 1
ATOM 1813 C C . PHE A 1 232 ? -4.851 -3.807 11.402 1.00 92.69 232 PHE A C 1
ATOM 1815 O O . PHE A 1 232 ? -3.877 -3.714 10.660 1.00 92.69 232 PHE A O 1
ATOM 1822 N N . HIS A 1 233 ? -5.056 -4.849 12.201 1.00 90.56 233 HIS A N 1
ATOM 1823 C CA . HIS A 1 233 ? -4.287 -6.085 12.155 1.00 90.56 233 HIS A CA 1
ATOM 1824 C C . HIS A 1 233 ? -4.526 -6.808 10.820 1.00 90.56 233 HIS A C 1
ATOM 1826 O O . HIS A 1 233 ? -3.588 -7.303 10.202 1.00 90.56 233 HIS A O 1
ATOM 1832 N N . ASN A 1 234 ? -5.773 -6.832 10.327 1.00 92.25 234 ASN A N 1
ATOM 1833 C CA . ASN A 1 234 ? -6.122 -7.440 9.043 1.00 92.25 234 ASN A CA 1
ATOM 1834 C C . ASN A 1 234 ? -6.647 -6.411 8.014 1.00 92.25 234 ASN A C 1
ATOM 1836 O O . ASN A 1 234 ? -7.852 -6.355 7.735 1.00 92.25 234 ASN A O 1
ATOM 1840 N N . PRO A 1 235 ? -5.769 -5.624 7.361 1.00 93.50 235 PRO A N 1
ATOM 1841 C CA . PRO A 1 235 ? -6.185 -4.621 6.376 1.00 93.50 235 PRO A CA 1
ATOM 1842 C C . PRO A 1 235 ? -6.832 -5.230 5.119 1.00 93.50 235 PRO A C 1
ATOM 1844 O O . PRO A 1 235 ? -7.685 -4.599 4.495 1.00 93.50 235 PRO A O 1
ATOM 1847 N N . ARG A 1 236 ? -6.494 -6.474 4.746 1.00 94.62 236 ARG A N 1
ATOM 1848 C CA . ARG A 1 236 ? -7.194 -7.193 3.661 1.00 94.62 236 ARG A CA 1
ATOM 1849 C C . ARG A 1 236 ? -8.639 -7.514 4.053 1.00 94.62 236 ARG A C 1
ATOM 1851 O O . ARG A 1 236 ? -9.545 -7.408 3.228 1.00 94.62 236 ARG A O 1
ATOM 1858 N N . GLY A 1 237 ? -8.860 -7.860 5.321 1.00 94.81 237 GLY A N 1
ATOM 1859 C CA . GLY A 1 237 ? -10.183 -8.062 5.908 1.00 94.81 237 GLY A CA 1
ATOM 1860 C C . GLY A 1 237 ? -11.059 -6.815 5.821 1.00 94.81 237 GLY A C 1
ATOM 1861 O O . GLY A 1 237 ? -12.224 -6.934 5.441 1.00 94.81 237 GLY A O 1
ATOM 1862 N N . PHE A 1 238 ? -10.486 -5.630 6.062 1.00 95.12 238 PHE A N 1
ATOM 1863 C CA . PHE A 1 238 ? -11.170 -4.345 5.884 1.00 95.12 238 PHE A CA 1
ATOM 1864 C C . PHE A 1 238 ? -11.667 -4.163 4.443 1.00 95.12 238 PHE A C 1
ATOM 1866 O O . PHE A 1 238 ? -12.849 -3.908 4.215 1.00 95.12 238 PHE A O 1
ATOM 1873 N N . LEU A 1 239 ? -10.786 -4.363 3.457 1.00 94.94 239 LEU A N 1
ATOM 1874 C CA . LEU A 1 239 ? -11.128 -4.241 2.035 1.00 94.94 239 LEU A CA 1
ATOM 1875 C C . LEU A 1 239 ? -12.219 -5.241 1.617 1.00 94.94 239 LEU A C 1
ATOM 1877 O O . LEU A 1 239 ? -13.143 -4.893 0.881 1.00 94.94 239 LEU A O 1
ATOM 1881 N N . ALA A 1 240 ? -12.159 -6.470 2.132 1.00 94.62 240 ALA A N 1
ATOM 1882 C CA . ALA A 1 240 ? -13.194 -7.473 1.906 1.00 94.62 240 ALA A CA 1
ATOM 1883 C C . ALA A 1 240 ? -14.524 -7.106 2.587 1.00 94.62 240 ALA A C 1
ATOM 1885 O O . ALA A 1 240 ? -15.593 -7.357 2.032 1.00 94.62 240 ALA A O 1
ATOM 1886 N N . ALA A 1 241 ? -14.489 -6.519 3.785 1.00 93.44 241 ALA A N 1
ATOM 1887 C CA . ALA A 1 241 ? -15.683 -6.040 4.474 1.00 93.44 241 ALA A CA 1
ATOM 1888 C C . ALA A 1 241 ? -16.347 -4.889 3.704 1.00 93.44 241 ALA A C 1
ATOM 1890 O O . ALA A 1 241 ? -17.567 -4.902 3.555 1.00 93.44 241 ALA A O 1
ATOM 1891 N N . LEU A 1 242 ? -15.553 -3.973 3.140 1.00 92.44 242 LEU A N 1
ATOM 1892 C CA . LEU A 1 242 ? -16.028 -2.891 2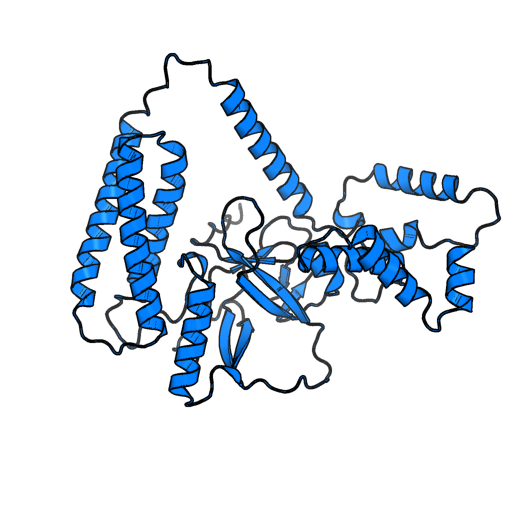.275 1.00 92.44 242 LEU A CA 1
ATOM 1893 C C . LEU A 1 242 ? -16.717 -3.424 1.010 1.00 92.44 242 LEU A C 1
ATOM 1895 O O . LEU A 1 242 ? -17.799 -2.964 0.640 1.00 92.44 242 LEU A O 1
ATOM 1899 N N . LEU A 1 243 ? -16.117 -4.434 0.372 1.00 92.75 243 LEU A N 1
ATOM 1900 C CA . LEU A 1 243 ? -16.691 -5.098 -0.799 1.00 92.75 243 LEU A CA 1
ATOM 1901 C C . LEU A 1 243 ? -18.040 -5.758 -0.468 1.00 92.75 243 LEU A C 1
ATOM 1903 O O . LEU A 1 243 ? -19.003 -5.597 -1.211 1.00 92.75 243 LEU A O 1
ATOM 1907 N N . ARG A 1 244 ? -18.131 -6.454 0.675 1.00 92.75 244 ARG A N 1
ATOM 1908 C CA . ARG A 1 244 ? -19.374 -7.092 1.152 1.00 92.75 244 ARG A CA 1
ATOM 1909 C C . ARG A 1 244 ? -20.468 -6.081 1.485 1.00 92.75 244 ARG A C 1
ATOM 1911 O O . ARG A 1 244 ? -21.638 -6.360 1.242 1.00 92.75 244 ARG A O 1
ATOM 1918 N N . ASP A 1 245 ? -20.101 -4.943 2.067 1.00 89.94 245 ASP A N 1
ATOM 1919 C CA . ASP A 1 245 ? -21.059 -3.889 2.412 1.00 89.94 245 ASP A CA 1
ATOM 1920 C C . ASP A 1 245 ? -21.639 -3.240 1.148 1.00 89.94 245 ASP A C 1
ATOM 1922 O O . ASP A 1 245 ? -22.850 -3.045 1.038 1.00 89.94 245 ASP A O 1
ATOM 1926 N N . SER A 1 246 ? -20.783 -3.021 0.146 1.00 89.62 246 SER A N 1
ATOM 1927 C CA . SER A 1 246 ? -21.198 -2.514 -1.165 1.00 89.62 246 SER A CA 1
ATOM 1928 C C . SER A 1 246 ? -22.105 -3.516 -1.888 1.00 89.62 246 SER A C 1
ATOM 1930 O O . SER A 1 246 ? -23.191 -3.145 -2.315 1.00 89.62 246 SER A O 1
ATOM 1932 N N . ALA A 1 247 ? -21.734 -4.804 -1.918 1.00 91.38 247 ALA A N 1
ATOM 1933 C CA . ALA A 1 247 ? -22.554 -5.867 -2.510 1.00 91.38 247 ALA A CA 1
ATOM 1934 C C . ALA A 1 247 ? -23.954 -5.951 -1.890 1.00 91.38 247 ALA A C 1
ATOM 1936 O O . ALA A 1 247 ? -24.950 -6.093 -2.592 1.00 91.38 247 ALA A O 1
ATOM 1937 N N . LYS A 1 248 ? -24.041 -5.818 -0.561 1.00 89.50 248 LYS A N 1
ATOM 1938 C CA . LYS A 1 248 ? -25.320 -5.817 0.151 1.00 89.50 248 LYS A CA 1
ATOM 1939 C C . LYS A 1 248 ? -26.161 -4.580 -0.172 1.00 89.50 248 LYS A C 1
ATOM 1941 O O . LYS A 1 248 ? -27.379 -4.695 -0.257 1.00 89.50 248 LYS A O 1
ATOM 1946 N N . THR A 1 249 ? -25.523 -3.420 -0.304 1.00 87.62 249 THR A N 1
ATOM 1947 C CA . THR A 1 249 ? -26.198 -2.142 -0.579 1.00 87.62 249 THR A CA 1
ATOM 1948 C C . THR A 1 249 ? -26.723 -2.080 -2.012 1.00 87.62 249 THR A C 1
ATOM 1950 O O . THR A 1 249 ? -27.840 -1.624 -2.231 1.00 87.62 249 THR A O 1
ATOM 1953 N N . GLU A 1 250 ? -25.941 -2.576 -2.971 1.00 86.75 250 GLU A N 1
ATOM 1954 C CA . GLU A 1 250 ? -26.277 -2.590 -4.401 1.00 86.75 250 GLU A CA 1
ATOM 1955 C C . GLU A 1 250 ? -27.078 -3.841 -4.815 1.00 86.75 250 GLU A C 1
ATOM 1957 O O . GLU A 1 250 ? -27.599 -3.893 -5.922 1.00 86.75 250 GLU A O 1
ATOM 1962 N N . GLN A 1 251 ? -27.230 -4.823 -3.914 1.00 88.56 251 GLN A N 1
ATOM 1963 C CA . GLN A 1 251 ? -27.882 -6.119 -4.154 1.00 88.56 251 GLN A CA 1
ATOM 1964 C C . GLN A 1 251 ? -27.232 -6.929 -5.295 1.00 88.56 251 GLN A C 1
ATOM 1966 O O . GLN A 1 251 ? -27.903 -7.624 -6.055 1.00 88.56 251 GLN A O 1
ATOM 1971 N N . GLU A 1 252 ? -25.905 -6.867 -5.372 1.00 91.12 252 GLU A N 1
ATOM 1972 C CA . GLU A 1 252 ? -25.087 -7.534 -6.388 1.00 91.12 252 GLU A CA 1
ATOM 1973 C C . GLU A 1 252 ? -24.331 -8.744 -5.817 1.00 91.12 252 GLU A C 1
ATOM 1975 O O . GLU A 1 252 ? -24.093 -8.850 -4.608 1.00 91.12 252 GLU A O 1
ATOM 1980 N N . ASP A 1 253 ? -23.900 -9.658 -6.691 1.00 90.06 253 ASP A N 1
ATOM 1981 C CA . ASP A 1 253 ? -23.002 -10.747 -6.295 1.00 90.06 253 ASP A CA 1
ATOM 1982 C C . ASP A 1 253 ? -21.582 -10.206 -6.055 1.00 90.06 253 ASP A C 1
ATOM 1984 O O . ASP A 1 253 ? -20.968 -9.581 -6.923 1.00 90.06 253 ASP A O 1
ATOM 1988 N N . ILE A 1 254 ? -21.020 -10.510 -4.881 1.00 90.00 254 ILE A N 1
ATOM 1989 C CA . ILE A 1 254 ? -19.644 -10.168 -4.497 1.00 90.00 254 ILE A CA 1
ATOM 1990 C C . ILE A 1 254 ? -18.637 -10.638 -5.560 1.00 90.00 254 ILE A C 1
ATOM 1992 O O . ILE A 1 254 ? -17.632 -9.963 -5.787 1.00 90.00 254 ILE A O 1
ATOM 1996 N N . ALA A 1 255 ? -18.894 -11.767 -6.233 1.00 91.31 255 ALA A N 1
ATOM 1997 C CA . ALA A 1 255 ? -18.015 -12.304 -7.272 1.00 91.31 255 ALA A CA 1
ATOM 1998 C C . ALA A 1 255 ? -17.883 -11.385 -8.502 1.00 91.31 255 ALA A C 1
ATOM 2000 O O . ALA A 1 255 ? -16.852 -11.413 -9.184 1.00 91.31 255 ALA A O 1
ATOM 2001 N N . LEU A 1 256 ? -18.897 -10.558 -8.774 1.00 90.50 256 LEU A N 1
ATOM 2002 C CA . LEU A 1 256 ? -18.933 -9.625 -9.903 1.00 90.50 256 LEU A CA 1
ATOM 2003 C C . LEU A 1 256 ? -18.291 -8.274 -9.580 1.00 90.50 256 LEU A C 1
ATOM 2005 O O . LEU A 1 256 ? -18.027 -7.490 -10.493 1.00 90.50 256 LEU A O 1
ATOM 2009 N N . LEU A 1 257 ? -18.006 -8.005 -8.307 1.00 91.50 257 LEU A N 1
ATOM 2010 C CA . LEU A 1 257 ? -17.452 -6.737 -7.860 1.00 91.50 257 LEU A CA 1
ATOM 2011 C C . LEU A 1 257 ? -15.919 -6.763 -7.812 1.00 91.50 257 LEU A C 1
ATOM 2013 O O . LEU A 1 257 ? -15.268 -7.789 -7.588 1.00 91.50 257 LEU A O 1
ATOM 2017 N N . THR A 1 258 ? -15.334 -5.588 -8.009 1.00 91.88 258 THR A N 1
ATOM 2018 C CA . THR A 1 258 ? -13.909 -5.294 -7.821 1.00 91.88 258 THR A CA 1
ATOM 2019 C C . THR A 1 258 ? -13.733 -3.959 -7.122 1.00 91.88 258 THR A C 1
ATOM 2021 O O . THR A 1 258 ? -14.569 -3.069 -7.249 1.00 91.88 258 THR A O 1
ATOM 2024 N N . LEU A 1 259 ? -12.631 -3.813 -6.388 1.00 92.94 259 LEU A N 1
ATOM 2025 C CA . LEU A 1 259 ? -12.276 -2.546 -5.762 1.00 92.94 259 LEU A CA 1
ATOM 2026 C C . LEU A 1 259 ? -11.644 -1.610 -6.791 1.00 92.94 259 LEU A C 1
ATOM 2028 O O . LEU A 1 259 ? -10.677 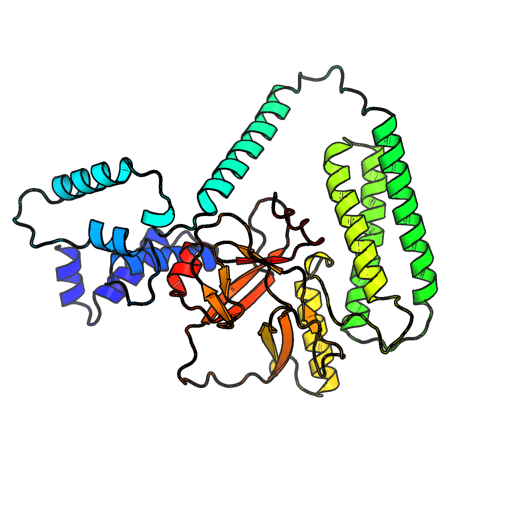-1.964 -7.466 1.00 92.94 259 LEU A O 1
ATOM 2032 N N . CYS A 1 260 ? -12.176 -0.400 -6.862 1.00 91.62 260 CYS A N 1
ATOM 2033 C CA . CYS A 1 260 ? -11.670 0.689 -7.676 1.00 91.62 260 CYS A CA 1
ATOM 2034 C C . CYS A 1 260 ? -11.082 1.766 -6.770 1.00 91.62 260 CYS A C 1
ATOM 2036 O O . CYS A 1 260 ? -11.656 2.106 -5.734 1.00 91.62 260 CYS A O 1
ATOM 2038 N N . PHE A 1 261 ? -9.944 2.311 -7.192 1.00 92.75 261 PHE A N 1
ATOM 2039 C CA . PHE A 1 261 ? -9.170 3.289 -6.440 1.00 92.75 261 PHE A CA 1
ATOM 2040 C C . PHE A 1 261 ? -9.103 4.594 -7.221 1.00 92.75 261 PHE A C 1
ATOM 2042 O O . PHE A 1 261 ? -8.778 4.594 -8.408 1.00 92.75 261 PHE A O 1
ATOM 2049 N N . GLN A 1 262 ? -9.389 5.704 -6.551 1.00 91.44 262 GLN A N 1
ATOM 2050 C CA . GLN A 1 262 ? -9.304 7.035 -7.132 1.00 91.44 262 GLN A CA 1
ATOM 2051 C C . GLN A 1 262 ? -8.590 7.976 -6.167 1.00 91.44 262 GLN A C 1
ATOM 2053 O O . GLN A 1 262 ? -9.072 8.239 -5.069 1.00 91.44 262 GLN A O 1
ATOM 2058 N N . VAL A 1 263 ? -7.445 8.512 -6.584 1.00 91.56 263 VAL A N 1
ATOM 2059 C CA . VAL A 1 263 ? -6.719 9.518 -5.800 1.00 91.56 263 VAL A CA 1
ATOM 2060 C C . VAL A 1 263 ? -7.438 10.862 -5.921 1.00 91.56 263 VAL A C 1
ATOM 2062 O O . VAL A 1 263 ? -7.713 11.328 -7.028 1.00 91.56 263 VAL A O 1
ATOM 2065 N N . LEU A 1 264 ? -7.762 11.485 -4.789 1.00 88.94 264 LEU A N 1
ATOM 2066 C CA . LEU A 1 264 ? -8.399 12.800 -4.743 1.00 88.94 264 LEU A CA 1
ATOM 2067 C C . LEU A 1 264 ? -7.365 13.926 -4.901 1.00 88.94 264 LEU A C 1
ATOM 2069 O O . LEU A 1 264 ? -6.175 13.759 -4.632 1.00 88.94 264 LEU A O 1
ATOM 2073 N N . SER A 1 265 ? -7.819 15.108 -5.321 1.00 83.38 265 SER A N 1
ATOM 2074 C CA . SER A 1 265 ? -6.959 16.291 -5.429 1.00 83.38 265 SER A CA 1
ATOM 2075 C C . SER A 1 265 ? -6.421 16.720 -4.059 1.00 83.38 265 SER A C 1
ATOM 2077 O O . SER A 1 265 ? -7.143 16.724 -3.060 1.00 83.38 265 SER A O 1
ATOM 2079 N N . ALA A 1 266 ? -5.148 17.118 -4.010 1.00 73.38 266 ALA A N 1
ATOM 2080 C CA . ALA A 1 266 ? -4.508 17.538 -2.767 1.00 73.38 266 ALA A CA 1
ATOM 2081 C C . ALA A 1 266 ? -5.211 18.749 -2.131 1.00 73.38 266 ALA A C 1
ATOM 2083 O O . ALA A 1 266 ? -5.591 19.692 -2.820 1.00 73.38 266 ALA A O 1
ATOM 2084 N N . GLY A 1 267 ? -5.360 18.720 -0.804 1.00 64.81 267 GLY A N 1
ATOM 2085 C CA . GLY A 1 267 ? -5.986 19.796 -0.025 1.00 64.81 267 GLY A CA 1
ATOM 2086 C C . GLY A 1 267 ? -7.511 19.718 0.083 1.00 64.81 267 GLY A C 1
ATOM 2087 O O . GLY A 1 267 ? -8.081 20.430 0.902 1.00 64.81 267 GLY A O 1
ATOM 2088 N N . LYS A 1 268 ? -8.172 18.829 -0.668 1.00 66.12 268 LYS A N 1
ATOM 2089 C CA . LYS A 1 268 ? -9.610 18.581 -0.536 1.00 66.12 268 LYS A CA 1
ATOM 2090 C C . LYS A 1 268 ? -9.838 17.443 0.458 1.00 66.12 268 LYS A C 1
ATOM 2092 O O . LYS A 1 268 ? -9.800 16.271 0.086 1.00 66.12 268 LYS A O 1
ATOM 2097 N N . VAL A 1 269 ? -10.039 17.779 1.731 1.00 69.25 269 VAL A N 1
ATOM 2098 C CA . VAL A 1 269 ? -10.684 16.830 2.649 1.00 69.25 269 VAL A CA 1
ATOM 2099 C C . VAL A 1 269 ? -12.143 16.743 2.196 1.00 69.25 269 VAL A C 1
ATOM 2101 O O . VAL A 1 269 ? -12.748 17.786 1.964 1.00 69.25 269 VAL A O 1
ATOM 2104 N N . PRO A 1 270 ? -12.699 15.547 1.953 1.00 67.81 270 PRO A N 1
ATOM 2105 C CA . PRO A 1 270 ? -14.089 15.444 1.541 1.00 67.81 270 PRO A CA 1
ATOM 2106 C C . PRO A 1 270 ? -14.996 15.981 2.658 1.00 67.81 270 PRO A C 1
ATOM 2108 O O . PRO A 1 270 ? -15.036 15.418 3.747 1.00 67.81 270 PRO A O 1
ATOM 2111 N N . ASP A 1 271 ? -15.718 17.068 2.370 1.00 65.12 271 ASP A N 1
ATOM 2112 C CA . ASP A 1 271 ? -16.658 17.716 3.303 1.00 65.12 271 ASP A CA 1
ATOM 2113 C C . ASP A 1 271 ? -17.921 16.873 3.558 1.00 65.12 271 ASP A C 1
ATOM 2115 O O . ASP A 1 271 ? -18.714 17.171 4.447 1.00 65.12 271 ASP A O 1
ATOM 2119 N N . SER A 1 272 ? -18.130 15.826 2.753 1.00 67.69 272 SER A N 1
ATOM 2120 C CA . SER A 1 272 ? -19.306 14.959 2.793 1.00 67.69 272 SER A CA 1
ATOM 2121 C C . SER A 1 272 ? -18.929 13.483 2.752 1.00 67.69 272 SER A C 1
ATOM 2123 O O . SER A 1 272 ? -17.856 13.088 2.279 1.00 67.69 272 SER A O 1
ATOM 2125 N N . LEU A 1 273 ? -19.852 12.667 3.256 1.00 69.31 273 LEU A N 1
ATOM 2126 C CA . LEU A 1 273 ? -19.767 11.217 3.237 1.00 69.31 273 LEU A CA 1
ATOM 2127 C C . LEU A 1 273 ? -19.598 10.711 1.790 1.00 69.31 273 LEU A C 1
ATOM 2129 O O . LEU A 1 273 ? -20.244 11.240 0.879 1.00 69.31 273 LEU A O 1
ATOM 2133 N N . PRO A 1 274 ? -18.761 9.686 1.544 1.00 75.69 274 PRO A N 1
ATOM 2134 C CA . PRO A 1 274 ? -18.721 9.043 0.244 1.00 75.69 274 PRO A CA 1
ATOM 2135 C C . PRO A 1 274 ? -20.092 8.427 -0.044 1.00 75.69 274 PRO A C 1
ATOM 2137 O O . PRO A 1 274 ? -20.670 7.749 0.801 1.00 75.69 274 PRO A O 1
ATOM 2140 N N . GLN A 1 275 ? -20.598 8.634 -1.260 1.00 70.75 275 GLN A N 1
ATOM 2141 C CA . GLN A 1 275 ? -21.860 8.030 -1.704 1.00 70.75 275 GLN A CA 1
ATOM 2142 C C . GLN A 1 275 ? -21.812 6.491 -1.668 1.00 70.75 275 GLN A C 1
ATOM 2144 O O . GLN A 1 275 ? -22.837 5.848 -1.479 1.00 70.75 275 GLN A O 1
ATOM 2149 N N . SER A 1 276 ? -20.623 5.910 -1.858 1.00 78.88 276 SER A N 1
ATOM 2150 C CA . SER A 1 276 ? -20.337 4.478 -1.735 1.00 78.88 276 SER A CA 1
ATOM 2151 C C . SER A 1 276 ? -18.857 4.284 -1.388 1.00 78.88 276 SER A C 1
ATOM 2153 O O . SER A 1 276 ? -18.001 5.069 -1.816 1.00 78.88 276 SER A O 1
ATOM 2155 N N . GLY A 1 277 ? -18.543 3.244 -0.615 1.00 86.62 277 GLY A N 1
ATOM 2156 C CA . GLY A 1 277 ? -17.173 2.891 -0.249 1.00 86.62 277 GLY A CA 1
ATOM 2157 C C . GLY A 1 277 ? -16.590 3.693 0.922 1.00 86.62 277 GLY A C 1
ATOM 2158 O O . GLY A 1 277 ? -17.299 4.105 1.836 1.00 86.62 277 GLY A O 1
ATOM 2159 N N . ALA A 1 278 ? -15.268 3.872 0.915 1.00 90.94 278 ALA A N 1
ATOM 2160 C CA . ALA A 1 278 ? -14.504 4.485 1.998 1.00 90.94 278 ALA A CA 1
ATOM 2161 C C . ALA A 1 278 ? -13.302 5.280 1.466 1.00 90.94 278 ALA A C 1
ATOM 2163 O O . ALA A 1 278 ? -12.766 5.001 0.396 1.00 90.94 278 ALA A O 1
ATOM 2164 N N . TYR A 1 279 ? -12.851 6.266 2.228 1.00 92.12 279 TYR A N 1
ATOM 2165 C CA . TYR A 1 279 ? -11.631 7.018 1.973 1.00 92.12 279 TYR A CA 1
ATOM 2166 C C . TYR A 1 279 ? -10.464 6.429 2.770 1.00 92.12 279 TYR A C 1
ATOM 2168 O O . TYR A 1 279 ? -10.618 6.033 3.923 1.00 92.12 279 TYR A O 1
ATOM 2176 N N . LEU A 1 280 ? -9.277 6.412 2.174 1.00 93.12 280 LEU A N 1
ATOM 2177 C CA . LEU A 1 280 ? -8.027 6.013 2.809 1.00 93.12 280 LEU A CA 1
ATOM 2178 C C . LEU A 1 280 ? -7.103 7.221 2.957 1.00 93.12 280 LEU A C 1
ATOM 2180 O O . LEU A 1 280 ? -6.934 7.999 2.016 1.00 93.12 280 LEU A O 1
ATOM 2184 N N . CYS A 1 281 ? -6.486 7.363 4.126 1.00 92.38 281 CYS A N 1
ATOM 2185 C CA . CYS A 1 281 ? -5.468 8.375 4.403 1.00 92.38 281 CYS A CA 1
ATOM 2186 C C . CYS A 1 281 ? -4.219 7.755 5.048 1.00 92.38 281 CYS A C 1
ATOM 2188 O O . CYS A 1 281 ? -4.167 6.551 5.292 1.00 92.38 281 CYS A O 1
ATOM 2190 N N . GLY A 1 282 ? -3.199 8.583 5.306 1.00 90.81 282 GLY A N 1
ATOM 2191 C CA . GLY A 1 282 ? -1.930 8.117 5.879 1.00 90.81 282 GLY A CA 1
ATOM 2192 C C . GLY A 1 282 ? -1.130 7.234 4.920 1.00 90.81 282 GLY A C 1
ATOM 2193 O O . GLY A 1 282 ? -0.421 6.338 5.361 1.00 90.81 282 GLY A O 1
ATOM 2194 N N . LEU A 1 283 ? -1.283 7.433 3.607 1.00 93.69 283 LEU A N 1
ATOM 2195 C CA . LEU A 1 283 ? -0.540 6.693 2.591 1.00 93.69 283 LEU A CA 1
ATOM 2196 C C . LEU A 1 283 ? 0.701 7.486 2.172 1.00 93.69 283 LEU A C 1
ATOM 2198 O O . LEU A 1 283 ? 0.613 8.656 1.803 1.00 93.69 283 LEU A O 1
ATOM 2202 N N . GLU A 1 284 ? 1.855 6.834 2.194 1.00 92.94 284 GLU A N 1
ATOM 2203 C CA . GLU A 1 284 ? 3.138 7.383 1.772 1.00 92.94 284 GLU A CA 1
ATOM 2204 C C . GLU A 1 284 ? 3.676 6.602 0.571 1.00 92.94 284 GLU A C 1
ATOM 2206 O O . GLU A 1 284 ? 3.796 5.380 0.603 1.00 92.94 284 GLU A O 1
ATOM 2211 N N . LEU A 1 285 ? 4.028 7.313 -0.493 1.00 92.19 285 LEU A N 1
ATOM 2212 C CA . LEU A 1 285 ? 4.677 6.774 -1.677 1.00 92.19 285 LEU A CA 1
ATOM 2213 C C . LEU A 1 285 ? 6.197 6.760 -1.481 1.00 92.19 285 LEU A C 1
ATOM 2215 O O . LEU A 1 285 ? 6.808 7.782 -1.162 1.00 92.19 285 LEU A O 1
ATOM 2219 N N . GLN A 1 286 ? 6.814 5.604 -1.703 1.00 89.12 286 GLN A N 1
ATOM 2220 C CA . GLN A 1 286 ? 8.262 5.413 -1.679 1.00 89.12 286 GLN A CA 1
ATOM 2221 C C . GLN A 1 286 ? 8.782 5.131 -3.090 1.00 89.12 286 GLN A C 1
ATOM 2223 O O . GLN A 1 286 ? 8.111 4.481 -3.886 1.00 89.12 286 GLN A O 1
ATOM 2228 N N . GLY A 1 287 ? 9.977 5.636 -3.408 1.00 85.38 287 GLY A N 1
ATOM 2229 C CA . GLY A 1 287 ? 10.637 5.424 -4.704 1.00 85.38 287 GLY A CA 1
ATOM 2230 C C . GLY A 1 287 ? 10.134 6.304 -5.859 1.00 85.38 287 GLY A C 1
ATOM 2231 O O . GLY A 1 287 ? 10.739 6.292 -6.929 1.00 85.38 287 GLY A O 1
ATOM 2232 N N . ALA A 1 288 ? 9.073 7.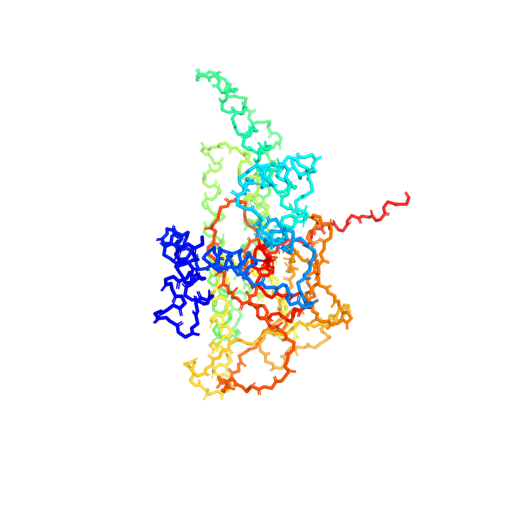089 -5.651 1.00 89.50 288 ALA A N 1
ATOM 2233 C CA . ALA A 1 288 ? 8.517 8.030 -6.625 1.00 89.50 288 ALA A CA 1
ATOM 2234 C C . ALA A 1 288 ? 7.876 9.249 -5.933 1.00 89.50 288 ALA A C 1
ATOM 2236 O O . ALA A 1 288 ? 7.672 9.261 -4.718 1.00 89.50 288 ALA A O 1
ATOM 2237 N N . LEU A 1 289 ? 7.561 10.277 -6.720 1.00 91.25 289 LEU A N 1
ATOM 2238 C CA . LEU A 1 289 ? 6.766 11.438 -6.323 1.00 91.25 289 LEU A CA 1
ATOM 2239 C C . LEU A 1 289 ? 5.344 11.297 -6.880 1.00 91.25 289 LEU A C 1
ATOM 2241 O O . LEU A 1 289 ? 5.161 10.818 -7.997 1.00 91.25 289 LEU A O 1
ATOM 2245 N N . TRP A 1 290 ? 4.343 11.764 -6.138 1.00 92.69 290 TRP A N 1
ATOM 2246 C CA . TRP A 1 290 ? 3.005 11.986 -6.677 1.00 92.69 290 TRP A CA 1
ATOM 2247 C C . TRP A 1 290 ? 2.851 13.445 -7.118 1.00 92.69 290 TRP A C 1
ATOM 2249 O O . TRP A 1 290 ? 2.875 14.354 -6.284 1.00 92.69 290 TRP A O 1
ATOM 2259 N N . ASP A 1 291 ? 2.680 13.683 -8.420 1.00 90.44 291 ASP A N 1
ATOM 2260 C CA . ASP A 1 291 ? 2.346 15.012 -8.931 1.00 90.44 291 ASP A CA 1
ATOM 2261 C C . ASP A 1 291 ? 0.841 15.247 -8.764 1.00 90.44 291 ASP A C 1
ATOM 2263 O O . ASP A 1 291 ? 0.012 14.658 -9.457 1.00 90.44 291 ASP A O 1
ATOM 2267 N N . THR A 1 292 ? 0.476 16.125 -7.833 1.00 88.19 292 THR A N 1
ATOM 2268 C CA . THR A 1 292 ? -0.921 16.439 -7.505 1.00 88.19 292 THR A CA 1
ATOM 2269 C C . THR A 1 292 ? -1.642 17.222 -8.596 1.00 88.19 292 THR A C 1
ATOM 2271 O O . THR A 1 292 ? -2.871 17.195 -8.635 1.00 88.19 292 THR A O 1
ATOM 2274 N N . ARG A 1 293 ? -0.905 17.917 -9.472 1.00 87.00 293 ARG A N 1
ATOM 2275 C CA . ARG A 1 293 ? -1.467 18.679 -10.595 1.00 87.00 293 ARG A CA 1
ATOM 2276 C C . ARG A 1 293 ? -1.784 17.756 -11.761 1.00 87.00 293 ARG A C 1
ATOM 2278 O O . ARG A 1 293 ? -2.820 17.915 -12.395 1.00 87.00 293 ARG A O 1
ATOM 2285 N N . LEU A 1 294 ? -0.890 16.807 -12.029 1.00 86.00 294 LEU A N 1
ATOM 2286 C CA . LEU A 1 294 ? -1.046 15.837 -13.114 1.00 86.00 294 LEU A CA 1
ATOM 2287 C C . LEU A 1 294 ? -1.825 14.583 -12.696 1.00 86.00 294 LEU A C 1
ATOM 2289 O O . LEU A 1 294 ? -2.310 13.862 -13.561 1.00 86.00 294 LEU A O 1
ATOM 2293 N N . GLY A 1 295 ? -1.940 14.314 -11.393 1.00 89.56 295 GLY A N 1
ATOM 2294 C CA . GLY A 1 295 ? -2.574 13.105 -10.869 1.00 89.56 295 GLY A CA 1
ATOM 2295 C C . GLY A 1 295 ? -1.822 11.832 -11.259 1.00 89.56 295 GLY A C 1
ATOM 2296 O O . GLY A 1 295 ? -2.459 10.831 -11.582 1.00 89.56 295 GLY A O 1
ATOM 2297 N N . ALA A 1 296 ? -0.486 11.882 -11.289 1.00 91.38 296 ALA A N 1
ATOM 2298 C CA . ALA A 1 296 ? 0.343 10.782 -11.768 1.00 91.38 296 ALA A CA 1
ATOM 2299 C C . ALA A 1 296 ? 1.681 10.658 -11.021 1.00 91.38 296 ALA A C 1
ATOM 2301 O O . ALA A 1 296 ? 2.212 11.629 -10.476 1.00 91.38 296 ALA A O 1
ATOM 2302 N N . LEU A 1 297 ? 2.250 9.451 -11.047 1.00 91.75 297 LEU A N 1
ATOM 2303 C CA . LEU A 1 297 ? 3.583 9.146 -10.535 1.00 91.75 297 LEU A CA 1
ATOM 2304 C C . LEU A 1 297 ? 4.664 9.802 -11.398 1.00 91.75 297 LEU A C 1
ATOM 2306 O O . LEU A 1 297 ? 4.664 9.673 -12.626 1.00 91.75 297 LEU A O 1
ATOM 2310 N N . GLN A 1 298 ? 5.627 10.440 -10.741 1.00 89.00 298 GLN A N 1
ATOM 2311 C CA . GLN A 1 298 ? 6.778 11.099 -11.346 1.00 89.00 298 GLN A CA 1
ATOM 2312 C C . GLN A 1 298 ? 8.083 10.677 -10.661 1.00 89.00 298 GLN A C 1
ATOM 2314 O O . GLN A 1 298 ? 8.104 10.237 -9.512 1.00 89.00 298 GLN A O 1
ATOM 2319 N N . ASP A 1 299 ? 9.181 10.778 -11.410 1.00 84.69 299 ASP A N 1
ATOM 2320 C CA . ASP A 1 299 ? 10.532 10.524 -10.923 1.00 84.69 299 ASP A CA 1
ATOM 2321 C C . ASP A 1 299 ? 10.875 11.444 -9.729 1.00 84.69 299 ASP A C 1
ATOM 2323 O O . ASP A 1 299 ? 10.453 12.602 -9.687 1.00 84.69 299 ASP A O 1
ATOM 2327 N N . THR A 1 300 ? 11.646 10.935 -8.766 1.00 83.25 300 THR A N 1
ATOM 2328 C CA . THR A 1 300 ? 12.101 11.660 -7.576 1.00 83.25 300 THR A CA 1
ATOM 2329 C C . THR A 1 300 ? 13.600 11.479 -7.359 1.00 83.25 300 THR A C 1
ATOM 2331 O O . THR A 1 300 ? 14.132 10.374 -7.432 1.00 83.25 300 THR A O 1
ATOM 2334 N N . LEU A 1 301 ? 14.271 12.581 -7.023 1.00 78.38 301 LEU A N 1
ATOM 2335 C CA . LEU A 1 301 ? 15.665 12.587 -6.558 1.00 78.38 301 LEU A CA 1
ATOM 2336 C C . LEU A 1 301 ? 15.758 12.550 -5.024 1.00 78.38 301 LEU A C 1
ATOM 2338 O O . LEU A 1 301 ? 16.844 12.497 -4.456 1.00 78.38 301 LEU A O 1
ATOM 2342 N N . SER A 1 302 ? 14.618 12.614 -4.335 1.00 81.06 302 SER A N 1
ATOM 2343 C CA . SER A 1 302 ? 14.562 12.606 -2.879 1.00 81.06 302 SER A CA 1
ATOM 2344 C C . SER A 1 302 ? 14.437 11.179 -2.356 1.00 81.06 302 SER A C 1
ATOM 2346 O O . SER A 1 302 ? 13.615 10.402 -2.834 1.00 81.06 302 SER A O 1
ATOM 2348 N N . HIS A 1 303 ? 15.192 10.865 -1.304 1.00 77.81 303 HIS A N 1
ATOM 2349 C CA . HIS A 1 303 ? 15.035 9.629 -0.534 1.00 77.81 303 HIS A CA 1
ATOM 2350 C C . HIS A 1 303 ? 13.827 9.658 0.416 1.00 77.81 303 HIS A C 1
ATOM 2352 O O . HIS A 1 303 ? 13.555 8.678 1.110 1.00 77.81 303 HIS A O 1
ATOM 2358 N N . ARG A 1 304 ? 13.146 10.804 0.533 1.00 83.94 304 ARG A N 1
ATOM 2359 C CA . ARG A 1 304 ? 12.028 10.974 1.463 1.00 83.94 304 ARG A CA 1
ATOM 2360 C C . ARG A 1 304 ? 10.736 10.425 0.856 1.00 83.94 304 ARG A C 1
ATOM 2362 O O . ARG A 1 304 ? 10.511 10.631 -0.337 1.00 83.94 304 ARG A O 1
ATOM 2369 N N . PRO A 1 305 ? 9.873 9.791 1.667 1.00 87.69 305 PRO A N 1
ATOM 2370 C CA . PRO A 1 305 ? 8.548 9.403 1.212 1.00 87.69 305 PRO A CA 1
ATOM 2371 C C . PRO A 1 305 ? 7.733 10.635 0.800 1.00 87.69 305 PRO A C 1
ATOM 2373 O O . PRO A 1 305 ? 7.836 11.703 1.411 1.00 87.69 305 PRO A O 1
ATOM 2376 N N . CYS A 1 306 ? 6.922 10.477 -0.240 1.00 90.81 306 CYS A N 1
ATOM 2377 C CA . CYS A 1 306 ? 5.996 11.488 -0.728 1.00 90.81 306 CYS A CA 1
ATOM 2378 C C . CYS A 1 306 ? 4.586 11.168 -0.202 1.00 90.81 306 CYS A C 1
ATOM 2380 O O . CYS A 1 306 ? 4.094 10.072 -0.464 1.00 90.81 306 CYS A O 1
ATOM 2382 N N . PRO A 1 307 ? 3.914 12.064 0.541 1.00 91.50 307 PRO A N 1
ATOM 2383 C CA . PRO A 1 307 ? 2.562 11.793 1.015 1.00 91.50 307 PRO A CA 1
ATOM 2384 C C . PRO A 1 307 ? 1.598 11.700 -0.172 1.00 91.50 307 PRO A C 1
ATOM 2386 O O . PRO A 1 307 ? 1.521 12.617 -0.994 1.00 91.50 307 PRO A O 1
ATOM 2389 N N . LEU A 1 308 ? 0.846 10.605 -0.246 1.00 92.81 308 LEU A N 1
ATOM 2390 C CA . LEU A 1 308 ? -0.218 10.447 -1.225 1.00 92.81 308 LEU A CA 1
ATOM 2391 C C . LEU A 1 308 ? -1.490 11.139 -0.696 1.00 92.81 308 LEU A C 1
ATOM 2393 O O . LEU A 1 308 ? -1.818 10.995 0.487 1.00 92.81 308 LEU A O 1
ATOM 2397 N N . PRO A 1 309 ? -2.224 11.893 -1.536 1.00 92.62 309 PRO A N 1
ATOM 2398 C CA . PRO A 1 309 ? -3.533 12.420 -1.164 1.00 92.62 309 PRO A CA 1
ATOM 2399 C C . PRO A 1 309 ? -4.523 11.320 -0.766 1.00 92.62 309 PRO A C 1
ATOM 2401 O O . PRO A 1 309 ? -4.290 10.133 -0.996 1.00 92.62 309 PRO A O 1
ATOM 2404 N N . ILE A 1 310 ? -5.661 11.732 -0.202 1.00 91.69 310 ILE A N 1
ATOM 2405 C CA . ILE A 1 310 ? -6.742 10.814 0.171 1.00 91.69 310 ILE A CA 1
ATOM 2406 C C . ILE A 1 310 ? -7.145 9.975 -1.046 1.00 91.69 310 ILE A C 1
ATOM 2408 O O . ILE A 1 310 ? -7.375 10.512 -2.131 1.00 91.69 310 ILE A O 1
ATOM 2412 N N . VAL A 1 311 ? -7.246 8.662 -0.855 1.00 92.81 311 VAL A N 1
ATOM 2413 C CA . VAL A 1 311 ? -7.660 7.720 -1.898 1.00 92.81 311 VAL A CA 1
ATOM 2414 C C . VAL A 1 311 ? -9.077 7.265 -1.612 1.00 92.81 311 VAL A C 1
ATOM 2416 O O . VAL A 1 311 ? -9.354 6.713 -0.555 1.00 92.81 311 VAL A O 1
ATOM 2419 N N . TRP A 1 312 ? -9.986 7.477 -2.552 1.00 92.25 312 TRP A N 1
ATOM 2420 C CA . TRP A 1 312 ? -11.325 6.917 -2.491 1.00 92.25 312 TRP A CA 1
ATOM 2421 C C . TRP A 1 312 ? -11.319 5.484 -3.016 1.00 92.25 312 TRP A C 1
ATOM 2423 O O . TRP A 1 312 ? -10.845 5.219 -4.122 1.00 92.25 312 TRP A O 1
ATOM 2433 N N . VAL A 1 313 ? -11.842 4.568 -2.208 1.00 93.12 313 VAL A N 1
ATOM 2434 C CA . VAL A 1 313 ? -11.972 3.146 -2.511 1.00 93.12 313 VAL A CA 1
ATOM 2435 C C . VAL A 1 313 ? -13.447 2.795 -2.546 1.00 93.12 313 VAL A C 1
ATOM 2437 O O . VAL A 1 313 ? -14.163 3.006 -1.569 1.00 93.12 313 VAL A O 1
ATOM 2440 N N . ARG A 1 314 ? -13.902 2.234 -3.662 1.00 90.25 314 ARG A N 1
ATOM 2441 C CA . ARG A 1 314 ? -15.297 1.822 -3.856 1.00 90.25 314 ARG A CA 1
ATOM 2442 C C . ARG A 1 314 ? -15.371 0.493 -4.586 1.00 90.25 314 ARG A C 1
ATOM 2444 O O . ARG A 1 314 ? -14.489 0.185 -5.385 1.00 90.25 314 ARG A O 1
ATOM 2451 N N . ALA A 1 315 ? -16.415 -0.282 -4.325 1.00 91.69 315 ALA A N 1
ATOM 2452 C CA . ALA A 1 315 ? -16.721 -1.437 -5.152 1.00 91.69 315 ALA A CA 1
ATOM 2453 C C . ALA A 1 315 ? -17.379 -0.972 -6.454 1.00 91.69 315 ALA A C 1
ATOM 2455 O O . ALA A 1 315 ? -18.178 -0.040 -6.446 1.00 91.69 315 ALA A O 1
ATOM 2456 N N . GLN A 1 316 ? -17.026 -1.606 -7.566 1.00 89.56 316 GLN A N 1
ATOM 2457 C CA . GLN A 1 316 ? -17.721 -1.458 -8.841 1.00 89.56 316 GLN A CA 1
ATOM 2458 C C . GLN A 1 316 ? -17.807 -2.818 -9.530 1.00 89.56 316 GLN A C 1
ATOM 2460 O O . GLN A 1 316 ? -16.927 -3.668 -9.350 1.00 89.56 316 GLN A O 1
ATOM 2465 N N . LEU A 1 317 ? -18.845 -3.007 -10.344 1.00 87.19 317 LEU A N 1
ATOM 2466 C CA . LEU A 1 317 ? -18.958 -4.150 -11.249 1.00 87.19 317 LEU A CA 1
ATOM 2467 C C . LEU A 1 317 ? -17.721 -4.237 -12.148 1.00 87.19 317 LEU A C 1
ATOM 2469 O O . LEU A 1 317 ? -17.227 -3.225 -12.653 1.00 87.19 317 LEU A O 1
ATOM 2473 N N . ARG A 1 318 ? -17.225 -5.458 -12.355 1.00 79.06 318 ARG A N 1
ATOM 2474 C CA . ARG A 1 318 ? -16.098 -5.734 -13.251 1.00 79.06 318 ARG A CA 1
ATOM 2475 C C . ARG A 1 318 ? -16.436 -5.279 -14.666 1.00 79.06 318 ARG A C 1
ATOM 2477 O O . ARG A 1 318 ? -17.120 -5.978 -15.409 1.00 79.06 318 ARG A O 1
ATOM 2484 N N . ALA A 1 319 ? -15.924 -4.117 -15.053 1.00 69.06 319 ALA A N 1
ATOM 2485 C CA . ALA A 1 319 ? -15.999 -3.671 -16.431 1.00 69.06 319 ALA A CA 1
ATOM 2486 C C . ALA A 1 319 ? -14.983 -4.453 -17.288 1.00 69.06 319 ALA A C 1
ATOM 2488 O O . ALA A 1 319 ? -13.857 -4.704 -16.837 1.00 69.06 319 ALA A O 1
ATOM 2489 N N . PRO A 1 320 ? -15.330 -4.825 -18.533 1.00 58.75 320 PRO A N 1
ATOM 2490 C CA . PRO A 1 320 ? -14.339 -5.302 -19.488 1.00 58.75 320 PRO A CA 1
ATOM 2491 C C . PRO A 1 320 ? -13.284 -4.209 -19.701 1.00 58.75 320 PRO A C 1
ATOM 2493 O O . PRO A 1 320 ? -13.619 -3.027 -19.782 1.00 58.75 320 PRO A O 1
ATOM 2496 N N . LYS A 1 321 ? -12.004 -4.598 -19.773 1.00 54.97 321 LYS A N 1
ATOM 2497 C CA . LYS A 1 321 ? -10.881 -3.676 -20.011 1.00 54.97 321 LYS A CA 1
ATOM 2498 C C . LYS A 1 321 ? -11.108 -2.944 -21.339 1.00 54.97 321 LYS A C 1
ATOM 2500 O O . LYS A 1 321 ? -10.800 -3.482 -22.397 1.00 54.97 321 LYS A O 1
ATOM 2505 N N . SER A 1 322 ? -11.663 -1.734 -21.301 1.00 48.03 322 SER A N 1
ATOM 2506 C CA . SER A 1 322 ? -11.814 -0.907 -22.494 1.00 48.03 322 SER A CA 1
ATOM 2507 C C . SER A 1 322 ? -10.435 -0.393 -22.899 1.00 48.03 322 SER A C 1
ATOM 2509 O O . SER A 1 322 ? -9.834 0.414 -22.189 1.00 48.03 322 SER A O 1
ATOM 2511 N N . SER A 1 323 ? -9.924 -0.881 -24.024 1.00 44.44 323 SER A N 1
ATOM 2512 C CA . SER A 1 323 ? -8.668 -0.445 -24.625 1.00 44.44 323 SER A CA 1
ATOM 2513 C C . SER A 1 323 ? -8.839 0.938 -25.255 1.00 44.44 323 SER A C 1
ATOM 2515 O O . SER A 1 323 ? -9.075 1.040 -26.451 1.00 44.44 323 SER A O 1
ATOM 2517 N N . ASN A 1 324 ? -8.740 2.001 -24.461 1.00 39.47 324 ASN A N 1
ATOM 2518 C CA . ASN A 1 324 ? -8.624 3.371 -24.959 1.00 39.47 324 ASN A CA 1
ATOM 2519 C C . ASN A 1 324 ? -7.528 4.102 -24.174 1.00 39.47 324 ASN A C 1
ATOM 2521 O O . ASN A 1 324 ? -7.349 3.828 -22.992 1.00 39.47 324 ASN A O 1
ATOM 2525 N N . CYS A 1 325 ? -6.804 5.001 -24.854 1.00 43.41 325 CYS A N 1
ATOM 2526 C CA . CYS A 1 325 ? -5.638 5.782 -24.415 1.00 43.41 325 CYS A CA 1
ATOM 2527 C C . CYS A 1 325 ? -5.742 6.424 -23.013 1.00 43.41 325 CYS A C 1
ATOM 2529 O O . CYS A 1 325 ? -5.883 7.639 -22.884 1.00 43.41 325 CYS A O 1
ATOM 2531 N N . SER A 1 326 ? -5.616 5.634 -21.952 1.00 58.94 326 SER A N 1
ATOM 2532 C CA . SER A 1 326 ? -5.279 6.118 -20.617 1.00 58.94 326 SER A CA 1
ATOM 2533 C C . SER A 1 326 ? -3.754 6.191 -20.469 1.00 58.94 326 SER A C 1
ATOM 2535 O O . SER A 1 326 ? -3.046 5.420 -21.126 1.00 58.94 326 SER A O 1
ATOM 2537 N N . PRO A 1 327 ? -3.216 7.078 -19.611 1.00 65.50 327 PRO A N 1
ATOM 2538 C CA . PRO A 1 327 ? -1.802 7.027 -19.238 1.00 65.50 327 PRO A CA 1
ATOM 2539 C C . PRO A 1 327 ? -1.432 5.619 -18.740 1.00 65.50 327 PRO A C 1
ATOM 2541 O O . PRO A 1 327 ? -2.310 4.909 -18.231 1.00 65.50 327 PRO A O 1
ATOM 2544 N N . PRO A 1 328 ? -0.164 5.189 -18.883 1.00 80.69 328 PRO A N 1
ATOM 2545 C CA . PRO A 1 328 ? 0.242 3.870 -18.426 1.00 80.69 328 PRO A CA 1
ATOM 2546 C C . PRO A 1 328 ? -0.049 3.748 -16.927 1.00 80.69 328 PRO A C 1
ATOM 2548 O O . PRO A 1 328 ? 0.313 4.615 -16.129 1.00 80.69 328 PRO A O 1
ATOM 2551 N N . LEU A 1 329 ? -0.768 2.690 -16.557 1.00 88.31 329 LEU A N 1
ATOM 2552 C CA . LEU A 1 329 ? -1.110 2.403 -15.171 1.00 88.31 329 LEU A CA 1
ATOM 2553 C C . LEU A 1 329 ? -0.013 1.532 -14.567 1.00 88.31 329 LEU A C 1
ATOM 2555 O O . LEU A 1 329 ? 0.304 0.467 -15.097 1.00 88.31 329 LEU A O 1
ATOM 2559 N N . TYR A 1 330 ? 0.539 1.976 -13.445 1.00 90.94 330 TYR A N 1
ATOM 2560 C CA . TYR A 1 330 ? 1.378 1.155 -12.588 1.00 90.94 330 TYR A CA 1
ATOM 2561 C C . TYR A 1 330 ? 0.531 0.619 -11.436 1.00 90.94 330 TYR A C 1
ATOM 2563 O O . TYR A 1 330 ? -0.100 1.379 -10.699 1.00 90.94 330 TYR A O 1
ATOM 2571 N N . TYR A 1 331 ? 0.505 -0.701 -11.289 1.00 91.56 331 TYR A N 1
ATOM 2572 C CA . TYR A 1 331 ? -0.151 -1.374 -10.176 1.00 91.56 331 TYR A CA 1
ATOM 2573 C C . TYR A 1 331 ? 0.786 -1.319 -8.969 1.00 91.56 331 TYR A C 1
ATOM 2575 O O . TYR A 1 331 ? 1.649 -2.168 -8.801 1.00 91.56 331 TYR A O 1
ATOM 2583 N N . CYS A 1 332 ? 0.654 -0.268 -8.164 1.00 92.50 332 CYS A N 1
ATOM 2584 C CA . CYS A 1 332 ? 1.560 0.017 -7.061 1.00 92.50 332 CYS A CA 1
ATOM 2585 C C . CYS A 1 332 ? 1.224 -0.855 -5.838 1.00 92.50 332 CYS A C 1
ATOM 2587 O O . CYS A 1 332 ? 0.098 -0.762 -5.334 1.00 92.50 332 CYS A O 1
ATOM 2589 N N . PRO A 1 333 ? 2.155 -1.682 -5.333 1.00 92.75 333 PRO A N 1
ATOM 2590 C CA . PRO A 1 333 ? 1.906 -2.516 -4.163 1.00 92.75 333 PRO A CA 1
ATOM 2591 C C . PRO A 1 333 ? 1.781 -1.662 -2.893 1.00 92.75 333 PRO A C 1
ATOM 2593 O O . PRO A 1 333 ? 2.562 -0.731 -2.673 1.00 92.75 333 PRO A O 1
ATOM 2596 N N . LEU A 1 334 ? 0.791 -1.975 -2.055 1.00 93.25 334 LEU A N 1
ATOM 2597 C CA . LEU A 1 334 ? 0.511 -1.285 -0.795 1.00 93.25 334 LEU A CA 1
ATOM 2598 C C . LEU A 1 334 ? 0.870 -2.163 0.408 1.00 93.25 334 LEU A C 1
ATOM 2600 O O . LEU A 1 334 ? 0.325 -3.253 0.563 1.00 93.25 334 LEU A O 1
ATOM 2604 N N . TYR A 1 335 ? 1.727 -1.653 1.288 1.00 91.38 335 TYR A N 1
ATOM 2605 C CA . TYR A 1 335 ? 2.213 -2.330 2.492 1.00 91.38 335 TYR A CA 1
ATOM 2606 C C . TYR A 1 335 ? 1.812 -1.581 3.771 1.00 91.38 335 TYR A C 1
ATOM 2608 O O . TYR A 1 335 ? 1.448 -0.403 3.733 1.00 91.38 335 TYR A O 1
ATOM 2616 N N . LEU A 1 336 ? 1.898 -2.256 4.918 1.00 88.94 336 LEU A N 1
ATOM 2617 C CA . LEU A 1 336 ? 1.825 -1.605 6.226 1.00 88.94 336 LEU A CA 1
ATOM 2618 C C . LEU A 1 336 ? 3.198 -1.062 6.632 1.00 88.94 336 LEU A C 1
ATOM 2620 O O . LEU A 1 336 ? 4.234 -1.622 6.274 1.00 88.94 336 LEU A O 1
ATOM 2624 N N . GLU A 1 337 ? 3.206 0.035 7.387 1.00 79.69 337 GLU A N 1
ATOM 2625 C CA . GLU A 1 337 ? 4.403 0.537 8.058 1.00 79.69 337 GLU A CA 1
ATOM 2626 C C . GLU A 1 337 ? 4.790 -0.403 9.208 1.00 79.69 337 GLU A C 1
ATOM 2628 O O . GLU A 1 337 ? 4.480 -0.133 10.362 1.00 79.69 337 GLU A O 1
ATOM 2633 N N . GLU A 1 338 ? 5.482 -1.502 8.908 1.00 63.09 338 GLU A N 1
ATOM 2634 C CA . GLU A 1 338 ? 6.173 -2.308 9.918 1.00 63.09 338 GLU A CA 1
ATOM 2635 C C . GLU A 1 338 ? 7.612 -2.635 9.505 1.00 63.09 338 GLU A C 1
ATOM 2637 O O . GLU A 1 338 ? 7.986 -2.673 8.330 1.00 63.09 338 GLU A O 1
ATOM 2642 N N . GLY A 1 339 ? 8.470 -2.720 10.522 1.00 47.75 339 GLY A N 1
ATOM 2643 C CA . GLY A 1 339 ? 9.917 -2.668 10.398 1.00 47.75 339 GLY A CA 1
ATOM 2644 C C . GLY A 1 339 ? 10.516 -3.929 9.793 1.00 47.75 339 GLY A C 1
ATOM 2645 O O . GLY A 1 339 ? 10.685 -4.908 10.497 1.00 47.75 339 GLY A O 1
ATOM 2646 N N . PHE A 1 340 ? 10.969 -3.800 8.546 1.00 41.09 340 PHE A N 1
ATOM 2647 C CA . PHE A 1 340 ? 11.912 -4.687 7.860 1.00 41.09 340 PHE A CA 1
ATOM 2648 C C . PHE A 1 340 ? 11.493 -6.150 7.679 1.00 41.09 340 PHE A C 1
ATOM 2650 O O . PHE A 1 340 ? 11.567 -6.955 8.597 1.00 41.09 340 PHE A O 1
ATOM 2657 N N . GLY A 1 341 ? 11.237 -6.497 6.418 1.00 37.22 341 GLY A N 1
ATOM 2658 C CA . GLY A 1 341 ? 11.111 -7.875 5.951 1.00 37.22 341 GLY A CA 1
ATOM 2659 C C . GLY A 1 341 ? 9.744 -8.119 5.333 1.00 37.22 341 GLY A C 1
ATOM 2660 O O . GLY A 1 341 ? 8.752 -8.141 6.047 1.00 37.22 341 GLY A O 1
ATOM 2661 N N . GLU A 1 342 ? 9.725 -8.216 4.002 1.00 46.75 342 GLU A N 1
ATOM 2662 C CA . GLU A 1 342 ? 8.843 -9.077 3.193 1.00 46.75 342 GLU A CA 1
ATOM 2663 C C . GLU A 1 342 ? 7.469 -9.420 3.800 1.00 46.75 342 GLU A C 1
ATOM 2665 O O . GLU A 1 342 ? 7.108 -10.574 4.004 1.00 46.75 342 GLU A O 1
ATOM 2670 N N . GLY A 1 343 ? 6.656 -8.404 4.084 1.00 60.59 343 GLY A N 1
ATOM 2671 C CA . GLY A 1 343 ? 5.220 -8.608 4.221 1.00 60.59 343 GLY A CA 1
ATOM 2672 C C . GLY A 1 343 ? 4.616 -8.612 2.826 1.00 60.59 343 GLY A C 1
ATOM 2673 O O . GLY A 1 343 ? 4.827 -7.650 2.099 1.00 60.59 343 GLY A O 1
ATOM 2674 N N . SER A 1 344 ? 3.868 -9.648 2.442 1.00 76.44 344 SER A N 1
ATOM 2675 C CA . SER A 1 344 ? 3.159 -9.662 1.151 1.00 76.44 344 SER A CA 1
ATOM 2676 C C . SER A 1 344 ? 2.293 -8.403 0.969 1.00 76.44 344 SER A C 1
ATOM 2678 O O . SER A 1 344 ? 1.650 -7.941 1.920 1.00 76.44 344 SER A O 1
ATOM 2680 N N . ALA A 1 345 ? 2.239 -7.851 -0.247 1.00 87.31 345 ALA A N 1
ATOM 2681 C CA . ALA A 1 345 ? 1.473 -6.637 -0.529 1.00 87.31 345 ALA A CA 1
ATOM 2682 C C . ALA A 1 345 ? -0.011 -6.816 -0.164 1.00 87.31 345 ALA A C 1
ATOM 2684 O O . ALA A 1 345 ? -0.645 -7.792 -0.560 1.00 87.31 345 ALA A O 1
ATOM 2685 N N . ILE A 1 346 ? -0.608 -5.874 0.571 1.00 90.88 346 ILE A N 1
ATOM 2686 C CA . ILE A 1 346 ? -2.023 -5.929 0.982 1.00 90.88 346 ILE A CA 1
ATOM 2687 C C . ILE A 1 346 ? -2.913 -6.023 -0.259 1.00 90.88 346 ILE A C 1
ATOM 2689 O O . ILE A 1 346 ? -3.785 -6.889 -0.335 1.00 90.88 346 ILE A O 1
ATOM 2693 N N . ILE A 1 347 ? -2.676 -5.115 -1.207 1.00 92.44 347 ILE A N 1
ATOM 2694 C CA . ILE A 1 347 ? -3.353 -4.993 -2.494 1.00 92.44 347 ILE A CA 1
ATOM 2695 C C . ILE A 1 347 ? -2.480 -4.163 -3.444 1.00 92.44 347 ILE A C 1
ATOM 2697 O O . ILE A 1 347 ? -1.612 -3.409 -3.004 1.00 92.44 347 ILE A O 1
ATOM 2701 N N . HIS A 1 348 ? -2.742 -4.273 -4.742 1.00 92.06 348 HIS A N 1
ATOM 2702 C CA . HIS A 1 348 ? -2.125 -3.446 -5.769 1.00 92.06 348 HIS A CA 1
ATOM 2703 C C . HIS A 1 348 ? -3.067 -2.306 -6.169 1.00 92.06 348 HIS A C 1
ATOM 2705 O O . HIS A 1 348 ? -4.171 -2.544 -6.661 1.00 92.06 348 HIS A O 1
ATOM 2711 N N . VAL A 1 349 ? -2.633 -1.065 -5.956 1.00 93.06 349 VAL A N 1
ATOM 2712 C CA . VAL A 1 349 ? -3.404 0.145 -6.258 1.00 93.06 349 VAL A CA 1
ATOM 2713 C C . VAL A 1 349 ? -3.026 0.643 -7.657 1.00 93.06 349 VAL A C 1
ATOM 2715 O O . VAL A 1 349 ? -1.863 0.985 -7.874 1.00 93.06 349 VAL A O 1
ATOM 2718 N N . PRO A 1 350 ? -3.962 0.710 -8.620 1.00 92.75 350 PRO A N 1
ATOM 2719 C CA . PRO A 1 350 ? -3.671 1.247 -9.943 1.00 92.75 350 PRO A CA 1
ATOM 2720 C C . PRO A 1 350 ? -3.442 2.759 -9.855 1.00 92.75 350 PRO A C 1
ATOM 2722 O O . PRO A 1 350 ? -4.345 3.517 -9.502 1.00 92.75 350 PRO A O 1
ATOM 2725 N N . LEU A 1 351 ? -2.233 3.200 -10.191 1.00 93.00 351 LEU A N 1
ATOM 2726 C CA . LEU A 1 351 ? -1.839 4.604 -10.220 1.00 93.00 351 LEU A CA 1
ATOM 2727 C C . LEU A 1 351 ? -1.412 4.986 -11.635 1.00 93.00 351 LEU A C 1
ATOM 2729 O O . LEU A 1 351 ? -0.641 4.272 -12.274 1.00 93.00 351 LEU A O 1
ATOM 2733 N N . ALA A 1 352 ? -1.882 6.133 -12.123 1.00 91.62 352 ALA A N 1
ATOM 2734 C CA . ALA A 1 352 ? -1.366 6.691 -13.367 1.00 91.62 352 ALA A CA 1
ATOM 2735 C C . ALA A 1 352 ? 0.122 7.011 -13.199 1.00 91.62 352 ALA A C 1
ATOM 2737 O O . ALA A 1 352 ? 0.523 7.589 -12.189 1.00 91.62 352 ALA A O 1
ATOM 2738 N N . ALA A 1 353 ? 0.939 6.646 -14.181 1.00 89.25 353 ALA A N 1
ATOM 2739 C CA . ALA A 1 353 ? 2.369 6.895 -14.166 1.00 89.25 353 ALA A CA 1
ATOM 2740 C C . ALA A 1 353 ? 2.781 7.736 -15.375 1.00 89.25 353 ALA A C 1
ATOM 2742 O O . ALA A 1 353 ? 2.343 7.510 -16.500 1.00 89.25 353 ALA A O 1
ATOM 2743 N N . LYS A 1 354 ? 3.631 8.738 -15.139 1.00 86.56 354 LYS A N 1
ATOM 2744 C CA . LYS A 1 354 ? 4.324 9.471 -16.206 1.00 86.56 354 LYS A CA 1
ATOM 2745 C C . LYS A 1 354 ? 5.633 8.784 -16.592 1.00 86.56 354 LYS A C 1
ATOM 2747 O O . LYS A 1 354 ? 6.114 8.961 -17.706 1.00 86.56 354 LYS A O 1
ATOM 2752 N N . MET A 1 355 ? 6.214 8.036 -15.661 1.00 83.44 355 MET A N 1
ATOM 2753 C CA . MET A 1 355 ? 7.334 7.150 -15.947 1.00 83.44 355 MET A CA 1
ATOM 2754 C C . MET A 1 355 ? 6.824 5.786 -16.407 1.00 83.44 355 MET A C 1
ATOM 2756 O O . MET A 1 355 ? 5.697 5.396 -16.101 1.00 83.44 355 MET A O 1
ATOM 2760 N N . ASP A 1 356 ? 7.672 5.060 -17.118 1.00 82.06 356 ASP A N 1
ATOM 2761 C CA . ASP A 1 356 ? 7.385 3.689 -17.519 1.00 82.06 356 ASP A CA 1
ATOM 2762 C C . ASP A 1 356 ? 7.112 2.779 -16.294 1.00 82.06 356 ASP A C 1
ATOM 2764 O O . ASP A 1 356 ? 7.901 2.796 -15.342 1.00 82.06 356 ASP A O 1
ATOM 2768 N N . PRO A 1 357 ? 6.027 1.976 -16.285 1.00 84.94 357 PRO A N 1
ATOM 2769 C CA . PRO A 1 357 ? 5.712 1.062 -15.182 1.00 84.94 357 PRO A CA 1
ATOM 2770 C C . PRO A 1 357 ? 6.836 0.074 -14.845 1.00 84.94 357 PRO A C 1
ATOM 2772 O O . PRO A 1 357 ? 6.983 -0.322 -13.691 1.00 84.94 357 PRO A O 1
ATOM 2775 N N . VAL A 1 358 ? 7.663 -0.293 -15.827 1.00 81.12 358 VAL A N 1
ATOM 2776 C CA . VAL A 1 358 ? 8.847 -1.134 -15.627 1.00 81.12 358 VAL A CA 1
ATOM 2777 C C . VAL A 1 358 ? 9.863 -0.438 -14.734 1.00 81.12 358 VAL A C 1
ATOM 2779 O O . VAL A 1 358 ? 10.425 -1.049 -13.828 1.00 81.12 358 VAL A O 1
ATOM 2782 N N . LEU A 1 359 ? 10.066 0.862 -14.951 1.00 81.31 359 LEU A N 1
ATOM 2783 C CA . LEU A 1 359 ? 10.949 1.661 -14.115 1.00 81.31 359 LEU A CA 1
ATOM 2784 C C . LEU A 1 359 ? 10.390 1.800 -12.696 1.00 81.31 359 LEU A C 1
ATOM 2786 O O . LEU A 1 359 ? 11.159 1.770 -11.736 1.00 81.31 359 LEU A O 1
ATOM 2790 N N . CYS A 1 360 ? 9.066 1.909 -12.543 1.00 86.38 360 CYS A N 1
ATOM 2791 C CA . CYS A 1 360 ? 8.435 1.871 -11.223 1.00 86.38 360 CYS A CA 1
ATOM 2792 C C . CYS A 1 360 ? 8.737 0.555 -10.489 1.00 86.38 360 CYS A C 1
ATOM 2794 O O . CYS A 1 360 ? 9.129 0.597 -9.322 1.00 86.38 360 CYS A O 1
ATOM 2796 N N . ALA A 1 361 ? 8.612 -0.585 -11.175 1.00 84.31 361 ALA A N 1
ATOM 2797 C CA . ALA A 1 361 ? 8.903 -1.902 -10.610 1.00 84.31 361 ALA A CA 1
ATOM 2798 C C . ALA A 1 361 ? 10.387 -2.048 -10.229 1.00 84.31 361 ALA A C 1
ATOM 2800 O O . ALA A 1 361 ? 10.699 -2.366 -9.084 1.00 84.31 361 ALA A O 1
ATOM 2801 N N . MET A 1 362 ? 11.311 -1.701 -11.135 1.00 80.12 362 MET A N 1
ATOM 2802 C CA . MET A 1 362 ? 12.761 -1.710 -10.871 1.00 80.12 362 MET A CA 1
ATOM 2803 C C . MET A 1 362 ? 13.149 -0.860 -9.654 1.00 80.12 362 MET A C 1
ATOM 2805 O O . MET A 1 362 ? 14.031 -1.218 -8.878 1.00 80.12 362 MET A O 1
ATOM 2809 N N . ARG A 1 363 ? 12.479 0.280 -9.469 1.00 81.69 363 ARG A N 1
ATOM 2810 C CA . ARG A 1 363 ? 12.705 1.189 -8.338 1.00 81.69 363 ARG A CA 1
ATOM 2811 C C . ARG A 1 363 ? 11.956 0.792 -7.072 1.00 81.69 363 ARG A C 1
ATOM 2813 O O . ARG A 1 363 ? 12.050 1.516 -6.078 1.00 81.69 363 ARG A O 1
ATOM 2820 N N . ARG A 1 364 ? 11.223 -0.326 -7.116 1.00 83.25 364 ARG A N 1
ATOM 2821 C CA . ARG A 1 364 ? 10.358 -0.846 -6.052 1.00 83.25 364 ARG A CA 1
ATOM 2822 C C . ARG A 1 364 ? 9.412 0.229 -5.524 1.00 83.25 364 ARG A C 1
ATOM 2824 O O . ARG A 1 364 ? 9.256 0.403 -4.314 1.00 83.25 364 ARG A O 1
ATOM 2831 N N . VAL A 1 365 ? 8.814 0.988 -6.447 1.00 88.81 365 VAL A N 1
ATOM 2832 C CA . VAL A 1 365 ? 7.831 2.016 -6.103 1.00 88.81 365 VAL A CA 1
ATOM 2833 C C . VAL A 1 365 ? 6.670 1.340 -5.390 1.00 88.81 365 VAL A C 1
ATOM 2835 O O . VAL A 1 365 ? 6.053 0.427 -5.940 1.00 88.81 365 VAL A O 1
ATOM 2838 N N . ARG A 1 366 ? 6.389 1.787 -4.168 1.00 90.75 366 ARG A N 1
ATOM 2839 C CA . ARG A 1 366 ? 5.399 1.172 -3.279 1.00 90.75 366 ARG A CA 1
ATOM 2840 C C . ARG A 1 366 ? 4.671 2.215 -2.451 1.00 90.75 366 ARG A C 1
ATOM 2842 O O . ARG A 1 366 ? 5.223 3.277 -2.153 1.00 90.75 366 ARG A O 1
ATOM 2849 N N . LEU A 1 367 ? 3.451 1.891 -2.048 1.00 93.56 367 LEU A N 1
ATOM 2850 C CA . LEU A 1 367 ? 2.709 2.633 -1.040 1.00 93.56 367 LEU A CA 1
ATOM 2851 C C . LEU A 1 367 ? 2.907 1.989 0.329 1.00 93.56 367 LEU A C 1
ATOM 2853 O O . LEU A 1 367 ? 2.960 0.767 0.456 1.00 93.56 367 LEU A O 1
ATOM 2857 N N . VAL A 1 368 ? 2.968 2.816 1.361 1.00 92.25 368 VAL A N 1
ATOM 2858 C CA . VAL A 1 368 ? 3.048 2.386 2.755 1.00 92.25 368 VAL A CA 1
ATOM 2859 C C . VAL A 1 368 ? 1.981 3.123 3.551 1.00 92.25 368 VAL A C 1
ATOM 2861 O O . VAL A 1 368 ? 1.922 4.349 3.514 1.00 92.25 368 VAL A O 1
ATOM 2864 N N . SER A 1 369 ? 1.127 2.388 4.260 1.00 93.12 369 SER A N 1
ATOM 2865 C CA . SER A 1 369 ? 0.172 2.974 5.203 1.00 93.12 369 SER A CA 1
ATOM 2866 C C . SER A 1 369 ? 0.853 3.205 6.547 1.00 93.12 369 SER A C 1
ATOM 2868 O O . SER A 1 369 ? 1.283 2.245 7.184 1.00 93.12 369 SER A O 1
ATOM 2870 N N . THR A 1 370 ? 0.894 4.451 7.009 1.00 90.75 370 THR A N 1
ATOM 2871 C CA . THR A 1 370 ? 1.489 4.852 8.292 1.00 90.75 370 THR A CA 1
ATOM 2872 C C . THR A 1 370 ? 0.416 5.047 9.357 1.00 90.75 370 THR A C 1
ATOM 2874 O O . THR A 1 370 ? -0.728 5.400 9.059 1.00 90.75 370 THR A O 1
ATOM 2877 N N . LEU A 1 371 ? 0.722 4.732 10.619 1.00 85.81 371 LEU A N 1
ATOM 2878 C CA . LEU A 1 371 ? -0.263 4.839 11.713 1.00 85.81 371 LEU A CA 1
ATOM 2879 C C . LEU A 1 371 ? -0.480 6.297 12.139 1.00 85.81 371 LEU A C 1
ATOM 2881 O O . LEU A 1 371 ? -1.603 6.725 12.419 1.00 85.81 371 LEU A O 1
ATOM 2885 N N . ARG A 1 372 ? 0.603 7.074 12.165 1.00 79.88 372 ARG A N 1
ATOM 2886 C CA . ARG A 1 372 ? 0.609 8.496 12.515 1.00 79.88 372 ARG A CA 1
ATOM 2887 C C . ARG A 1 372 ? 1.229 9.284 11.373 1.00 79.88 372 ARG A C 1
ATOM 2889 O O . ARG A 1 372 ? 2.144 8.798 10.713 1.00 79.88 372 ARG A O 1
ATOM 2896 N N . ASP A 1 373 ? 0.758 10.512 11.175 1.00 65.19 373 ASP A N 1
ATOM 2897 C CA . ASP A 1 373 ? 1.419 11.409 10.236 1.00 65.19 373 ASP A CA 1
ATOM 2898 C C . ASP A 1 373 ? 2.829 11.672 10.755 1.00 65.19 373 ASP A C 1
ATOM 2900 O O . ASP A 1 373 ? 3.016 12.086 11.906 1.00 65.19 373 ASP A O 1
ATOM 2904 N N . ARG A 1 374 ? 3.839 11.421 9.920 1.00 57.66 374 ARG A N 1
ATOM 2905 C CA . ARG A 1 374 ? 5.194 11.840 10.261 1.00 57.66 374 ARG A CA 1
ATOM 2906 C C . ARG A 1 374 ? 5.178 13.358 10.407 1.00 57.66 374 ARG A C 1
ATOM 2908 O O . ARG A 1 374 ? 4.597 14.030 9.547 1.00 57.66 374 ARG A O 1
ATOM 2915 N N . PRO A 1 375 ? 5.786 13.918 11.469 1.00 43.81 375 PRO A N 1
ATOM 2916 C CA . PRO A 1 375 ? 5.874 15.360 11.603 1.00 43.81 375 PRO A CA 1
ATOM 2917 C C . PRO A 1 375 ? 6.498 15.895 10.318 1.00 43.81 375 PRO A C 1
ATOM 2919 O O . PRO A 1 375 ? 7.607 15.499 9.945 1.00 43.81 375 PRO A O 1
ATOM 2922 N N . ARG A 1 376 ? 5.751 16.742 9.596 1.00 40.91 376 ARG A N 1
ATOM 2923 C CA . ARG A 1 376 ? 6.312 17.459 8.452 1.00 40.91 376 ARG A CA 1
ATOM 2924 C C . ARG A 1 376 ? 7.535 18.180 9.005 1.00 40.91 376 ARG A C 1
ATOM 2926 O O . ARG A 1 376 ? 7.366 18.906 9.986 1.00 40.91 376 ARG A O 1
ATOM 2933 N N . PRO A 1 377 ? 8.745 17.967 8.459 1.00 37.53 377 PRO A N 1
ATOM 2934 C CA . PRO A 1 377 ? 9.872 18.767 8.887 1.00 37.53 377 PRO A CA 1
ATOM 2935 C C . PRO A 1 377 ? 9.451 20.211 8.649 1.00 37.53 377 PRO A C 1
ATOM 2937 O O . PRO A 1 377 ? 9.099 20.574 7.523 1.00 37.53 377 PRO A O 1
ATOM 2940 N N . SER A 1 378 ? 9.388 20.991 9.727 1.00 32.84 378 SER A N 1
ATOM 2941 C CA . SER A 1 378 ? 9.308 22.438 9.635 1.00 32.84 378 SER A CA 1
ATOM 2942 C C . SER A 1 378 ? 10.347 22.840 8.599 1.00 32.84 378 SER A C 1
ATOM 2944 O O . SER A 1 378 ? 11.502 22.414 8.680 1.00 32.84 378 SER A O 1
ATOM 2946 N N . ALA A 1 379 ? 9.908 23.549 7.559 1.00 33.62 379 ALA A N 1
ATOM 2947 C CA . ALA A 1 379 ? 10.832 24.191 6.648 1.00 33.62 379 ALA A CA 1
ATOM 2948 C C . ALA A 1 379 ? 11.738 25.044 7.538 1.00 33.62 379 ALA A C 1
ATOM 2950 O O . ALA A 1 379 ? 11.262 25.996 8.153 1.00 33.62 379 ALA A O 1
ATOM 2951 N N . LEU A 1 380 ? 12.981 24.596 7.725 1.00 32.59 380 LEU A N 1
ATOM 2952 C CA . LEU A 1 380 ? 13.996 25.356 8.431 1.00 32.59 380 LEU A CA 1
ATOM 2953 C C . LEU A 1 380 ? 14.073 26.702 7.707 1.00 32.59 380 LEU A C 1
ATOM 2955 O O . LEU A 1 380 ? 14.362 26.736 6.508 1.00 32.59 380 LEU A O 1
ATOM 2959 N N . GLN A 1 381 ? 13.675 27.748 8.431 1.00 28.94 381 GLN A N 1
ATOM 2960 C CA . GLN A 1 381 ? 14.003 29.135 8.127 1.00 28.94 381 GLN A CA 1
ATOM 2961 C C . GLN A 1 381 ? 15.513 29.330 8.179 1.00 28.94 381 GLN A C 1
ATOM 2963 O O . GLN A 1 381 ? 16.163 28.634 8.997 1.00 28.94 381 GLN A O 1
#

InterPro domains:
  IPR026983 Dynein heavy chain [PTHR45703] (10-367)
  IPR041228 Dynein heavy chain, C-terminal domain [PF18199] (206-338)
  IPR043160 Dynein heavy chain, C-terminal domain, barrel region [G3DSA:3.10.490.20] (235-370)

pLDDT: mean 78.04, std 14.51, range [28.94, 95.12]

Sequence (381 aa):
MEVQVQIASICDDPVGAMEYIAGSLIYGSHMDEPEDLDAVKGVVRACLRKPPPLWGRGPHTLSELISTGDFGHRDLLQDVEQRIQALSSSDDPLLLGLSAGLVGELVRMRSRTLHMLLRESQTPKAQNLPTPLPHLLTDVQARMQALKDRLKQDEVHRLLSAPQTPLRRFLLQEWDGLVQEAASLRSALQETNVTSSLHTLSWLEGRAELLGAYLWKESPETTPYIYRLSAFHNPRGFLAALLRDSAKTEQEDIALLTLCFQVLSAGKVPDSLPQSGAYLCGLELQGALWDTRLGALQDTLSHRPCPLPIVWVRAQLRAPKSSNCSPPLYYCPLYLEEGFGEGSAIIHVPLAAKMDPVLCAMRRVRLVSTLRDRPRPSALQ

Radius of gyration: 25.78 Å; chains: 1; bounding box: 67×49×75 Å

Foldseek 3Di:
DVQLVVLVVVDPCSLVVQLCCQLCPPVNVPDPDVLVSLLSSLLSCLQRDQDDPQADFASVLNVVLNVDDPDDVPDNVVSSVVSVVVCVVDPDVRNNLAFLQVVVVVVVVVVVVVVVVVVVVPDDPDDDDPDDDVVLLVVLVVLLVVLLVLLVVLVVQVPPDDDDALLLVQLVVQSVVLNVVSVVLVVVSVPDDCPVSVVVSVLSSLLSVQSSQQHRDPDPQPRALEDFLSSGPQSLSNLLSLLRRQCVVVVHDSVQKDKAKDFDAPPDDPPGDPPGGGKYAQKWKARWEQDRVVQATHGDNDSDTHGGHIMGIGMDGDDDPPPDDDADWAFAFEEEPDDDDDDHGSGTHTGHYSHDNSSCSNNNTHMYGYSDPDPDPDPDD